Protein AF-A0A1I7VS08-F1 (afdb_monomer)

Solvent-accessible surface area (backbone atoms only — not comparable to full-atom values): 24185 Å² total; per-residue (Å²): 131,57,60,62,58,51,30,50,51,39,47,77,67,72,42,75,69,88,72,75,56,69,72,55,53,51,51,52,52,51,50,54,52,51,52,55,50,51,57,50,48,46,53,49,51,48,55,75,61,42,72,67,62,62,64,68,49,59,77,75,60,89,89,77,88,88,78,93,80,70,49,77,39,34,48,51,16,51,50,39,43,57,53,33,75,73,54,91,52,68,69,61,30,52,52,28,49,54,48,20,54,54,22,41,53,51,28,52,52,50,52,53,50,35,52,50,46,47,61,72,52,40,44,58,55,50,50,44,45,68,48,56,50,46,50,54,54,49,52,52,52,50,53,51,51,53,47,27,50,49,33,44,49,54,42,56,73,67,70,56,73,58,76,64,53,55,46,42,54,51,15,51,48,63,72,67,54,73,50,73,62,66,27,48,50,29,36,32,46,55,34,34,49,51,55,43,59,74,39,53,93,48,32,71,59,45,43,70,76,38,46,68,58,46,50,49,45,32,49,50,47,58,43,12,16,58,31,44,28,22,54,76,70,73,40,69,54,64,57,74,73,71,43,58,71,60,51,50,52,43,49,53,43,46,46,38,55,76,67,32,76,94,46,46,56,46,55,52,50,64,37,65,74,49,35,50,54,33,49,45,36,26,32,50,45,34,46,54,34,22,53,54,21,29,56,50,35,41,70,77,39,72,86,44,65,68,55,18,27,52,28,3,18,25,25,44,30,13,44,48,60,45,43,62,56,40,33,51,74,72,74,43,87,72,82,91,70,43,36,88,83,57,63,46,60,64,40,52,51,26,38,53,51,22,48,53,52,50,42,55,72,75,37,92,84,51,89,67,59,68,38,48,55,51,42,50,52,33,51,50,48,34,50,56,52,49,44,32,71,76,70,66,53,81,57,90,56,53,68,58,51,53,48,47,37,30,71,74,70,44,40,52,57,52,52,49,51,50,52,50,51,53,51,51,51,53,51,54,52,51,53,57,61,68,73,61,75,76,87,80,81,81,83,87,75,137

pLDDT: mean 79.93, std 15.28, range [31.64, 97.62]

Organism: Loa loa (NCBI:txid7209)

Mean predicted aligned error: 17.81 Å

Secondary structure (DSSP, 8-state):
--HHHHHHHHHHTT----PPPHHHHHHHHHHHHHHHHHHHHHHHHHHHHS-THHHHHTTT-------SS--HHHHHHHHHHHHHTT---HHHHHHHHHHHHHHHHHHHHHHHHHHHHIIIIIHHHHHHIIIIIHHHHHHHHHHHHHHHHHHHHHHHHTTPPPHHHHHHHHHHHHHT---TTHHHHHHHHHHHHHHHHHTGGGHHHHHHH-HHHHHHHHHHHHHHHHHHHHHHHTS-TTGGGG-HHHHHHHHHHHHHHHH-GGGHHHHHHHSHHHHHHHHHHHHHHHHHHHHHHHHHHHHH-TT-HHHHHHHHHHHHHHHHHHHHHHHHHTT---TT--TTTS--HHHHHHHHHHHHHHHHHH-TT--S-HHHHHHHHHHHHHHHHHHHHHH----TTHHHHHHHHHHHSSHHHHHHHHHHHHHHHHHHHHHHHHT---PPPPPP--

Nearest PDB structures (foldseek):
  5eik-assembly1_A  TM=9.500E-01  e=1.966E-20  Caenorhabditis elegans
  5egi-assembly1_C  TM=9.449E-01  e=2.653E-20  Caenorhabditis elegans
  6iz0-assembly1_A  TM=9.533E-01  e=2.689E-14  Gallus gallus
  6iyx-assembly1_A  TM=9.543E-01  e=5.567E-14  Gallus gallus
  6iz3-assembly1_B  TM=9.469E-01  e=7.512E-14  Xenopus laevis

Radius of gyration: 36.39 Å; Cα contacts (8 Å, |Δi|>4): 378; chains: 1; bounding box: 86×116×77 Å

InterPro domains:
  IPR004148 BAR domain [PF03114] (14-162)
  IPR007866 TRIC channel [PF05197] (201-391)
  IPR007866 TRIC channel [PTHR12454] (171-428)
  IPR027267 AH/BAR domain superfamily [G3DSA:1.20.1270.60] (9-178)
  IPR027267 AH/BAR domain superfamily [SSF103657] (17-165)

Foldseek 3Di:
DDLLVQLVLCVVVVADADDDPPVVVVVVVVLVVVLVVLVVVLVVLCPVLPPPVCVVVVVPDDDDDDDDDFDPLLVVLVVLQVVLVVDPDPVSNVVSPVSSVVSVVVRVVSVVVSVCSCPVPNVVSVVCCVPVVVVVVVVVVVVVSVSSVVSSVVRVVVPPDDPQVSLLVVLVVLLPDDCPPVLLLLLLLVLLLVLQVVCPPCSLVCCVVPVVLSLVLSVCLSCQLVLQLCVLVVHPSCVVVVPVVSSVSSSVSNCCCRPNPVNCSSVVCPPLVNVLVSQLSNLSVLLSQLLVQLVVQCVVPVVCLVSSLSSSLSSNPSSQQSVQVSCVSSVHHDPPRRCVVPPFPSSVLSSVLSNLSSCVVPPPPDPDDPSSSSVVSSCVSSVVSCCCSPVVPGDPCVVVVLVCCVPPVCVVVVVVVVVVVVVVVVVVVVVVVVVPDDDDDDDDDD

Structure (mmCIF, N/CA/C/O backbone):
data_AF-A0A1I7VS08-F1
#
_entry.id   AF-A0A1I7VS08-F1
#
loop_
_atom_site.group_PDB
_atom_site.id
_atom_site.type_symbol
_atom_site.label_atom_id
_atom_site.label_alt_id
_atom_site.label_comp_id
_atom_site.label_asym_id
_atom_site.label_entity_id
_atom_site.label_seq_id
_atom_site.pdbx_PDB_ins_code
_atom_site.Cartn_x
_atom_site.Cartn_y
_atom_site.Cartn_z
_atom_site.occupancy
_atom_site.B_iso_or_equiv
_atom_site.auth_seq_id
_atom_site.auth_comp_id
_atom_site.auth_asym_id
_atom_site.auth_atom_id
_atom_site.pdbx_PDB_model_num
ATOM 1 N N . MET A 1 1 ? 14.646 -8.682 22.657 1.00 48.34 1 MET A N 1
ATOM 2 C CA . MET A 1 1 ? 13.249 -9.158 22.517 1.00 48.34 1 MET A CA 1
ATOM 3 C C . MET A 1 1 ? 12.735 -9.465 23.917 1.00 48.34 1 MET A C 1
ATOM 5 O O . MET A 1 1 ? 13.397 -10.224 24.611 1.00 48.34 1 MET A O 1
ATOM 9 N N . THR A 1 2 ? 11.660 -8.823 24.382 1.00 62.97 2 THR A N 1
ATOM 10 C CA . THR A 1 2 ? 11.129 -9.062 25.739 1.00 62.97 2 THR A CA 1
ATOM 11 C C . THR A 1 2 ? 10.584 -10.491 25.856 1.00 62.97 2 THR A C 1
ATOM 13 O O . THR A 1 2 ? 10.102 -11.043 24.865 1.00 62.97 2 THR A O 1
ATOM 16 N N . THR A 1 3 ? 10.643 -11.101 27.046 1.00 64.38 3 THR A N 1
ATOM 17 C CA . THR A 1 3 ? 10.188 -12.486 27.312 1.00 64.38 3 THR A CA 1
ATOM 18 C C . THR A 1 3 ? 8.769 -12.743 26.799 1.00 64.38 3 THR A C 1
ATOM 20 O O . THR A 1 3 ? 8.490 -13.776 26.200 1.00 64.38 3 THR A O 1
ATOM 23 N N . LYS A 1 4 ? 7.904 -11.731 26.901 1.00 63.19 4 LYS A N 1
ATOM 24 C CA . LYS A 1 4 ? 6.537 -11.730 26.371 1.00 63.19 4 LYS A CA 1
ATOM 25 C C . LYS A 1 4 ? 6.458 -11.906 24.849 1.00 63.19 4 LYS A C 1
ATOM 27 O O . LYS A 1 4 ? 5.604 -12.636 24.344 1.00 63.19 4 LYS A O 1
ATOM 32 N N . ILE A 1 5 ? 7.347 -11.251 24.100 1.00 63.47 5 ILE A N 1
ATOM 33 C CA . ILE A 1 5 ? 7.400 -11.368 22.636 1.00 63.47 5 ILE A CA 1
ATOM 34 C C . ILE A 1 5 ? 7.895 -12.769 22.248 1.00 63.47 5 ILE A C 1
ATOM 36 O O . ILE A 1 5 ? 7.324 -13.377 21.345 1.00 63.47 5 ILE A O 1
ATOM 40 N N . LYS A 1 6 ? 8.881 -13.315 22.972 1.00 64.12 6 LYS A N 1
ATOM 41 C CA . LYS A 1 6 ? 9.367 -14.688 22.759 1.00 64.12 6 LYS A CA 1
ATOM 42 C C . LYS A 1 6 ? 8.285 -15.730 23.043 1.00 64.12 6 LYS A C 1
ATOM 44 O O . LYS A 1 6 ? 8.007 -16.566 22.191 1.00 64.12 6 LYS A O 1
ATOM 49 N N . ALA A 1 7 ? 7.601 -15.632 24.183 1.00 61.94 7 ALA A N 1
ATOM 50 C CA . ALA A 1 7 ? 6.491 -16.521 24.530 1.00 61.94 7 ALA A CA 1
ATOM 51 C C . ALA A 1 7 ? 5.364 -16.471 23.481 1.00 61.94 7 ALA A C 1
ATOM 53 O O . ALA A 1 7 ? 4.823 -17.503 23.086 1.00 61.94 7 ALA A O 1
ATOM 54 N N . THR A 1 8 ? 5.044 -15.280 22.964 1.00 63.44 8 THR A N 1
ATOM 55 C CA . THR A 1 8 ? 4.039 -15.116 21.899 1.00 63.44 8 THR A CA 1
ATOM 56 C C . THR A 1 8 ? 4.490 -15.753 20.581 1.00 63.44 8 THR A C 1
ATOM 58 O O . THR A 1 8 ? 3.698 -16.435 19.931 1.00 63.44 8 THR A O 1
ATOM 61 N N . ALA A 1 9 ? 5.761 -15.590 20.206 1.00 61.38 9 ALA A N 1
ATOM 62 C CA . ALA A 1 9 ? 6.339 -16.227 19.026 1.00 61.38 9 ALA A CA 1
ATOM 63 C C . ALA A 1 9 ? 6.314 -17.764 19.135 1.00 61.38 9 ALA A C 1
ATOM 65 O O . ALA A 1 9 ? 5.870 -18.431 18.199 1.00 61.38 9 ALA A O 1
ATOM 66 N N . TYR A 1 10 ? 6.671 -18.324 20.299 1.00 63.84 10 TYR A N 1
ATOM 67 C CA . TYR A 1 10 ? 6.568 -19.765 20.559 1.00 63.84 10 TYR A CA 1
ATOM 68 C C . TYR A 1 10 ? 5.129 -20.276 20.431 1.00 63.84 10 TYR A C 1
ATOM 70 O O . TYR A 1 10 ? 4.906 -21.313 19.808 1.00 63.84 10 TYR A O 1
ATOM 78 N N . ARG A 1 11 ? 4.133 -19.541 20.946 1.00 66.25 11 ARG A N 1
ATOM 79 C CA . ARG A 1 11 ? 2.709 -19.911 20.823 1.00 66.25 11 ARG A CA 1
ATOM 80 C C . ARG A 1 11 ? 2.233 -19.918 19.365 1.00 66.25 11 ARG A C 1
ATOM 82 O O . ARG A 1 11 ? 1.549 -20.851 18.956 1.00 66.25 11 ARG A O 1
ATOM 89 N N . LEU A 1 12 ? 2.627 -18.923 18.568 1.00 59.34 12 LEU A N 1
ATOM 90 C CA . LEU A 1 12 ? 2.278 -18.834 17.139 1.00 59.34 12 LEU A CA 1
ATOM 91 C C . LEU A 1 12 ? 2.942 -19.931 16.288 1.00 59.34 12 LEU A C 1
ATOM 93 O O . LEU A 1 12 ? 2.403 -20.323 15.251 1.00 59.34 12 LEU A O 1
ATOM 97 N N . ALA A 1 13 ? 4.087 -20.447 16.737 1.00 57.03 13 ALA A N 1
ATOM 98 C CA . ALA A 1 13 ? 4.812 -21.551 16.114 1.00 57.03 13 ALA A CA 1
ATOM 99 C C . ALA A 1 13 ? 4.348 -22.951 16.583 1.00 57.03 13 ALA A C 1
ATOM 101 O O . ALA A 1 13 ? 4.996 -23.950 16.266 1.00 57.03 13 ALA A O 1
ATOM 102 N N . GLY A 1 14 ? 3.251 -23.053 17.348 1.00 57.16 14 GLY A N 1
ATOM 103 C CA . GLY A 1 14 ? 2.759 -24.332 17.881 1.00 57.16 14 GLY A CA 1
ATOM 104 C C . GLY A 1 14 ? 3.634 -24.908 19.004 1.00 57.16 14 GLY A C 1
ATOM 105 O O . GLY A 1 14 ? 3.803 -26.124 19.118 1.00 57.16 14 GLY A O 1
ATOM 106 N N . GLY A 1 15 ? 4.282 -24.045 19.789 1.00 57.88 15 GLY A N 1
ATOM 107 C CA . GLY A 1 15 ? 4.987 -24.396 21.023 1.00 57.88 15 GLY A CA 1
ATOM 108 C C . GLY A 1 15 ? 4.027 -24.738 22.163 1.00 57.88 15 GLY A C 1
ATOM 109 O O . GLY A 1 15 ? 2.829 -24.457 22.093 1.00 57.88 15 GLY A O 1
ATOM 110 N N . SER A 1 16 ? 4.551 -25.350 23.229 1.00 59.72 16 SER A N 1
ATOM 111 C CA . SER A 1 16 ? 3.726 -25.647 24.402 1.00 59.72 16 SER A CA 1
ATOM 112 C C . SER A 1 16 ? 3.252 -24.342 25.034 1.00 59.72 16 SER A C 1
ATOM 114 O O . SER A 1 16 ? 4.058 -23.444 25.278 1.00 59.72 16 SER A O 1
ATOM 116 N N . LYS A 1 17 ? 1.944 -24.264 25.278 1.00 70.75 17 LYS A N 1
ATOM 117 C CA . LYS A 1 17 ? 1.284 -23.170 25.983 1.00 70.75 17 LYS A CA 1
ATOM 118 C C . LYS A 1 17 ? 0.858 -23.692 27.346 1.00 70.75 17 LYS A C 1
ATOM 120 O O . LYS A 1 17 ? 0.074 -24.636 27.417 1.00 70.75 17 LYS A O 1
ATOM 125 N N . THR A 1 18 ? 1.343 -23.076 28.411 1.00 73.00 18 THR A N 1
ATOM 126 C CA . THR A 1 18 ? 0.723 -23.237 29.725 1.00 73.00 18 THR A CA 1
ATOM 127 C C . THR A 1 18 ? -0.648 -22.557 29.689 1.00 73.00 18 THR A C 1
ATOM 129 O O . THR A 1 18 ? -0.779 -21.359 29.428 1.00 73.00 18 THR A O 1
ATOM 132 N N . VAL A 1 19 ? -1.699 -23.360 29.837 1.00 74.00 19 VAL A N 1
ATOM 133 C CA . VAL A 1 19 ? -3.089 -22.892 29.887 1.00 74.00 19 VAL A CA 1
ATOM 134 C C . VAL A 1 19 ? -3.505 -22.898 31.348 1.00 74.00 19 VAL A C 1
ATOM 136 O O . VAL A 1 19 ? -3.145 -23.816 32.088 1.00 74.00 19 VAL A O 1
ATOM 139 N N . TYR A 1 20 ? -4.220 -21.864 31.776 1.00 78.38 20 TYR A N 1
ATOM 140 C CA . TYR A 1 20 ? -4.838 -21.903 33.091 1.00 78.38 20 TYR A CA 1
ATOM 141 C C . TYR A 1 20 ? -6.012 -22.889 33.081 1.00 78.38 20 TYR A C 1
ATOM 143 O O . TYR A 1 20 ? -6.529 -23.248 32.024 1.00 78.38 20 TYR A O 1
ATOM 151 N N . SER A 1 21 ? -6.444 -23.357 34.250 1.00 82.56 21 SER A N 1
ATOM 152 C CA . SER A 1 21 ? -7.688 -24.124 34.315 1.00 82.56 21 SER A CA 1
ATOM 153 C C . SER A 1 21 ? -8.855 -23.262 33.820 1.00 82.56 21 SER A C 1
ATOM 155 O O . SER A 1 21 ? -8.857 -22.044 34.010 1.00 82.56 21 SER A O 1
ATOM 157 N N . ALA A 1 22 ? -9.862 -23.891 33.210 1.00 80.06 22 ALA A N 1
ATOM 158 C CA . ALA A 1 22 ? -11.051 -23.185 32.726 1.00 80.06 22 ALA A CA 1
ATOM 159 C C . ALA A 1 22 ? -11.725 -22.363 33.845 1.00 80.06 22 ALA A C 1
ATOM 161 O O . ALA A 1 22 ? -12.061 -21.202 33.636 1.00 80.06 22 ALA A O 1
ATOM 162 N N . ASP A 1 23 ? -11.797 -22.927 35.056 1.00 83.06 23 ASP A N 1
ATOM 163 C CA . ASP A 1 23 ? -12.297 -22.254 36.265 1.00 83.06 23 ASP A CA 1
ATOM 164 C C . ASP A 1 23 ? -11.504 -20.975 36.608 1.00 83.06 23 ASP A C 1
ATOM 166 O O . ASP A 1 23 ? -12.071 -19.952 36.992 1.00 83.06 23 ASP A O 1
ATOM 170 N N . TYR A 1 24 ? -10.181 -20.986 36.427 1.00 82.88 24 TYR A N 1
ATOM 171 C CA . TYR A 1 24 ? -9.353 -19.808 36.682 1.00 82.88 24 TYR A CA 1
ATOM 172 C C . TYR A 1 24 ? -9.532 -18.729 35.603 1.00 82.88 24 TYR A C 1
ATOM 174 O O . TYR A 1 24 ? -9.611 -17.542 35.930 1.00 82.88 24 TYR A O 1
ATOM 182 N N . GLU A 1 25 ? -9.641 -19.113 34.327 1.00 82.94 25 GLU A N 1
ATOM 183 C CA . GLU A 1 25 ? -9.911 -18.164 33.234 1.00 82.94 25 GLU A CA 1
ATOM 184 C C . GLU A 1 25 ? -11.294 -17.508 33.374 1.00 82.94 25 GLU A C 1
ATOM 186 O O . GLU A 1 25 ? -11.429 -16.294 33.181 1.00 82.94 25 GLU A O 1
ATOM 191 N N . GLU A 1 26 ? -12.305 -18.274 33.787 1.00 85.75 26 GLU A N 1
ATOM 192 C CA . GLU A 1 26 ? -13.650 -17.772 34.074 1.00 85.75 26 GLU A CA 1
ATOM 193 C C . GLU A 1 26 ? -13.642 -16.756 35.226 1.00 85.75 26 GLU A C 1
ATOM 195 O O . GLU A 1 26 ? -14.217 -15.666 35.110 1.00 85.75 26 GLU A O 1
ATOM 200 N N . LYS A 1 27 ? -12.911 -17.049 36.310 1.00 87.50 27 LYS A N 1
ATOM 201 C CA . LYS A 1 27 ? -12.736 -16.127 37.444 1.00 87.50 27 LYS A CA 1
ATOM 202 C C . LYS A 1 27 ? -12.037 -14.829 37.036 1.00 87.50 27 LYS A C 1
ATOM 204 O O . LYS A 1 27 ? -12.479 -13.751 37.438 1.00 87.50 27 LYS A O 1
ATOM 209 N N . ILE A 1 28 ? -10.997 -14.896 36.199 1.00 86.19 28 ILE A N 1
ATOM 210 C CA . ILE A 1 28 ? -10.316 -13.700 35.667 1.00 86.19 28 ILE A CA 1
ATOM 211 C C . ILE A 1 28 ? -11.265 -12.864 34.804 1.00 86.19 28 ILE A C 1
ATOM 213 O O . ILE A 1 28 ? -11.304 -11.636 34.929 1.00 86.19 28 ILE A O 1
ATOM 217 N N . SER A 1 29 ? -12.017 -13.513 33.916 1.00 84.69 29 SER A N 1
ATOM 218 C CA . SER A 1 29 ? -12.987 -12.844 33.045 1.00 84.69 29 SER A CA 1
ATOM 219 C C . SER A 1 29 ? -14.052 -12.111 33.863 1.00 84.69 29 SER A C 1
ATOM 221 O O . SER A 1 29 ? -14.292 -10.915 33.663 1.00 84.69 29 SER A O 1
ATOM 223 N N . THR A 1 30 ? -14.610 -12.799 34.860 1.00 88.19 30 THR A N 1
ATOM 224 C CA . THR A 1 30 ? -15.602 -12.255 35.790 1.00 88.19 30 THR A CA 1
ATOM 225 C C . THR A 1 30 ? -15.041 -11.060 36.557 1.00 88.19 30 THR A C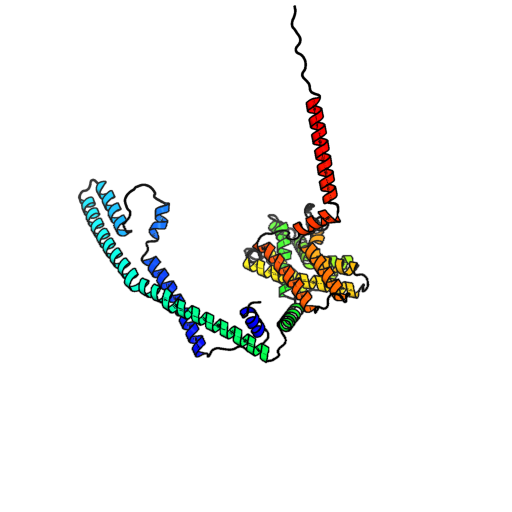 1
ATOM 227 O O . THR A 1 30 ? -15.665 -9.999 36.584 1.00 88.19 30 THR A O 1
ATOM 230 N N . PHE A 1 31 ? -13.825 -11.175 37.098 1.00 90.38 31 PHE A N 1
ATOM 231 C CA . PHE A 1 31 ? -13.154 -10.081 37.803 1.00 90.38 31 PHE A CA 1
ATOM 232 C C . PHE A 1 31 ? -12.944 -8.845 36.913 1.00 90.38 31 PHE A C 1
ATOM 234 O O . PHE A 1 31 ? -13.253 -7.723 37.319 1.00 90.38 31 PHE A O 1
ATOM 241 N N . ASN A 1 32 ? -12.455 -9.028 35.682 1.00 88.62 32 ASN A N 1
ATOM 242 C CA . ASN A 1 32 ? -12.224 -7.920 34.752 1.00 88.62 32 ASN A CA 1
ATOM 243 C C . ASN A 1 32 ? -13.532 -7.244 34.319 1.00 88.62 32 ASN A C 1
ATOM 245 O O . ASN A 1 32 ? -13.587 -6.016 34.210 1.00 88.62 32 ASN A O 1
ATOM 249 N N . SER A 1 33 ? -14.586 -8.034 34.095 1.00 89.75 33 SER A N 1
ATOM 250 C CA . SER A 1 33 ? -15.924 -7.523 33.794 1.00 89.75 33 SER A CA 1
ATOM 251 C C . SER A 1 33 ? -16.467 -6.691 34.957 1.00 89.75 33 SER A C 1
ATOM 253 O O . SER A 1 33 ? -16.864 -5.539 34.765 1.00 89.75 33 SER A O 1
ATOM 255 N N . PHE A 1 34 ? -16.383 -7.226 36.176 1.00 90.19 34 PHE A N 1
ATOM 256 C CA . PHE A 1 34 ? -16.835 -6.561 37.394 1.00 90.19 34 PHE A CA 1
ATOM 257 C C . PHE A 1 34 ? -16.089 -5.245 37.646 1.00 90.19 34 PHE A C 1
ATOM 259 O O . PHE A 1 34 ? -16.714 -4.200 37.829 1.00 90.19 34 PHE A O 1
ATOM 266 N N . LYS A 1 35 ? -14.754 -5.249 37.540 1.00 89.88 35 LYS A N 1
ATOM 267 C CA . LYS A 1 35 ? -13.933 -4.034 37.658 1.00 89.88 35 LYS A CA 1
ATOM 268 C C . LYS A 1 35 ? -14.378 -2.947 36.675 1.00 89.88 35 LYS A C 1
ATOM 270 O O . LYS A 1 35 ? -14.572 -1.799 37.068 1.00 89.88 35 LYS A O 1
ATOM 275 N N . LYS A 1 36 ? -14.588 -3.311 35.406 1.00 89.44 36 LYS A N 1
ATOM 276 C CA . LYS A 1 36 ? -15.037 -2.381 34.359 1.00 89.44 36 LYS A CA 1
ATOM 277 C C . LYS A 1 36 ? -16.437 -1.828 34.637 1.00 89.44 36 LYS A C 1
ATOM 279 O O . LYS A 1 36 ? -16.710 -0.669 34.324 1.00 89.44 36 LYS A O 1
ATOM 284 N N . GLN A 1 37 ? -17.334 -2.642 35.191 1.00 89.00 37 GLN A N 1
ATOM 285 C CA . GLN A 1 37 ? -18.669 -2.195 35.590 1.00 89.00 37 GLN A CA 1
ATOM 286 C C . GLN A 1 37 ? -18.606 -1.193 36.747 1.00 89.00 37 GLN A C 1
ATOM 288 O O . GLN A 1 37 ? -19.267 -0.161 36.665 1.00 89.00 37 GLN A O 1
ATOM 293 N N . ILE A 1 38 ? -17.765 -1.430 37.759 1.00 87.31 38 ILE A N 1
ATOM 294 C CA . ILE A 1 38 ? -17.569 -0.485 38.870 1.00 87.31 38 ILE A CA 1
ATOM 295 C C . ILE A 1 38 ? -16.972 0.837 38.370 1.00 87.31 38 ILE A C 1
ATOM 297 O O . ILE A 1 38 ? -17.475 1.900 38.725 1.00 87.31 38 ILE A O 1
ATOM 301 N N . GLU A 1 39 ? -15.958 0.805 37.501 1.00 86.25 39 GLU A N 1
ATOM 302 C CA . GLU A 1 39 ? -15.372 2.021 36.910 1.00 86.25 39 GLU A CA 1
ATOM 303 C C . GLU A 1 39 ? -16.421 2.856 36.155 1.00 86.25 39 GLU A C 1
ATOM 305 O O . GLU A 1 39 ? -16.500 4.075 36.327 1.00 86.25 39 GLU A O 1
ATOM 310 N N . LYS A 1 40 ? -17.280 2.198 35.363 1.00 86.19 40 LYS A N 1
ATOM 311 C CA . LYS A 1 40 ? -18.406 2.859 34.686 1.00 86.19 40 LYS A CA 1
ATOM 312 C C . LYS A 1 40 ? -19.419 3.429 35.674 1.00 86.19 40 LYS A C 1
ATOM 314 O O . LYS A 1 40 ? -19.871 4.555 35.484 1.00 86.19 40 LYS A O 1
ATOM 319 N N . LEU A 1 41 ? -19.771 2.671 36.710 1.00 84.31 41 LEU A N 1
ATOM 320 C CA . LEU A 1 41 ? -20.743 3.088 37.716 1.00 84.31 41 LEU A CA 1
ATOM 321 C C . LEU A 1 41 ? -20.250 4.315 38.490 1.00 84.31 41 LEU A C 1
ATOM 323 O O . LEU A 1 41 ? -21.006 5.267 38.652 1.00 84.31 41 LEU A O 1
ATOM 327 N N . ILE A 1 42 ? -18.969 4.358 38.866 1.00 80.88 42 ILE A N 1
ATOM 328 C CA . ILE A 1 42 ? -18.344 5.549 39.460 1.00 80.88 42 ILE A CA 1
ATOM 329 C C . ILE A 1 42 ? -18.470 6.751 38.517 1.00 80.88 42 ILE A C 1
ATOM 331 O O . ILE A 1 42 ? -18.833 7.836 38.968 1.00 80.88 42 ILE A O 1
ATOM 335 N N . GLY A 1 43 ? -18.201 6.577 37.219 1.00 75.25 43 GLY A N 1
ATOM 336 C CA . GLY A 1 43 ? -18.340 7.648 36.225 1.00 75.25 43 GLY A CA 1
ATOM 337 C C . GLY A 1 43 ? -19.779 8.159 36.086 1.00 75.25 43 GLY A C 1
ATOM 338 O O . GLY A 1 43 ? -20.005 9.369 36.022 1.00 75.25 43 GLY A O 1
ATOM 339 N N . LEU A 1 44 ? -20.760 7.252 36.104 1.00 78.31 44 LEU A N 1
ATOM 340 C CA . LEU A 1 44 ? -22.182 7.597 36.071 1.00 78.31 44 LEU A CA 1
ATOM 341 C C . LEU A 1 44 ? -22.621 8.326 37.342 1.00 78.31 44 LEU A C 1
ATOM 343 O O . LEU A 1 44 ? -23.283 9.352 37.237 1.00 78.31 44 LEU A O 1
ATOM 347 N N . VAL A 1 45 ? -22.208 7.861 38.524 1.00 77.38 45 VAL A N 1
ATOM 348 C CA . VAL A 1 45 ? -22.499 8.529 39.804 1.00 77.38 45 VAL A CA 1
ATOM 349 C C . VAL A 1 45 ? -21.892 9.932 39.826 1.00 77.38 45 VAL A C 1
ATOM 351 O O . VAL A 1 45 ? -22.571 10.880 40.209 1.00 77.38 45 VAL A O 1
ATOM 354 N N . VAL A 1 46 ? -20.656 10.105 39.344 1.00 72.44 46 VAL A N 1
ATOM 355 C CA . VAL A 1 46 ? -20.037 11.436 39.212 1.00 72.44 46 VAL A CA 1
ATOM 356 C C . VAL A 1 46 ? -20.843 12.325 38.280 1.00 72.44 46 VAL A C 1
ATOM 358 O O . VAL A 1 46 ? -21.079 13.474 38.627 1.00 72.44 46 VAL A O 1
ATOM 361 N N . THR A 1 47 ? -21.280 11.812 37.134 1.00 71.25 47 THR A N 1
ATOM 362 C CA . THR A 1 47 ? -22.044 12.590 36.145 1.00 71.25 47 THR A CA 1
ATOM 363 C C . THR A 1 47 ? -23.444 12.946 36.651 1.00 71.25 47 THR A C 1
ATOM 365 O O . THR A 1 47 ? -23.931 14.040 36.396 1.00 71.25 47 THR A O 1
ATOM 368 N N . LEU A 1 48 ? -24.086 12.044 37.396 1.00 70.31 48 LEU A N 1
ATOM 369 C CA . LEU A 1 48 ? -25.408 12.252 37.987 1.00 70.31 48 LEU A CA 1
ATOM 370 C C . LEU A 1 48 ? -25.372 13.300 39.106 1.00 70.31 48 LEU A C 1
ATOM 372 O O . LEU A 1 48 ? -26.294 14.098 39.258 1.00 70.31 48 LEU A O 1
ATOM 376 N N . VAL A 1 49 ? -24.309 13.266 39.910 1.00 70.62 49 VAL A N 1
ATOM 377 C CA . VAL A 1 49 ? -24.163 14.091 41.112 1.00 70.62 49 VAL A CA 1
ATOM 378 C C . VAL A 1 49 ? -23.439 15.411 40.821 1.00 70.62 49 VAL A C 1
ATOM 380 O O . VAL A 1 49 ? -23.603 16.379 41.563 1.00 70.62 49 VAL A O 1
ATOM 383 N N . THR A 1 50 ? -22.639 15.479 39.754 1.00 64.62 50 THR A N 1
ATOM 384 C CA . THR A 1 50 ? -21.917 16.682 39.317 1.00 64.62 50 THR A CA 1
ATOM 385 C C . THR A 1 50 ? -22.688 17.371 38.209 1.00 64.62 50 THR A C 1
ATOM 387 O O . THR A 1 50 ? -22.847 16.830 37.122 1.00 64.62 50 THR A O 1
ATOM 390 N N . ASP A 1 51 ? -23.149 18.588 38.487 1.00 61.78 51 ASP A N 1
ATOM 391 C CA . ASP A 1 51 ? -23.888 19.403 37.529 1.00 61.78 51 ASP A CA 1
ATOM 392 C C . ASP A 1 51 ? -23.002 19.780 36.322 1.00 61.78 51 ASP A C 1
ATOM 394 O O . ASP A 1 51 ? -22.340 20.818 36.312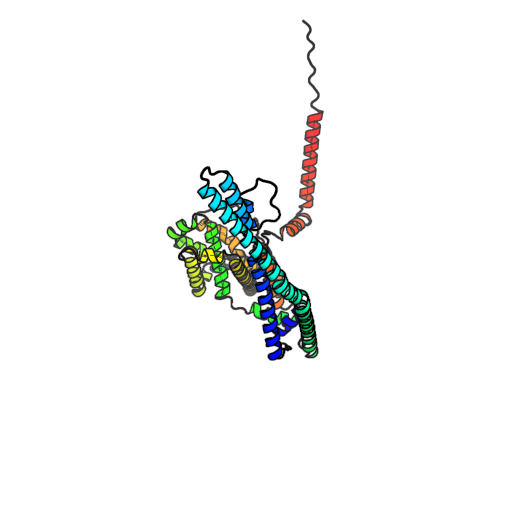 1.00 61.78 51 ASP A O 1
ATOM 398 N N . ASN A 1 52 ? -23.035 18.970 35.259 1.00 50.16 52 ASN A N 1
ATOM 399 C CA . ASN A 1 52 ? -22.445 19.296 33.951 1.00 50.16 52 ASN A CA 1
ATOM 400 C C . ASN A 1 52 ? -23.090 20.527 33.282 1.00 50.16 52 ASN A C 1
ATOM 402 O O . ASN A 1 52 ? -22.539 21.067 32.325 1.00 50.16 52 ASN A O 1
ATOM 406 N N . LEU A 1 53 ? -24.209 21.030 33.813 1.00 41.44 53 LEU A N 1
ATOM 407 C CA . LEU A 1 53 ? -24.815 22.284 33.362 1.00 41.44 53 LEU A CA 1
ATOM 408 C C . LEU A 1 53 ? -23.912 23.502 33.651 1.00 41.44 53 LEU A C 1
ATOM 410 O O . LEU A 1 53 ? -23.998 24.517 32.961 1.00 41.44 53 LEU A O 1
ATOM 414 N N . ALA A 1 54 ? -23.013 23.409 34.642 1.00 41.72 54 ALA A N 1
ATOM 415 C CA . ALA A 1 54 ? -22.083 24.486 34.980 1.00 41.72 54 ALA A CA 1
ATOM 416 C C . ALA A 1 54 ? -21.032 24.745 33.886 1.00 41.72 54 ALA A C 1
ATOM 418 O O . ALA A 1 54 ? -20.478 25.841 33.833 1.00 41.72 54 ALA A O 1
ATOM 419 N N . THR A 1 55 ? -20.768 23.774 33.009 1.00 41.22 55 THR A N 1
ATOM 420 C CA . THR A 1 55 ? -19.797 23.903 31.914 1.00 41.22 55 THR A CA 1
ATOM 421 C C . THR A 1 55 ? -20.433 24.488 30.651 1.00 41.22 55 THR A C 1
ATOM 423 O O . THR A 1 55 ? -19.812 25.327 30.005 1.00 41.22 55 THR A O 1
ATOM 426 N N . GLU A 1 56 ? -21.687 24.140 30.339 1.00 35.78 56 GLU A N 1
ATOM 427 C CA . GLU A 1 56 ? -22.405 24.693 29.176 1.00 35.78 56 GLU A CA 1
ATOM 428 C C . GLU A 1 56 ? -22.931 26.120 29.413 1.00 35.78 56 GLU A C 1
ATOM 430 O O . GLU A 1 56 ? -22.915 26.940 28.495 1.00 35.78 56 GLU A O 1
ATOM 435 N N . LEU A 1 57 ? -23.324 26.478 30.644 1.00 37.06 57 LEU A N 1
ATOM 436 C CA . LEU A 1 57 ? -23.779 27.845 30.955 1.00 37.06 57 LEU A CA 1
ATOM 437 C C . LEU A 1 57 ? -22.637 28.832 31.240 1.00 37.06 57 LEU A C 1
ATOM 439 O O . LEU A 1 57 ? -22.791 30.022 30.958 1.00 37.06 57 LEU A O 1
ATOM 443 N N . LYS A 1 58 ? -21.465 28.370 31.709 1.00 42.09 58 LYS A N 1
ATOM 444 C CA . LYS A 1 58 ? -20.281 29.240 31.874 1.00 42.09 58 LYS A CA 1
ATOM 445 C C . LYS A 1 58 ? -19.758 29.811 30.555 1.00 42.09 58 LYS A C 1
ATOM 447 O O . LYS A 1 58 ? -19.086 30.836 30.580 1.00 42.09 58 LYS A O 1
ATOM 452 N N . GLN A 1 59 ? -20.068 29.191 29.414 1.00 37.19 59 GLN A N 1
ATOM 453 C CA . GLN A 1 59 ? -19.707 29.735 28.102 1.00 37.19 59 GLN A CA 1
ATOM 454 C C . GLN A 1 59 ? -20.665 30.822 27.591 1.00 37.19 59 GLN A C 1
ATOM 456 O O . GLN A 1 59 ? -20.326 31.490 26.619 1.00 37.19 59 GLN A O 1
ATOM 461 N N . LYS A 1 60 ? -21.827 31.040 28.226 1.00 35.19 60 LYS A N 1
ATOM 462 C CA . LYS A 1 60 ? -22.822 32.017 27.747 1.00 35.19 60 LYS A CA 1
ATOM 463 C C . LYS A 1 60 ? -23.028 33.244 28.626 1.00 35.19 60 LYS A C 1
ATOM 465 O O . LYS A 1 60 ? -23.578 34.219 28.127 1.00 35.19 60 LYS A O 1
ATOM 470 N N . VAL A 1 61 ? -22.582 33.249 29.881 1.00 36.38 61 VAL A N 1
ATOM 471 C CA . VAL A 1 61 ? -22.742 34.423 30.751 1.00 36.38 61 VAL A CA 1
ATOM 472 C C . VAL A 1 61 ? -21.507 34.588 31.628 1.00 36.38 61 VAL A C 1
ATOM 474 O O . VAL A 1 61 ? -21.283 33.812 32.552 1.00 36.38 61 VAL A O 1
ATOM 477 N N . SER A 1 62 ? -20.711 35.618 31.351 1.00 39.34 62 SER A N 1
ATOM 478 C CA . SER A 1 62 ? -19.745 36.141 32.313 1.00 39.34 62 SER A CA 1
ATOM 479 C C . SER A 1 62 ? -20.042 37.615 32.540 1.00 39.34 62 SER A C 1
ATOM 481 O O . SER A 1 62 ? -19.820 38.430 31.647 1.00 39.34 62 SER A O 1
ATOM 483 N N . ARG A 1 63 ? -20.603 37.909 33.716 1.00 37.12 63 ARG A N 1
ATOM 484 C CA . ARG A 1 63 ? -20.487 39.143 34.512 1.00 37.12 63 ARG A CA 1
ATOM 485 C C . ARG A 1 63 ? -21.470 39.026 35.672 1.00 37.12 63 ARG A C 1
ATOM 487 O O . ARG A 1 63 ? -22.666 39.208 35.500 1.00 37.12 63 ARG A O 1
ATOM 494 N N . ASP A 1 64 ? -20.975 38.544 36.800 1.00 31.64 64 ASP A N 1
ATOM 495 C CA . ASP A 1 64 ? -20.926 39.324 38.036 1.00 31.64 64 ASP A CA 1
ATOM 496 C C . ASP A 1 64 ? -20.478 38.433 39.193 1.00 31.64 64 ASP A C 1
ATOM 498 O O . ASP A 1 64 ? -20.766 37.240 39.287 1.00 31.64 64 ASP A O 1
ATOM 502 N N . THR A 1 65 ? -19.648 39.046 40.017 1.00 40.09 65 THR A N 1
ATOM 503 C CA . THR A 1 65 ? -18.965 38.502 41.180 1.00 40.09 65 THR A CA 1
ATOM 504 C C . THR A 1 65 ? -19.956 38.122 42.284 1.00 40.09 65 THR A C 1
ATOM 506 O O . THR A 1 65 ? -20.943 38.816 42.499 1.00 40.09 65 THR A O 1
ATOM 509 N N . VAL A 1 66 ? -19.598 37.074 43.038 1.00 39.66 66 VAL A N 1
ATOM 510 C CA . VAL A 1 66 ? -20.293 36.495 44.209 1.00 39.66 66 VAL A CA 1
ATOM 511 C C . VAL A 1 66 ? -21.429 35.523 43.879 1.00 39.66 66 VAL A C 1
ATOM 513 O O . VAL A 1 66 ? -22.593 35.810 44.118 1.00 39.66 66 VAL A O 1
ATOM 516 N N . ASP A 1 67 ? -21.072 34.315 43.428 1.00 35.91 67 ASP A N 1
ATOM 517 C CA . ASP A 1 67 ? -21.859 33.128 43.782 1.00 35.91 67 ASP A CA 1
ATOM 518 C C . ASP A 1 67 ? -21.024 31.831 43.690 1.00 35.91 67 ASP A C 1
ATOM 520 O O . ASP A 1 67 ? -21.010 31.117 42.682 1.00 35.91 67 ASP A O 1
ATOM 524 N N . SER A 1 68 ? -20.210 31.571 44.719 1.00 49.72 68 SER A N 1
ATOM 525 C CA . SER A 1 68 ? -19.221 30.479 44.731 1.00 49.72 68 SER A CA 1
ATOM 526 C C . SER A 1 68 ? -19.692 29.184 45.410 1.00 49.72 68 SER A C 1
ATOM 528 O O . SER A 1 68 ? -18.870 28.300 45.645 1.00 49.72 68 SER A O 1
ATOM 530 N N . GLY A 1 69 ? -20.990 29.005 45.681 1.00 55.59 69 GLY A N 1
ATOM 531 C CA . GLY A 1 69 ? -21.476 27.810 46.394 1.00 55.59 69 GLY A CA 1
ATOM 532 C C . GLY A 1 69 ? -22.833 27.249 45.969 1.00 55.59 69 GLY A C 1
ATOM 533 O O . GLY A 1 69 ? -23.200 26.169 46.444 1.00 55.59 69 GLY A O 1
ATOM 534 N N . MET A 1 70 ? -23.584 27.934 45.101 1.00 61.94 70 MET A N 1
ATOM 535 C CA . MET A 1 70 ? -24.985 27.588 44.843 1.00 61.94 70 MET A CA 1
ATOM 536 C C . MET A 1 70 ? -25.163 26.526 43.748 1.00 61.94 70 MET A C 1
ATOM 538 O O . MET A 1 70 ? -24.532 26.570 42.683 1.00 61.94 70 MET A O 1
ATOM 542 N N . ASN A 1 71 ? -26.018 25.535 44.023 1.00 72.31 71 ASN A N 1
ATOM 543 C CA . ASN A 1 71 ? -26.384 24.490 43.055 1.00 72.31 71 ASN A CA 1
ATOM 544 C C . ASN A 1 71 ? -27.435 25.000 42.046 1.00 72.31 71 ASN A C 1
ATOM 546 O O . ASN A 1 71 ? -27.922 26.123 42.153 1.00 72.31 71 ASN A O 1
ATOM 550 N N . LYS A 1 72 ? -27.788 24.196 41.032 1.00 73.00 72 LYS A N 1
ATOM 551 C CA . LYS A 1 72 ? -28.730 24.631 39.978 1.00 73.00 72 LYS A CA 1
ATOM 552 C C . LYS A 1 72 ? -30.111 25.054 40.494 1.00 73.00 72 LYS A C 1
ATOM 554 O O . LYS A 1 72 ? -30.703 25.952 39.908 1.00 73.00 72 LYS A O 1
ATOM 559 N N . PHE A 1 73 ? -30.613 24.432 41.560 1.00 81.12 73 PHE A N 1
ATOM 560 C CA . PHE A 1 73 ? -31.927 24.750 42.120 1.00 81.12 73 PHE A CA 1
ATOM 561 C C . PHE A 1 73 ? -31.878 26.090 42.854 1.00 81.12 73 PHE A C 1
ATOM 563 O O . PHE A 1 73 ? -32.679 26.970 42.569 1.00 81.12 73 PHE A O 1
ATOM 570 N N . GLU A 1 74 ? -30.846 26.294 43.669 1.00 78.88 74 GLU A N 1
ATOM 571 C CA . GLU A 1 74 ? -30.583 27.549 44.383 1.00 78.88 74 GLU A CA 1
ATOM 572 C C . GLU A 1 74 ? -30.359 28.726 43.417 1.00 78.88 74 GLU A C 1
ATOM 574 O O . GLU A 1 74 ? -30.869 29.823 43.631 1.00 78.88 74 GLU A O 1
ATOM 579 N N . LYS A 1 75 ? -29.676 28.494 42.287 1.00 79.81 75 LYS A N 1
ATOM 580 C CA . LYS A 1 75 ? -29.505 29.505 41.227 1.00 79.81 75 LYS A CA 1
ATOM 581 C C . LYS A 1 75 ? -30.824 29.910 40.575 1.00 79.81 75 LYS A C 1
ATOM 583 O O . LYS A 1 75 ? -31.032 31.090 40.301 1.00 79.81 75 LYS A O 1
ATOM 588 N N . VAL A 1 76 ? -31.712 28.946 40.318 1.00 80.69 76 VAL A N 1
ATOM 589 C CA . VAL A 1 76 ? -33.053 29.224 39.781 1.00 80.69 76 VAL A CA 1
ATOM 590 C C . VAL A 1 76 ? -33.889 29.974 40.816 1.00 80.69 76 VAL A C 1
ATOM 592 O O . VAL A 1 76 ? -34.495 30.986 40.471 1.00 80.69 76 VAL A O 1
ATOM 595 N N . GLY A 1 77 ? -33.848 29.561 42.085 1.00 82.69 77 GLY A N 1
ATOM 596 C CA . GLY A 1 77 ? -34.501 30.275 43.184 1.00 82.69 77 GLY A CA 1
ATOM 597 C C . GLY A 1 77 ? -34.036 31.731 43.288 1.00 82.69 77 GLY A C 1
ATOM 598 O O . GLY A 1 77 ? -34.854 32.650 43.350 1.00 82.69 77 GLY A O 1
ATOM 599 N N . GLN A 1 78 ? -32.728 31.980 43.214 1.00 81.25 78 GLN A N 1
ATOM 600 C CA . GLN A 1 78 ? -32.177 33.335 43.280 1.00 81.25 78 GLN A CA 1
ATOM 601 C C . GLN A 1 78 ? -32.499 34.181 42.043 1.00 81.25 78 GLN A C 1
ATOM 603 O O . GLN A 1 78 ? -32.743 35.383 42.172 1.00 81.25 78 GLN A O 1
ATOM 608 N N . ALA A 1 79 ? -32.558 33.572 40.856 1.00 81.25 79 ALA A N 1
ATOM 609 C CA . ALA A 1 79 ? -33.012 34.252 39.649 1.00 81.25 79 ALA A CA 1
ATOM 610 C C . ALA A 1 79 ? -34.485 34.675 39.772 1.00 81.25 79 ALA A C 1
ATOM 612 O O . ALA A 1 79 ? -34.803 35.837 39.527 1.00 81.25 79 ALA A O 1
ATOM 613 N N . LEU A 1 80 ? -35.365 33.775 40.226 1.00 80.69 80 LEU A N 1
ATOM 614 C CA . LEU A 1 80 ? -36.783 34.070 40.470 1.00 80.69 80 LEU A CA 1
ATOM 615 C C . LEU A 1 80 ? -36.963 35.172 41.520 1.00 80.69 80 LEU A C 1
ATOM 617 O O . LEU A 1 80 ? -37.782 36.069 41.337 1.00 80.69 80 LEU A O 1
ATOM 621 N N . TYR A 1 81 ? -36.139 35.169 42.570 1.00 80.38 81 TYR A N 1
ATOM 622 C CA . TYR A 1 81 ? -36.116 36.241 43.564 1.00 80.38 81 TYR A CA 1
ATOM 623 C C . TYR A 1 81 ? -35.718 37.590 42.953 1.00 80.38 81 TYR A C 1
ATOM 625 O O . TYR A 1 81 ? -36.359 38.606 43.217 1.00 80.38 81 TYR A O 1
ATOM 633 N N . LYS A 1 82 ? -34.696 37.609 42.091 1.00 83.06 82 LYS A N 1
ATOM 634 C CA . LYS A 1 82 ? -34.271 38.825 41.387 1.00 83.06 82 LYS A CA 1
ATOM 635 C C . LYS A 1 82 ? -35.375 39.358 40.468 1.00 83.06 82 LYS A C 1
ATOM 637 O O . LYS A 1 82 ? -35.630 40.558 40.479 1.00 83.06 82 LYS A O 1
ATOM 642 N N . TYR A 1 83 ? -36.082 38.489 39.747 1.00 78.88 83 TYR A N 1
ATOM 643 C CA . TYR A 1 83 ? -37.247 38.886 38.946 1.00 78.88 83 TYR A CA 1
ATOM 644 C C . TYR A 1 83 ? -38.415 39.378 39.806 1.00 78.88 83 TYR A C 1
ATOM 646 O O . TYR A 1 83 ? -39.070 40.344 39.432 1.00 78.88 83 TYR A O 1
ATOM 654 N N . SER A 1 84 ? -38.628 38.796 40.990 1.00 77.50 84 SER A N 1
ATOM 655 C CA . SER A 1 84 ? -39.668 39.266 41.915 1.00 77.50 84 SER A CA 1
ATOM 656 C C . SER A 1 84 ? -39.442 40.708 42.381 1.00 77.50 84 SER A C 1
ATOM 658 O O . SER A 1 84 ? -40.399 41.424 42.626 1.00 77.50 84 SER A O 1
ATOM 660 N N . SER A 1 85 ? -38.190 41.177 42.442 1.00 75.25 85 SER A N 1
ATOM 661 C CA . SER A 1 85 ? -37.881 42.573 42.794 1.00 75.25 85 SER A CA 1
ATOM 662 C C . SER A 1 85 ? -38.124 43.590 41.667 1.00 75.25 85 SER A C 1
ATOM 664 O O . SER A 1 85 ? -37.930 44.781 41.881 1.00 75.25 85 SER A O 1
ATOM 666 N N . GLN A 1 86 ? -38.518 43.132 40.474 1.00 80.38 86 GLN A N 1
ATOM 667 C CA . GLN A 1 86 ? -38.728 43.960 39.277 1.00 80.38 86 GLN A CA 1
ATOM 668 C C . GLN A 1 86 ? -40.204 44.039 38.846 1.00 80.38 86 GLN A C 1
ATOM 670 O O . GLN A 1 86 ? -40.496 44.621 37.806 1.00 80.38 86 GLN A O 1
ATOM 675 N N . ILE A 1 87 ? -41.123 43.432 39.603 1.00 78.56 87 ILE A N 1
ATOM 676 C CA . ILE A 1 87 ? -42.554 43.341 39.279 1.00 78.56 87 ILE A CA 1
ATOM 677 C C . ILE A 1 87 ? -43.350 44.198 40.273 1.00 78.56 87 ILE A C 1
ATOM 679 O O . ILE A 1 87 ? -43.094 44.132 41.471 1.00 78.56 87 ILE A O 1
ATOM 683 N N . GLU A 1 88 ? -44.307 44.987 39.775 1.00 70.50 88 GLU A N 1
ATOM 684 C CA . GLU A 1 88 ? -45.149 45.899 40.578 1.00 70.50 88 GLU A CA 1
ATOM 685 C C . GLU A 1 88 ? -46.382 45.211 41.210 1.00 70.50 88 GLU A C 1
ATOM 687 O O . GLU A 1 88 ? -46.996 45.764 42.115 1.00 70.50 88 GLU A O 1
ATOM 692 N N . ASP A 1 89 ? -46.746 44.006 40.754 1.00 79.00 89 ASP A N 1
ATOM 693 C CA . ASP A 1 89 ? -47.881 43.221 41.266 1.00 79.00 89 ASP A CA 1
ATOM 694 C C . ASP A 1 89 ? -47.500 42.382 42.502 1.00 79.00 89 ASP A C 1
ATOM 696 O O . ASP A 1 89 ? -46.811 41.360 42.397 1.00 79.00 89 ASP A O 1
ATOM 700 N N . ASP A 1 90 ? -48.011 42.780 43.670 1.00 76.31 90 ASP A N 1
ATOM 701 C CA . ASP A 1 90 ? -47.775 42.129 44.966 1.00 76.31 90 ASP A CA 1
ATOM 702 C C . ASP A 1 90 ? -48.152 40.636 44.993 1.00 76.31 90 ASP A C 1
ATOM 704 O O . ASP A 1 90 ? -47.491 39.836 45.667 1.00 76.31 90 ASP A O 1
ATOM 708 N N . SER A 1 91 ? -49.174 40.222 44.232 1.00 78.56 91 SER A N 1
ATOM 709 C CA . SER A 1 91 ? -49.593 38.816 44.156 1.00 78.56 91 SER A CA 1
ATOM 710 C C . SER A 1 91 ? -48.545 37.964 43.434 1.00 78.56 91 SER A C 1
ATOM 712 O O . SER A 1 91 ? -48.171 36.881 43.897 1.00 78.56 91 SER A O 1
ATOM 714 N N . ALA A 1 92 ? -48.009 38.466 42.320 1.00 75.38 92 ALA A N 1
ATOM 715 C CA . ALA A 1 92 ? -46.951 37.797 41.567 1.00 75.38 92 ALA A CA 1
ATOM 716 C C . ALA A 1 92 ? -45.635 37.729 42.364 1.00 75.38 92 ALA A C 1
ATOM 718 O O . ALA A 1 92 ? -44.943 36.705 42.341 1.00 75.38 92 ALA A O 1
ATOM 719 N N . VAL A 1 93 ? -45.311 38.779 43.128 1.00 79.81 93 VAL A N 1
ATOM 720 C CA . VAL A 1 93 ? -44.137 38.808 44.015 1.00 79.81 93 VAL A CA 1
ATOM 721 C C . VAL A 1 93 ? -44.236 37.742 45.111 1.00 79.81 93 VAL A C 1
ATOM 723 O O . VAL A 1 93 ? -43.245 37.058 45.387 1.00 79.81 93 VAL A O 1
ATOM 726 N N . ALA A 1 94 ? -45.415 37.552 45.711 1.00 81.19 94 ALA A N 1
ATOM 727 C CA . ALA A 1 94 ? -45.636 36.524 46.729 1.00 81.19 94 ALA A CA 1
ATOM 728 C C . ALA A 1 94 ? -45.429 35.100 46.177 1.00 81.19 94 ALA A C 1
ATOM 730 O O . ALA A 1 94 ? -44.732 34.292 46.794 1.00 81.19 94 ALA A O 1
ATOM 731 N N . VAL A 1 95 ? -45.953 34.812 44.979 1.00 83.81 95 VAL A N 1
ATOM 732 C CA . VAL A 1 95 ? -45.777 33.510 44.307 1.00 83.81 95 VAL A CA 1
ATOM 733 C C . VAL A 1 95 ? -44.306 33.241 43.981 1.00 83.81 95 VAL A C 1
ATOM 735 O O . VAL A 1 95 ? -43.815 32.134 44.207 1.00 83.81 95 VAL A O 1
ATOM 738 N N . LEU A 1 96 ? -43.569 34.242 43.493 1.00 83.19 96 LEU A N 1
ATOM 739 C CA . LEU A 1 96 ? -42.147 34.090 43.167 1.00 83.19 96 LEU A CA 1
ATOM 740 C C . LEU A 1 96 ? -41.269 33.893 44.412 1.00 83.19 96 LEU A C 1
ATOM 742 O O . LEU A 1 96 ? -40.294 33.140 44.358 1.00 83.19 96 LEU A O 1
ATOM 746 N N . LYS A 1 97 ? -41.622 34.515 45.544 1.00 82.69 97 LYS A N 1
ATOM 747 C CA . LYS A 1 97 ? -40.959 34.265 46.834 1.00 82.69 97 LYS A CA 1
ATOM 748 C C . LYS A 1 97 ? -41.227 32.847 47.345 1.00 82.69 97 LYS A C 1
ATOM 750 O O . LYS A 1 97 ? -40.275 32.170 47.721 1.00 82.69 97 LYS A O 1
ATOM 755 N N . ALA A 1 98 ? -42.467 32.361 47.269 1.00 84.56 98 ALA A N 1
ATOM 756 C CA . ALA A 1 98 ? -42.788 30.974 47.615 1.00 84.56 98 ALA A CA 1
ATOM 757 C C . ALA A 1 98 ? -42.067 29.970 46.693 1.00 84.56 98 ALA A C 1
ATOM 759 O O . ALA A 1 98 ? -41.535 28.960 47.148 1.00 84.56 98 ALA A O 1
ATOM 760 N N . ALA A 1 99 ? -41.971 30.272 45.393 1.00 83.31 99 ALA A N 1
ATOM 761 C CA . ALA A 1 99 ? -41.212 29.458 44.449 1.00 83.31 99 ALA A CA 1
ATOM 762 C C . ALA A 1 99 ? -39.720 29.394 44.818 1.00 83.31 99 ALA A C 1
ATOM 764 O O . ALA A 1 99 ? -39.131 28.316 44.767 1.00 83.31 99 ALA A O 1
ATOM 765 N N . LYS A 1 100 ? -39.112 30.514 45.240 1.00 84.69 100 LYS A N 1
ATOM 766 C CA . LYS A 1 100 ? -37.728 30.534 45.737 1.00 84.69 100 LYS A CA 1
ATOM 767 C C . LYS A 1 100 ? -37.537 29.565 46.906 1.00 84.69 100 LYS A C 1
ATOM 769 O O . LYS A 1 100 ? -36.602 28.776 46.863 1.00 84.69 100 LYS A O 1
ATOM 774 N N . GLU A 1 101 ? -38.421 29.586 47.901 1.00 86.06 101 GLU A N 1
ATOM 775 C CA . GLU A 1 101 ? -38.329 28.689 49.063 1.00 86.06 101 GLU A CA 1
ATOM 776 C C . GLU A 1 101 ? -38.389 27.208 48.658 1.00 86.06 101 GLU A C 1
ATOM 778 O O . GLU A 1 101 ? -37.603 26.397 49.148 1.00 86.06 101 GLU A O 1
ATOM 783 N N . VAL A 1 102 ? -39.251 26.858 47.696 1.00 87.88 102 VAL A N 1
ATOM 784 C CA . VAL A 1 102 ? -39.321 25.497 47.133 1.00 87.88 102 VAL A CA 1
ATOM 785 C C . VAL A 1 102 ? -38.015 25.111 46.425 1.00 87.88 102 VAL A C 1
ATOM 787 O O . VAL A 1 102 ? -37.539 23.983 46.569 1.00 87.88 102 VAL A O 1
ATOM 790 N N . PHE A 1 103 ? -37.413 26.032 45.668 1.00 84.38 103 PHE A N 1
ATOM 791 C CA . PHE A 1 103 ? -36.133 25.798 44.992 1.00 84.38 103 PHE A CA 1
ATOM 792 C C . PHE A 1 103 ? -34.948 25.707 45.965 1.00 84.38 103 PHE A C 1
ATOM 794 O O . PHE A 1 103 ? -34.038 24.908 45.731 1.00 84.38 103 PHE A O 1
ATOM 801 N N . ASP A 1 104 ? -34.976 26.454 47.067 1.00 83.62 104 ASP A N 1
ATOM 802 C CA . ASP A 1 104 ? -33.968 26.383 48.126 1.00 83.62 104 ASP A CA 1
ATOM 803 C C . ASP A 1 104 ? -34.065 25.047 48.897 1.00 83.62 104 ASP A C 1
ATOM 805 O O . ASP A 1 104 ? -33.042 24.386 49.101 1.00 83.62 104 ASP A O 1
ATOM 809 N N . ASP A 1 105 ? -35.274 24.567 49.230 1.00 88.06 105 ASP A N 1
ATOM 810 C CA . ASP A 1 105 ? -35.495 23.227 49.817 1.00 88.06 105 ASP A CA 1
ATOM 811 C C . ASP A 1 105 ? -35.043 22.102 48.865 1.00 88.06 105 ASP A C 1
ATOM 813 O O . ASP A 1 105 ? -34.322 21.176 49.257 1.00 88.06 105 ASP A O 1
ATOM 817 N N . ALA A 1 106 ? -35.382 22.208 47.575 1.00 85.00 106 ALA A N 1
ATOM 818 C CA . ALA A 1 106 ? -34.897 21.285 46.549 1.00 85.00 106 ALA A CA 1
ATOM 819 C C . ALA A 1 106 ? -33.359 21.300 46.444 1.00 85.00 106 ALA A C 1
ATOM 821 O O . ALA A 1 106 ? -32.732 20.245 46.296 1.00 85.00 106 ALA A O 1
ATOM 822 N N . GLY A 1 107 ? -32.739 22.475 46.576 1.00 82.94 107 GLY A N 1
ATOM 823 C CA . GLY A 1 107 ? -31.291 22.649 46.631 1.00 82.94 107 GLY A CA 1
ATOM 824 C C . GLY A 1 107 ? -30.647 21.948 47.828 1.00 82.94 107 GLY A C 1
ATOM 825 O O . GLY A 1 107 ? -29.675 21.202 47.662 1.00 82.94 107 GLY A O 1
ATOM 826 N N . GLN A 1 108 ? -31.210 22.106 49.026 1.00 83.94 108 GLN A N 1
ATOM 827 C CA . GLN A 1 108 ? -30.728 21.427 50.233 1.00 83.94 108 GLN A CA 1
ATOM 828 C C . GLN A 1 108 ? -30.855 19.902 50.126 1.00 83.94 108 GLN A C 1
ATOM 830 O O . GLN A 1 108 ? -29.894 19.175 50.411 1.00 83.94 108 GLN A O 1
ATOM 835 N N . LYS A 1 109 ? -31.994 19.399 49.632 1.00 86.38 109 LYS A N 1
ATOM 836 C CA . LYS A 1 109 ? -32.193 17.966 49.356 1.00 86.38 109 LYS A CA 1
ATOM 837 C C . LYS A 1 109 ? -31.192 17.444 48.331 1.00 86.38 109 LYS A C 1
ATOM 839 O O . LYS A 1 109 ? -30.621 16.371 48.528 1.00 86.38 109 LYS A O 1
ATOM 844 N N . HIS A 1 110 ? -30.913 18.212 47.278 1.00 81.94 110 HIS A N 1
ATOM 845 C CA . HIS A 1 110 ? -29.912 17.851 46.279 1.00 81.94 110 HIS A CA 1
ATOM 846 C C . HIS A 1 110 ? -28.492 17.798 46.865 1.00 81.94 110 HIS A C 1
ATOM 848 O O . HIS A 1 110 ? -27.752 16.860 46.565 1.00 81.94 110 HIS A O 1
ATOM 854 N N . ARG A 1 111 ? -28.115 18.734 47.750 1.00 79.44 111 ARG A N 1
ATOM 855 C CA . ARG A 1 111 ? -26.832 18.689 48.479 1.00 79.44 111 ARG A CA 1
ATOM 856 C C . ARG A 1 111 ? -26.727 17.453 49.369 1.00 79.44 111 ARG A C 1
ATOM 858 O O . ARG A 1 111 ? -25.725 16.748 49.296 1.00 79.44 111 ARG A O 1
ATOM 865 N N . SER A 1 112 ? -27.764 17.153 50.150 1.00 82.56 112 SER A N 1
ATOM 866 C CA . SER A 1 112 ? -27.805 15.954 50.996 1.00 82.56 112 SER A CA 1
ATOM 867 C C . SER A 1 112 ? -27.710 14.666 50.168 1.00 82.56 112 SER A C 1
ATOM 869 O O . SER A 1 112 ? -26.928 13.768 50.488 1.00 82.56 112 SER A O 1
ATOM 871 N N . PHE A 1 113 ? -28.441 14.587 49.052 1.00 83.44 113 PHE A N 1
ATOM 872 C CA . PHE A 1 113 ? -28.363 13.467 48.114 1.00 83.44 113 PHE A CA 1
ATOM 873 C C . PHE A 1 113 ? -26.960 13.320 47.516 1.00 83.44 113 PHE A C 1
ATOM 875 O O . PHE A 1 113 ? -26.407 12.220 47.502 1.00 83.44 113 PHE A O 1
ATOM 882 N N . ARG A 1 114 ? -26.353 14.430 47.079 1.00 79.00 114 ARG A N 1
ATOM 883 C CA . ARG A 1 114 ? -24.980 14.474 46.570 1.00 79.00 114 ARG A CA 1
ATOM 884 C C . ARG A 1 114 ? -23.989 13.934 47.594 1.00 79.00 114 ARG A C 1
ATOM 886 O O . ARG A 1 114 ? -23.242 13.020 47.265 1.00 79.00 114 ARG A O 1
ATOM 893 N N . THR A 1 115 ? -23.995 14.453 48.818 1.00 79.81 115 THR A N 1
ATOM 894 C CA . THR A 1 115 ? -23.079 14.003 49.876 1.00 79.81 115 THR A CA 1
ATOM 895 C C . THR A 1 115 ? -23.263 12.515 50.165 1.00 79.81 115 THR A C 1
ATOM 897 O O . THR A 1 115 ? -22.289 11.767 50.138 1.00 79.81 115 THR A O 1
ATOM 900 N N . ASN A 1 116 ? -24.509 12.049 50.307 1.00 80.81 116 ASN A N 1
ATOM 901 C CA . ASN A 1 116 ? -24.800 10.631 50.527 1.00 80.81 116 ASN A CA 1
ATOM 902 C C . ASN A 1 116 ? -24.309 9.736 49.377 1.00 80.81 116 ASN A C 1
ATOM 904 O O . ASN A 1 116 ? -23.740 8.678 49.631 1.00 80.81 116 ASN A O 1
ATOM 908 N N . MET A 1 117 ? -24.495 10.142 48.118 1.00 79.31 117 MET A N 1
ATOM 909 C CA . MET A 1 117 ? -24.019 9.378 46.959 1.00 79.31 117 MET A CA 1
ATOM 910 C C . MET A 1 117 ? -22.487 9.335 46.881 1.00 79.31 117 MET A C 1
ATOM 912 O O . MET A 1 117 ? -21.912 8.282 46.595 1.00 79.31 117 MET A O 1
ATOM 916 N N . LEU A 1 118 ? -21.807 10.451 47.160 1.00 76.62 118 LEU A N 1
ATOM 917 C CA . LEU A 1 118 ? -20.342 10.503 47.158 1.00 76.62 118 LEU A CA 1
ATOM 918 C C . LEU A 1 118 ? -19.752 9.650 48.293 1.00 76.62 118 LEU A C 1
ATOM 920 O O . LEU A 1 118 ? -18.826 8.872 48.061 1.00 76.62 118 LEU A O 1
ATOM 924 N N . GLU A 1 119 ? -20.305 9.746 49.502 1.00 79.00 119 GLU A N 1
ATOM 925 C CA . GLU A 1 119 ? -19.769 9.058 50.680 1.00 79.00 119 GLU A CA 1
ATOM 926 C C . GLU A 1 119 ? -20.145 7.580 50.754 1.00 79.00 119 GLU A C 1
ATOM 928 O O . GLU A 1 119 ? -19.285 6.753 51.045 1.00 79.00 119 GLU A O 1
ATOM 933 N N . LYS A 1 120 ? -21.409 7.224 50.495 1.00 84.50 120 LYS A N 1
ATOM 934 C CA . LYS A 1 120 ? -21.896 5.849 50.700 1.00 84.50 120 LYS A CA 1
ATOM 935 C C . LYS A 1 120 ? -21.738 4.957 49.476 1.00 84.50 120 LYS A C 1
ATOM 937 O O . LYS A 1 120 ? -21.673 3.742 49.628 1.00 84.50 120 LYS A O 1
ATOM 942 N N . VAL A 1 121 ? -21.688 5.533 48.273 1.00 80.75 121 VAL A N 1
ATOM 943 C CA . VAL A 1 121 ? -21.629 4.760 47.021 1.00 80.75 121 VAL A CA 1
ATOM 944 C C . VAL A 1 121 ? -20.279 4.938 46.339 1.00 80.75 121 VAL A C 1
ATOM 946 O O . VAL A 1 121 ? -19.578 3.959 46.089 1.00 80.75 121 VAL A O 1
ATOM 949 N N . GLN A 1 122 ? -19.872 6.179 46.060 1.00 80.69 122 GLN A N 1
ATOM 950 C CA . GLN A 1 122 ? -18.669 6.419 45.266 1.00 80.69 122 GLN A CA 1
ATOM 951 C C . GLN A 1 122 ? -17.376 6.088 46.022 1.00 80.69 122 GLN A C 1
ATOM 953 O O . GLN A 1 122 ? -16.477 5.474 45.444 1.00 80.69 122 GLN A O 1
ATOM 958 N N . LYS A 1 123 ? -17.258 6.506 47.287 1.00 82.75 123 LYS A N 1
ATOM 959 C CA . LYS A 1 123 ? -16.040 6.319 48.086 1.00 82.75 123 LYS A CA 1
ATOM 960 C C . LYS A 1 123 ? -15.678 4.833 48.277 1.00 82.75 123 LYS A C 1
ATOM 962 O O . LYS A 1 123 ? -14.559 4.490 47.901 1.00 82.75 123 LYS A O 1
ATOM 967 N N . PRO A 1 124 ? -16.588 3.929 48.699 1.00 87.62 124 PRO A N 1
ATOM 968 C CA . PRO A 1 124 ? -16.265 2.503 48.824 1.00 87.62 124 PRO A CA 1
ATOM 969 C C . PRO A 1 124 ? -15.864 1.855 47.495 1.00 87.62 124 PRO A C 1
ATOM 971 O O . PRO A 1 124 ? -14.943 1.044 47.441 1.00 87.62 124 PRO A O 1
ATOM 974 N N . MET A 1 125 ? -16.523 2.237 46.394 1.00 85.88 125 MET A N 1
ATOM 975 C CA . MET A 1 125 ? -16.183 1.733 45.061 1.00 85.88 125 MET A CA 1
ATOM 976 C C . MET A 1 125 ? -14.792 2.193 44.612 1.00 85.88 125 MET A C 1
ATOM 978 O O . MET A 1 125 ? -14.036 1.404 44.046 1.00 85.88 125 MET A O 1
ATOM 982 N N . LYS A 1 126 ? -14.435 3.458 44.874 1.00 85.81 126 LYS A N 1
ATOM 983 C CA . LYS A 1 126 ? -13.092 3.986 44.600 1.00 85.81 126 LYS A CA 1
ATOM 984 C C . LYS A 1 126 ? -12.033 3.287 45.440 1.00 85.81 126 LYS A C 1
ATOM 986 O O . LYS A 1 126 ? -11.034 2.849 44.878 1.00 85.81 126 LYS A O 1
ATOM 991 N N . GLU A 1 127 ? -12.273 3.142 46.740 1.00 89.69 127 GLU A N 1
ATOM 992 C CA . GLU A 1 127 ? -11.366 2.436 47.646 1.00 89.69 127 GLU A CA 1
ATOM 993 C C . GLU A 1 127 ? -11.126 1.007 47.154 1.00 89.69 127 GLU A C 1
ATOM 995 O O . GLU A 1 127 ? -9.978 0.641 46.924 1.00 89.69 127 GLU A O 1
ATOM 1000 N N . TRP A 1 128 ? -12.184 0.245 46.848 1.00 90.75 128 TRP A N 1
ATOM 1001 C CA . TRP A 1 128 ? -12.058 -1.113 46.307 1.00 90.75 128 TRP A CA 1
ATOM 1002 C C . TRP A 1 128 ? -11.241 -1.177 45.004 1.00 90.75 128 TRP A C 1
ATOM 1004 O O . TRP A 1 128 ? -10.446 -2.103 44.814 1.00 90.75 128 TRP A O 1
ATOM 1014 N N . ILE A 1 129 ? -11.400 -0.202 44.098 1.00 87.69 129 ILE A N 1
ATOM 1015 C CA . ILE A 1 129 ? -10.583 -0.136 42.877 1.00 87.69 129 ILE A CA 1
ATOM 1016 C C . ILE A 1 129 ? -9.114 0.101 43.226 1.00 87.69 129 ILE A C 1
ATOM 1018 O O . ILE A 1 129 ? -8.228 -0.559 42.674 1.00 87.69 129 ILE A O 1
ATOM 1022 N N . GLU A 1 130 ? -8.846 1.076 44.091 1.00 86.81 130 GLU A N 1
ATOM 1023 C CA . GLU A 1 130 ? -7.494 1.539 44.383 1.00 86.81 130 GLU A CA 1
ATOM 1024 C C . GLU A 1 130 ? -6.682 0.553 45.216 1.00 86.81 130 GLU A C 1
ATOM 1026 O O . GLU A 1 130 ? -5.471 0.464 45.013 1.00 86.81 130 GLU A O 1
ATOM 1031 N N . THR A 1 131 ? -7.326 -0.228 46.078 1.00 89.81 131 THR A N 1
ATOM 1032 C CA . THR A 1 131 ? -6.667 -1.252 46.889 1.00 89.81 131 THR A CA 1
ATOM 1033 C C . THR A 1 131 ? -6.795 -2.623 46.231 1.00 89.81 131 THR A C 1
ATOM 1035 O O . THR A 1 131 ? -5.852 -3.107 45.597 1.00 89.81 131 THR A O 1
ATOM 1038 N N . ASN A 1 132 ? -7.968 -3.246 46.328 1.00 87.12 132 ASN A N 1
ATOM 1039 C CA . ASN A 1 132 ? -8.187 -4.640 45.962 1.00 87.12 132 ASN A CA 1
ATOM 1040 C C . ASN A 1 132 ? -8.005 -4.866 44.458 1.00 87.12 132 ASN A C 1
ATOM 1042 O O . ASN A 1 132 ? -7.239 -5.744 44.053 1.00 87.12 132 ASN A O 1
ATOM 1046 N N . ALA A 1 133 ? -8.658 -4.067 43.609 1.00 86.94 133 ALA A N 1
ATOM 1047 C CA . ALA A 1 133 ? -8.628 -4.317 42.172 1.00 86.94 133 ALA A CA 1
ATOM 1048 C C . ALA A 1 133 ? -7.243 -4.056 41.563 1.00 86.94 133 ALA A C 1
ATOM 1050 O O . ALA A 1 133 ? -6.797 -4.813 40.693 1.00 86.94 133 ALA A O 1
ATOM 1051 N N . LYS A 1 134 ? -6.538 -3.007 42.013 1.00 86.75 134 LYS A N 1
ATOM 1052 C CA . LYS A 1 134 ? -5.149 -2.737 41.606 1.00 86.75 134 LYS A CA 1
ATOM 1053 C C . LYS A 1 134 ? -4.197 -3.831 42.087 1.00 86.75 134 LYS A C 1
ATOM 1055 O O . LYS A 1 134 ? -3.375 -4.274 41.285 1.00 86.75 134 LYS A O 1
ATOM 1060 N N . HIS A 1 135 ? -4.330 -4.296 43.331 1.00 89.75 135 HIS A N 1
ATOM 1061 C CA . HIS A 1 135 ? -3.517 -5.389 43.868 1.00 89.75 135 HIS A CA 1
ATOM 1062 C C . HIS A 1 135 ? -3.696 -6.676 43.053 1.00 89.75 135 HIS A C 1
ATOM 1064 O O . HIS A 1 135 ? -2.726 -7.199 42.509 1.00 89.75 135 HIS A O 1
ATOM 1070 N N . VAL A 1 136 ? -4.941 -7.122 42.850 1.00 88.25 136 VAL A N 1
ATOM 1071 C CA . VAL A 1 136 ? -5.248 -8.316 42.041 1.00 88.25 136 VAL A CA 1
ATOM 1072 C C . VAL A 1 136 ? -4.767 -8.149 40.596 1.00 88.25 136 VAL A C 1
ATOM 1074 O O . VAL A 1 136 ? -4.185 -9.069 40.031 1.00 88.25 136 VAL A O 1
ATOM 1077 N N . SER A 1 137 ? -4.919 -6.960 40.001 1.00 86.31 137 SER A N 1
ATOM 1078 C CA . SER A 1 137 ? -4.401 -6.684 38.650 1.00 86.31 137 SER A CA 1
ATOM 1079 C C . SER A 1 137 ? -2.869 -6.770 38.576 1.00 86.31 137 SER A C 1
ATOM 1081 O O . SER A 1 137 ? -2.325 -7.120 37.528 1.00 86.31 137 SER A O 1
ATOM 1083 N N . LYS A 1 138 ? -2.158 -6.406 39.649 1.00 89.12 138 LYS A N 1
ATOM 1084 C CA . LYS A 1 138 ? -0.693 -6.483 39.729 1.00 89.12 138 LYS A CA 1
ATOM 1085 C C . LYS A 1 138 ? -0.232 -7.932 39.878 1.00 89.12 138 LYS A C 1
ATOM 1087 O O . LYS A 1 138 ? 0.654 -8.350 39.136 1.00 89.12 138 LYS A O 1
ATOM 1092 N N . GLU A 1 139 ? -0.876 -8.692 40.758 1.00 88.00 139 GLU A N 1
ATOM 1093 C CA . GLU A 1 139 ? -0.617 -10.124 40.930 1.00 88.00 139 GLU A CA 1
ATOM 1094 C C . GLU A 1 139 ? -0.900 -10.899 39.641 1.00 88.00 139 GLU A C 1
ATOM 1096 O O . GLU A 1 139 ? -0.060 -11.678 39.199 1.00 88.00 139 GLU A O 1
ATOM 1101 N N . LEU A 1 140 ? -2.006 -10.601 38.953 1.00 86.69 140 LEU A N 1
ATOM 1102 C CA . LEU A 1 140 ? -2.328 -11.219 37.667 1.00 86.69 140 LEU A CA 1
ATOM 1103 C C . LEU A 1 140 ? -1.232 -10.966 36.619 1.00 86.69 140 LEU A C 1
ATOM 1105 O O . LEU A 1 140 ? -0.802 -11.891 35.936 1.00 86.69 140 LEU A O 1
ATOM 1109 N N . LYS A 1 141 ? -0.713 -9.733 36.535 1.00 86.44 141 LYS A N 1
ATOM 1110 C CA . LYS A 1 141 ? 0.412 -9.400 35.642 1.00 86.44 141 LYS A CA 1
ATOM 1111 C C . LYS A 1 141 ? 1.700 -10.134 36.018 1.00 86.44 141 LYS A C 1
ATOM 1113 O O . LYS A 1 141 ? 2.443 -10.538 35.127 1.00 86.44 141 LYS A O 1
ATOM 1118 N N . SER A 1 142 ? 1.975 -10.284 37.313 1.00 87.44 142 SER A N 1
ATOM 1119 C CA . SER A 1 142 ? 3.129 -11.037 37.822 1.00 87.44 142 SER A CA 1
ATOM 1120 C C . SER A 1 142 ? 3.028 -12.517 37.442 1.00 87.44 142 SER A C 1
ATOM 1122 O O . SER A 1 142 ? 3.971 -13.092 36.899 1.00 87.44 142 SER A O 1
ATOM 1124 N N . VAL A 1 143 ? 1.851 -13.113 37.639 1.00 86.12 143 VAL A N 1
ATOM 1125 C CA . VAL A 1 143 ? 1.546 -14.506 37.292 1.00 86.12 143 VAL A CA 1
ATOM 1126 C C . VAL A 1 143 ? 1.620 -14.739 35.778 1.00 86.12 143 VAL A C 1
ATOM 1128 O O . VAL A 1 143 ? 2.227 -15.720 35.352 1.00 86.12 143 VAL A O 1
ATOM 1131 N N . ASP A 1 144 ? 1.110 -13.817 34.957 1.00 84.00 144 ASP A N 1
ATOM 1132 C CA . ASP A 1 144 ? 1.264 -13.860 33.496 1.00 84.00 144 ASP A CA 1
ATOM 1133 C C . ASP A 1 144 ? 2.740 -13.767 33.062 1.00 84.00 144 ASP A C 1
ATOM 1135 O O . ASP A 1 144 ? 3.154 -14.469 32.140 1.00 84.00 144 ASP A O 1
ATOM 1139 N N . SER A 1 145 ? 3.549 -12.933 33.728 1.00 84.31 145 SER A N 1
ATOM 1140 C CA . SER A 1 145 ? 4.988 -12.811 33.438 1.00 84.31 145 SER A CA 1
ATOM 1141 C C . SER A 1 145 ? 5.732 -14.105 33.751 1.00 84.31 145 SER A C 1
ATOM 1143 O O . SER A 1 145 ? 6.483 -14.605 32.916 1.00 84.31 145 SER A O 1
ATOM 1145 N N . LYS A 1 146 ? 5.473 -14.693 34.926 1.00 85.44 146 LYS A N 1
ATOM 1146 C CA . LYS A 1 146 ? 6.048 -15.987 35.319 1.00 85.44 146 LYS A CA 1
ATOM 1147 C C . LYS A 1 146 ? 5.609 -17.110 34.383 1.00 85.44 146 LYS A C 1
ATOM 1149 O O . LYS A 1 146 ? 6.402 -17.992 34.069 1.00 85.44 146 LYS A O 1
ATOM 1154 N N . ARG A 1 147 ? 4.365 -17.069 33.895 1.00 83.38 147 ARG A N 1
ATOM 1155 C CA . ARG A 1 147 ? 3.871 -17.997 32.872 1.00 83.38 147 ARG A CA 1
ATOM 1156 C C . ARG A 1 147 ? 4.656 -17.858 31.568 1.00 83.38 147 ARG A C 1
ATOM 1158 O O . ARG A 1 147 ? 5.075 -18.860 30.999 1.00 83.38 147 ARG A O 1
ATOM 1165 N N . ASP A 1 148 ? 4.872 -16.632 31.097 1.00 80.56 148 ASP A N 1
ATOM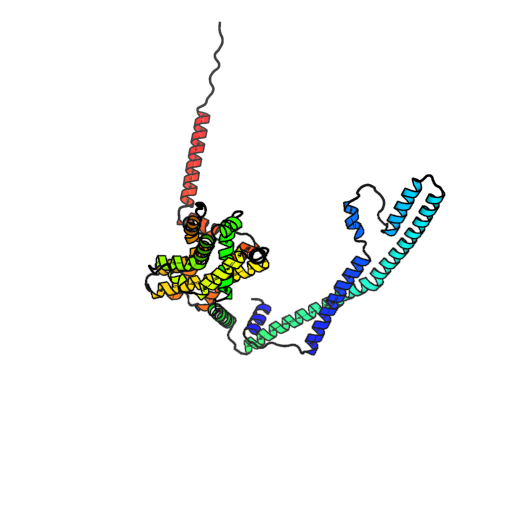 1166 C CA . ASP A 1 148 ? 5.640 -16.378 29.874 1.00 80.56 148 ASP A CA 1
ATOM 1167 C C . ASP A 1 148 ? 7.109 -16.840 30.016 1.00 80.56 148 ASP A C 1
ATOM 1169 O O . ASP A 1 148 ? 7.679 -17.389 29.070 1.00 80.56 148 ASP A O 1
ATOM 1173 N N . GLU A 1 149 ? 7.713 -16.672 31.198 1.00 83.62 149 GLU A N 1
ATOM 1174 C CA . GLU A 1 149 ? 9.041 -17.208 31.536 1.00 83.62 149 GLU A CA 1
ATOM 1175 C C . GLU A 1 149 ? 9.067 -18.742 31.537 1.00 83.62 149 GLU A C 1
ATOM 1177 O O . GLU A 1 149 ? 9.970 -19.341 30.948 1.00 83.62 149 GLU A O 1
ATOM 1182 N N . LEU A 1 150 ? 8.056 -19.379 32.136 1.00 82.31 150 LEU A N 1
ATOM 1183 C CA . LEU A 1 150 ? 7.916 -20.834 32.172 1.00 82.31 150 LEU A CA 1
ATOM 1184 C C . LEU A 1 150 ? 7.713 -21.421 30.768 1.00 82.31 150 LEU A C 1
ATOM 1186 O O . LEU A 1 150 ? 8.372 -22.397 30.416 1.00 82.31 150 LEU A O 1
ATOM 1190 N N . ASP A 1 151 ? 6.872 -20.800 29.934 1.00 78.44 151 ASP A N 1
ATOM 1191 C CA . ASP A 1 151 ? 6.695 -21.177 28.526 1.00 78.44 151 ASP A CA 1
ATOM 1192 C C . ASP A 1 151 ? 8.025 -21.073 27.762 1.00 78.44 151 ASP A C 1
ATOM 1194 O O . ASP A 1 151 ? 8.373 -21.969 26.989 1.00 78.44 151 ASP A O 1
ATOM 1198 N N . CYS A 1 152 ? 8.805 -20.009 27.984 1.00 72.81 152 CYS A N 1
ATOM 1199 C CA . CYS A 1 152 ? 10.128 -19.870 27.374 1.00 72.81 152 CYS A CA 1
ATOM 1200 C C . CYS A 1 152 ? 11.092 -20.972 27.845 1.00 72.81 152 CYS A C 1
ATOM 1202 O O . CYS A 1 152 ? 11.798 -21.555 27.022 1.00 72.81 152 CYS A O 1
ATOM 1204 N N . ALA A 1 153 ? 11.108 -21.289 29.142 1.00 79.44 153 ALA A N 1
ATOM 1205 C CA . ALA A 1 153 ? 11.972 -22.321 29.713 1.00 79.44 153 ALA A CA 1
ATOM 1206 C C . ALA A 1 153 ? 11.606 -23.733 29.219 1.00 79.44 153 ALA A C 1
ATOM 1208 O O . ALA A 1 153 ? 12.491 -24.477 28.797 1.00 79.44 153 ALA A O 1
ATOM 1209 N N . ILE A 1 154 ? 10.315 -24.088 29.1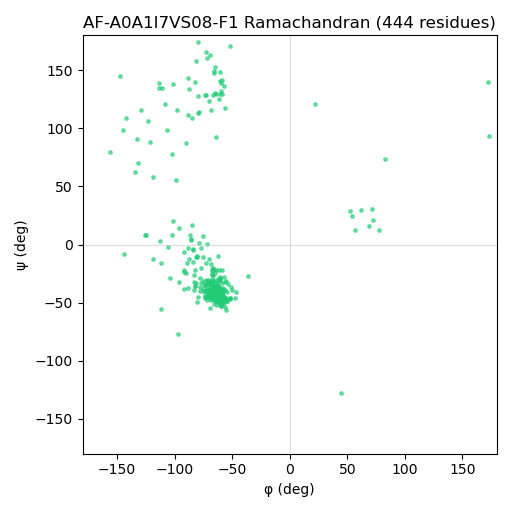89 1.00 76.81 154 ILE A N 1
ATOM 1210 C CA . ILE A 1 154 ? 9.825 -25.382 28.681 1.00 76.81 154 ILE A CA 1
ATOM 1211 C C . ILE A 1 154 ? 10.193 -25.558 27.207 1.00 76.81 154 ILE A C 1
ATOM 1213 O O . ILE A 1 154 ? 10.680 -26.618 26.810 1.00 76.81 154 ILE A O 1
ATOM 1217 N N . ASN A 1 155 ? 9.979 -24.527 26.386 1.00 68.56 155 ASN A N 1
ATOM 1218 C CA . ASN A 1 155 ? 10.286 -24.610 24.959 1.00 68.56 155 ASN A CA 1
ATOM 1219 C C . ASN A 1 155 ? 11.806 -24.673 24.703 1.00 68.56 155 ASN A C 1
ATOM 1221 O O . ASN A 1 155 ? 12.226 -25.412 23.813 1.00 68.56 155 ASN A O 1
ATOM 1225 N N . LYS A 1 156 ? 12.628 -24.025 25.545 1.00 68.12 156 LYS A N 1
ATOM 1226 C CA . LYS A 1 156 ? 14.097 -24.154 25.533 1.00 68.12 156 LYS A CA 1
ATOM 1227 C C . LYS A 1 156 ? 14.565 -25.566 25.917 1.00 68.12 156 LYS A C 1
ATOM 1229 O O . LYS A 1 156 ? 15.446 -26.120 25.267 1.00 68.12 156 LYS A O 1
ATOM 1234 N N . LEU A 1 157 ? 13.955 -26.177 26.937 1.00 70.50 157 LEU A N 1
ATOM 1235 C CA . LEU A 1 157 ? 14.275 -27.543 27.382 1.00 70.50 157 LEU A CA 1
ATOM 1236 C C . LEU A 1 157 ? 13.882 -28.615 26.355 1.00 70.50 157 LEU A C 1
ATOM 1238 O O . LEU A 1 157 ? 14.561 -29.632 26.236 1.00 70.50 157 LEU A O 1
ATOM 1242 N N . ARG A 1 158 ? 12.824 -28.383 25.571 1.00 67.19 158 ARG A N 1
ATOM 1243 C CA . ARG A 1 158 ? 12.369 -29.300 24.511 1.00 67.19 158 ARG A CA 1
ATOM 1244 C C . ARG A 1 158 ? 13.223 -29.289 23.237 1.00 67.19 158 ARG A C 1
ATOM 1246 O O . ARG A 1 158 ? 12.833 -29.933 22.268 1.00 67.19 158 ARG A O 1
ATOM 1253 N N . LYS A 1 159 ? 14.366 -28.589 23.219 1.00 57.97 159 LYS A N 1
ATOM 1254 C CA . LYS A 1 159 ? 15.286 -28.506 22.068 1.00 57.97 159 LYS A CA 1
ATOM 1255 C C . LYS A 1 159 ? 14.598 -28.098 20.750 1.00 57.97 159 LYS A C 1
ATOM 1257 O O . LYS A 1 159 ? 15.061 -28.485 19.680 1.00 57.97 159 LYS A O 1
ATOM 1262 N N . LYS A 1 160 ? 13.499 -27.328 20.800 1.00 54.56 160 LYS A N 1
ATOM 1263 C CA . LYS A 1 160 ? 12.979 -26.665 19.593 1.00 54.56 160 LYS A CA 1
ATOM 1264 C C . LYS A 1 160 ? 13.937 -25.513 19.253 1.00 54.56 160 LYS A C 1
ATOM 1266 O O . LYS A 1 160 ? 14.250 -24.754 20.172 1.00 54.56 160 LYS A O 1
ATOM 1271 N N . PRO A 1 161 ? 14.431 -25.398 18.010 1.00 45.41 161 PRO A N 1
ATOM 1272 C CA . PRO A 1 161 ? 15.490 -24.443 17.694 1.00 45.41 161 PRO A CA 1
ATOM 1273 C C . PRO A 1 161 ? 15.031 -22.994 17.871 1.00 45.41 161 PRO A C 1
ATOM 1275 O O . PRO A 1 161 ? 13.839 -22.685 17.806 1.00 45.41 161 PRO A O 1
ATOM 1278 N N . ASP A 1 162 ? 16.014 -22.141 18.155 1.00 53.22 162 ASP A N 1
ATOM 1279 C CA . ASP A 1 162 ? 15.903 -20.757 18.614 1.00 53.22 162 ASP A CA 1
ATOM 1280 C C . ASP A 1 162 ? 15.004 -19.850 17.751 1.00 53.22 162 ASP A C 1
ATOM 1282 O O . ASP A 1 162 ? 14.617 -20.194 16.637 1.00 53.22 162 ASP A O 1
ATOM 1286 N N . ASP A 1 163 ? 14.733 -18.633 18.250 1.00 57.00 163 ASP A N 1
ATOM 1287 C CA . ASP A 1 163 ? 13.985 -17.526 17.612 1.00 57.00 163 ASP A CA 1
ATOM 1288 C C . ASP A 1 163 ? 14.194 -17.388 16.077 1.00 57.00 163 ASP A C 1
ATOM 1290 O O . ASP A 1 163 ? 13.307 -16.904 15.371 1.00 57.00 163 ASP A O 1
ATOM 1294 N N . LEU A 1 164 ? 15.347 -17.826 15.557 1.00 54.88 164 LEU A N 1
ATOM 1295 C CA . LEU A 1 164 ? 15.700 -17.892 14.141 1.00 54.88 164 LEU A CA 1
ATOM 1296 C C . LEU A 1 164 ? 14.831 -18.869 13.323 1.00 54.88 164 LEU A C 1
ATOM 1298 O O . LEU A 1 164 ? 14.411 -18.503 12.232 1.00 54.88 164 LEU A O 1
ATOM 1302 N N . GLU A 1 165 ? 14.482 -20.060 13.820 1.00 56.66 165 GLU A N 1
ATOM 1303 C CA . GLU A 1 165 ? 13.607 -20.997 13.088 1.00 56.66 165 GLU A CA 1
ATOM 1304 C C . GLU A 1 165 ? 12.155 -20.525 13.035 1.00 56.66 165 GLU A C 1
ATOM 1306 O O . GLU A 1 165 ? 11.475 -20.716 12.028 1.00 56.66 165 GLU A O 1
ATOM 1311 N N . VAL A 1 166 ? 11.675 -19.848 14.082 1.00 59.59 166 VAL A N 1
ATOM 1312 C CA . VAL A 1 166 ? 10.349 -19.214 14.066 1.00 59.59 166 VAL A CA 1
ATOM 1313 C C . VAL A 1 166 ? 10.328 -18.048 13.081 1.00 59.59 166 VAL A C 1
ATOM 1315 O O . VAL A 1 166 ? 9.360 -17.896 12.332 1.00 59.59 166 VAL A O 1
ATOM 1318 N N . GLN A 1 167 ? 11.399 -17.249 13.034 1.00 58.88 167 GLN A N 1
ATOM 1319 C CA . GLN A 1 167 ? 11.559 -16.200 12.027 1.00 58.88 167 GLN A CA 1
ATOM 1320 C C . GLN A 1 167 ? 11.636 -16.780 10.614 1.00 58.88 167 GLN A C 1
ATOM 1322 O O . GLN A 1 167 ? 10.937 -16.275 9.744 1.00 58.88 167 GLN A O 1
ATOM 1327 N N . ILE A 1 168 ? 12.381 -17.866 10.392 1.00 62.53 168 ILE A N 1
ATOM 1328 C CA . ILE A 1 168 ? 12.441 -18.578 9.105 1.00 62.53 168 ILE A CA 1
ATOM 1329 C C . ILE A 1 168 ? 11.064 -19.149 8.740 1.00 62.53 168 ILE A C 1
ATOM 1331 O O . ILE A 1 168 ? 10.603 -18.989 7.614 1.00 62.53 168 ILE A O 1
ATOM 1335 N N . GLY A 1 169 ? 10.343 -19.742 9.693 1.00 62.19 169 GLY A N 1
ATOM 1336 C CA . GLY A 1 169 ? 8.997 -20.271 9.482 1.00 62.19 169 GLY A CA 1
ATOM 1337 C C . GLY A 1 169 ? 7.971 -19.184 9.144 1.00 62.19 169 GLY A C 1
ATOM 1338 O O . GLY A 1 169 ? 7.134 -19.372 8.259 1.00 62.19 169 GLY A O 1
ATOM 1339 N N . ALA A 1 170 ? 8.040 -18.027 9.808 1.00 65.38 170 ALA A N 1
ATOM 1340 C CA . ALA A 1 170 ? 7.217 -16.861 9.494 1.00 65.38 170 ALA A CA 1
ATOM 1341 C C . ALA A 1 170 ? 7.596 -16.253 8.134 1.00 65.38 170 ALA A C 1
ATOM 1343 O O . ALA A 1 170 ? 6.719 -15.948 7.325 1.00 65.38 170 ALA A O 1
ATOM 1344 N N . ALA A 1 171 ? 8.891 -16.144 7.854 1.00 70.31 171 ALA A N 1
ATOM 1345 C CA . ALA A 1 171 ? 9.435 -15.634 6.608 1.00 70.31 171 ALA A CA 1
ATOM 1346 C C . ALA A 1 171 ? 9.009 -16.488 5.401 1.00 70.31 171 ALA A C 1
ATOM 1348 O O . ALA A 1 171 ? 8.430 -15.968 4.443 1.00 70.31 171 ALA A O 1
ATOM 1349 N N . GLY A 1 172 ? 9.147 -17.811 5.503 1.00 70.44 172 GLY A N 1
ATOM 1350 C CA . GLY A 1 172 ? 8.718 -18.745 4.466 1.00 70.44 172 GLY A CA 1
ATOM 1351 C C . GLY A 1 172 ? 7.198 -18.798 4.284 1.00 70.44 172 GLY A C 1
ATOM 1352 O O . GLY A 1 172 ? 6.706 -19.164 3.214 1.00 70.44 172 GLY A O 1
ATOM 1353 N N . ARG A 1 173 ? 6.402 -18.422 5.297 1.00 75.50 173 ARG A N 1
ATOM 1354 C CA . ARG A 1 173 ? 4.947 -18.222 5.135 1.00 75.50 173 ARG A CA 1
ATOM 1355 C C . ARG A 1 173 ? 4.644 -16.939 4.367 1.00 75.50 173 ARG A C 1
ATOM 1357 O O . ARG A 1 173 ? 3.810 -16.974 3.470 1.00 75.50 173 ARG A O 1
ATOM 1364 N N . VAL A 1 174 ? 5.332 -15.840 4.682 1.00 77.19 174 VAL A N 1
ATOM 1365 C CA . VAL A 1 174 ? 5.141 -14.530 4.038 1.00 77.19 174 VAL A CA 1
ATOM 1366 C C . VAL A 1 174 ? 5.521 -14.567 2.555 1.00 77.19 174 VAL A C 1
ATOM 1368 O O . VAL A 1 174 ? 4.802 -14.007 1.729 1.00 77.19 174 VAL A O 1
ATOM 1371 N N . GLN A 1 175 ? 6.581 -15.289 2.189 1.00 77.50 175 GLN A N 1
ATOM 1372 C CA . GLN A 1 175 ? 6.956 -15.468 0.784 1.00 77.50 175 GLN A CA 1
ATOM 1373 C C . GLN A 1 175 ? 5.942 -16.316 -0.005 1.00 77.50 175 GLN A C 1
ATOM 1375 O O . GLN A 1 175 ? 5.704 -16.056 -1.183 1.00 77.50 175 GLN A O 1
ATOM 1380 N N . ARG A 1 176 ? 5.311 -17.307 0.640 1.00 80.00 176 ARG A N 1
ATOM 1381 C CA . ARG A 1 176 ? 4.316 -18.202 0.018 1.00 80.00 176 ARG A CA 1
ATOM 1382 C C . ARG A 1 176 ? 2.889 -17.648 0.015 1.00 80.00 176 ARG A C 1
ATOM 1384 O O . ARG A 1 176 ? 1.966 -18.351 -0.403 1.00 80.00 176 ARG A O 1
ATOM 1391 N N . LEU A 1 177 ? 2.679 -16.410 0.465 1.00 83.00 177 LEU A N 1
ATOM 1392 C CA . LEU A 1 177 ? 1.363 -15.780 0.416 1.00 83.00 177 LEU A CA 1
ATOM 1393 C C . LEU A 1 177 ? 0.878 -15.668 -1.032 1.00 83.00 177 LEU A C 1
ATOM 1395 O O . LEU A 1 177 ? 1.565 -15.144 -1.909 1.00 83.00 177 LEU A O 1
ATOM 1399 N N . ARG A 1 178 ? -0.349 -16.131 -1.279 1.00 85.62 178 ARG A N 1
ATOM 1400 C CA . ARG A 1 178 ? -1.016 -15.910 -2.563 1.00 85.62 178 ARG A CA 1
ATOM 1401 C C . ARG A 1 178 ? -1.381 -14.433 -2.675 1.00 85.62 178 ARG A C 1
ATOM 1403 O O . ARG A 1 178 ? -2.067 -13.892 -1.813 1.00 85.62 178 ARG A O 1
ATOM 1410 N N . MET A 1 179 ? -0.900 -13.784 -3.732 1.00 88.25 179 MET A N 1
ATOM 1411 C CA . MET A 1 179 ? -1.133 -12.354 -3.964 1.00 88.25 179 MET A CA 1
ATOM 1412 C C . MET A 1 179 ? -2.565 -12.078 -4.451 1.00 88.25 179 MET A C 1
ATOM 1414 O O . MET A 1 179 ? -3.197 -11.108 -4.030 1.00 88.25 179 MET A O 1
ATOM 1418 N N . TYR A 1 180 ? -3.101 -12.970 -5.283 1.00 88.62 180 TYR A N 1
ATOM 1419 C CA . TYR A 1 180 ? -4.477 -12.900 -5.755 1.00 88.62 180 TYR A CA 1
ATOM 1420 C C . TYR A 1 180 ? -5.447 -13.507 -4.722 1.00 88.62 180 TYR A C 1
ATOM 1422 O O . TYR A 1 180 ? -5.136 -14.567 -4.166 1.00 88.62 180 TYR A O 1
ATOM 1430 N N . PRO A 1 181 ? -6.630 -12.908 -4.483 1.00 91.00 181 PRO A N 1
ATOM 1431 C CA . PRO A 1 181 ? -7.100 -11.626 -5.025 1.00 91.00 181 PRO A CA 1
ATOM 1432 C C . PRO A 1 181 ? -6.777 -10.423 -4.124 1.00 91.00 181 PRO A C 1
ATOM 1434 O O . PRO A 1 181 ? -6.762 -9.295 -4.597 1.00 91.00 181 PRO A O 1
ATOM 1437 N N . TYR A 1 182 ? -6.535 -10.624 -2.826 1.00 93.25 182 TYR A N 1
ATOM 1438 C CA . TYR A 1 182 ? -6.588 -9.539 -1.834 1.00 93.25 182 TYR A CA 1
ATOM 1439 C C . TYR A 1 182 ? -5.457 -8.507 -1.948 1.00 93.25 182 TYR A C 1
ATOM 1441 O O . TYR A 1 182 ? -5.701 -7.306 -1.817 1.00 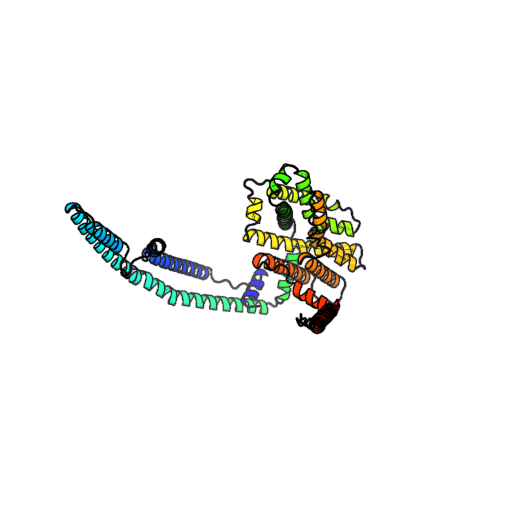93.25 182 TYR A O 1
ATOM 1449 N N . PHE A 1 183 ? -4.219 -8.945 -2.200 1.00 94.62 183 PHE A N 1
ATOM 1450 C CA . PHE A 1 183 ? -3.087 -8.024 -2.346 1.00 94.62 183 PHE A CA 1
ATOM 1451 C C . PHE A 1 183 ? -3.159 -7.267 -3.676 1.00 94.62 183 PHE A C 1
ATOM 1453 O O . PHE A 1 183 ? -2.816 -6.085 -3.738 1.00 94.62 183 PHE A O 1
ATOM 1460 N N . ASP A 1 184 ? -3.640 -7.936 -4.727 1.00 94.25 184 ASP A N 1
ATOM 1461 C CA . ASP A 1 184 ? -3.898 -7.320 -6.029 1.00 94.25 184 ASP A CA 1
ATOM 1462 C C . ASP A 1 184 ? -5.043 -6.312 -5.971 1.00 94.25 184 ASP A C 1
ATOM 1464 O O . ASP A 1 184 ? -4.880 -5.183 -6.429 1.00 94.25 184 ASP A O 1
ATOM 1468 N N . LEU A 1 185 ? -6.140 -6.654 -5.294 1.00 96.12 185 LEU A N 1
ATOM 1469 C CA . LEU A 1 185 ? -7.254 -5.750 -5.023 1.00 96.12 185 LEU A CA 1
ATOM 1470 C C . LEU A 1 185 ? -6.770 -4.469 -4.327 1.00 96.12 185 LEU A C 1
ATOM 1472 O O . LEU A 1 185 ? -7.080 -3.368 -4.779 1.00 96.12 185 LEU A O 1
ATOM 1476 N N . ALA A 1 186 ? -5.960 -4.590 -3.269 1.00 96.25 186 ALA A N 1
ATOM 1477 C CA . ALA A 1 186 ? -5.422 -3.431 -2.557 1.00 96.25 186 ALA A CA 1
ATOM 1478 C C . ALA A 1 186 ? -4.510 -2.562 -3.439 1.00 96.25 186 ALA A C 1
ATOM 1480 O O . ALA A 1 186 ? -4.582 -1.329 -3.396 1.00 96.25 186 ALA A O 1
ATOM 1481 N N . HIS A 1 187 ? -3.672 -3.193 -4.270 1.00 96.38 187 HIS A N 1
ATOM 1482 C CA . HIS A 1 187 ? -2.843 -2.491 -5.252 1.00 96.38 187 HIS A CA 1
ATOM 1483 C C . HIS A 1 187 ? -3.707 -1.733 -6.268 1.00 96.38 187 HIS A C 1
ATOM 1485 O O . HIS A 1 187 ? -3.489 -0.536 -6.460 1.00 96.38 187 HIS A O 1
ATOM 1491 N N . TYR A 1 188 ? -4.713 -2.378 -6.863 1.00 97.44 188 TYR A N 1
ATOM 1492 C CA . TYR A 1 188 ? -5.599 -1.755 -7.850 1.00 97.44 188 TYR A CA 1
ATOM 1493 C C . TYR A 1 188 ? -6.430 -0.617 -7.261 1.00 97.44 188 TYR A C 1
ATOM 1495 O O . TYR A 1 188 ? -6.553 0.427 -7.903 1.00 97.44 188 TYR A O 1
ATOM 1503 N N . ILE A 1 189 ? -6.934 -0.758 -6.028 1.00 97.25 189 ILE A N 1
ATOM 1504 C CA . ILE A 1 189 ? -7.682 0.308 -5.346 1.00 97.25 189 ILE A CA 1
ATOM 1505 C C . ILE A 1 189 ? -6.791 1.544 -5.206 1.00 97.25 189 ILE A C 1
ATOM 1507 O O . ILE A 1 189 ? -7.170 2.633 -5.631 1.00 97.25 189 ILE A O 1
ATOM 1511 N N . LEU A 1 190 ? -5.575 1.387 -4.674 1.00 96.06 190 LEU A N 1
ATOM 1512 C CA . LEU A 1 190 ? -4.671 2.519 -4.462 1.00 96.06 190 LEU A CA 1
ATOM 1513 C C . LEU A 1 190 ? -4.146 3.134 -5.768 1.00 96.06 190 LEU A C 1
ATOM 1515 O O . LEU A 1 190 ? -3.925 4.342 -5.808 1.00 96.06 190 LEU A O 1
ATOM 1519 N N . MET A 1 191 ? -3.933 2.342 -6.825 1.00 95.75 191 MET A N 1
ATOM 1520 C CA . MET A 1 191 ? -3.559 2.871 -8.147 1.00 95.75 191 MET A CA 1
ATOM 1521 C C . MET A 1 191 ? -4.696 3.656 -8.786 1.00 95.75 191 MET A C 1
ATOM 1523 O O . MET A 1 191 ? -4.479 4.771 -9.250 1.00 95.75 191 MET A O 1
ATOM 1527 N N . THR A 1 192 ? -5.913 3.126 -8.740 1.00 95.88 192 THR A N 1
ATOM 1528 C CA . THR A 1 192 ? -7.081 3.799 -9.312 1.00 95.88 192 THR A CA 1
ATOM 1529 C C . THR A 1 192 ? -7.418 5.079 -8.547 1.00 95.88 192 THR A C 1
ATOM 1531 O O . THR A 1 192 ? -7.692 6.109 -9.157 1.00 95.88 192 THR A O 1
ATOM 1534 N N . ILE A 1 193 ? -7.330 5.060 -7.211 1.00 95.00 193 ILE A N 1
ATOM 1535 C CA . ILE A 1 193 ? -7.481 6.270 -6.391 1.00 95.00 193 ILE A CA 1
ATOM 1536 C C . ILE A 1 193 ? -6.410 7.301 -6.746 1.00 95.00 193 ILE A C 1
ATOM 1538 O O . ILE A 1 193 ? -6.732 8.477 -6.822 1.00 95.00 193 ILE A O 1
ATOM 1542 N N . SER A 1 194 ? -5.168 6.883 -7.020 1.00 92.25 194 SER A N 1
ATOM 1543 C CA . SER A 1 194 ? -4.118 7.808 -7.464 1.00 92.25 194 SER A CA 1
ATOM 1544 C C . SER A 1 194 ? -4.461 8.478 -8.796 1.00 92.25 194 SER A C 1
ATOM 1546 O O . SER A 1 194 ? -4.255 9.678 -8.926 1.00 92.25 194 SER A O 1
ATOM 1548 N N . VAL A 1 195 ? -5.004 7.735 -9.769 1.00 92.12 195 VAL A N 1
ATOM 1549 C CA . VAL A 1 195 ? -5.462 8.306 -11.053 1.00 92.12 195 VAL A CA 1
ATOM 1550 C C . VAL A 1 195 ? -6.611 9.287 -10.830 1.00 92.12 195 VAL A C 1
ATOM 1552 O O . VAL A 1 195 ? -6.647 10.362 -11.427 1.00 92.12 195 VAL A O 1
ATOM 1555 N N . ARG A 1 196 ? -7.547 8.938 -9.944 1.00 92.56 196 ARG A N 1
ATOM 1556 C CA . ARG A 1 196 ? -8.675 9.801 -9.596 1.00 92.56 196 ARG A CA 1
ATOM 1557 C C . ARG A 1 196 ? -8.236 11.079 -8.881 1.00 92.56 196 ARG A C 1
ATOM 1559 O O . ARG A 1 196 ? -8.726 12.149 -9.227 1.00 92.56 196 ARG A O 1
ATOM 1566 N N . ASP A 1 197 ? -7.331 10.972 -7.913 1.00 91.00 197 ASP A N 1
ATOM 1567 C CA . ASP A 1 197 ? -6.791 12.113 -7.169 1.00 91.00 197 ASP A CA 1
ATOM 1568 C C . ASP A 1 197 ? -6.038 13.070 -8.118 1.00 91.00 197 ASP A C 1
ATOM 1570 O O . ASP A 1 197 ? -6.177 14.284 -7.986 1.00 91.00 197 ASP A O 1
ATOM 1574 N N . ASP A 1 198 ? -5.351 12.548 -9.142 1.00 87.62 198 ASP A N 1
ATOM 1575 C CA . ASP A 1 198 ? -4.670 13.355 -10.170 1.00 87.62 198 ASP A CA 1
ATOM 1576 C C . ASP A 1 198 ? -5.618 14.134 -11.084 1.00 87.62 198 ASP A C 1
ATOM 1578 O O . ASP A 1 198 ? -5.223 15.136 -11.673 1.00 87.62 198 ASP A O 1
ATOM 1582 N N . LEU A 1 199 ? -6.856 13.666 -11.251 1.00 85.94 199 LEU A N 1
ATOM 1583 C CA . LEU A 1 199 ? -7.892 14.384 -11.997 1.00 85.94 199 LEU A CA 1
ATOM 1584 C C . LEU A 1 199 ? -8.555 15.494 -11.159 1.00 85.94 199 LEU A C 1
ATOM 1586 O O . LEU A 1 199 ? -9.322 16.288 -11.706 1.00 85.94 199 LEU A O 1
ATOM 1590 N N . ALA A 1 200 ? -8.279 15.547 -9.850 1.00 84.50 200 ALA A N 1
ATOM 1591 C CA . ALA A 1 200 ? -8.799 16.530 -8.902 1.00 84.50 200 ALA A CA 1
ATOM 1592 C C . ALA A 1 200 ? -10.317 16.781 -9.068 1.00 84.50 200 ALA A C 1
ATOM 1594 O O . ALA A 1 200 ? -11.119 15.843 -9.080 1.00 84.50 200 ALA A O 1
ATOM 1595 N N . THR A 1 201 ? -10.734 18.043 -9.200 1.00 81.12 201 THR A N 1
ATOM 1596 C CA . THR A 1 201 ? -12.144 18.443 -9.365 1.00 81.12 201 THR A CA 1
ATOM 1597 C C . THR A 1 201 ? -12.755 17.982 -10.694 1.00 81.12 201 THR A C 1
ATOM 1599 O O . THR A 1 201 ? -13.974 17.860 -10.790 1.00 81.12 201 THR A O 1
ATOM 1602 N N . GLY A 1 202 ? -11.934 17.662 -11.700 1.00 83.00 202 GLY A N 1
ATOM 1603 C CA . GLY A 1 202 ? -12.368 17.191 -13.017 1.00 83.00 202 GLY A CA 1
ATOM 1604 C C . GLY A 1 202 ? -12.648 15.688 -13.103 1.00 83.00 202 GLY A C 1
ATOM 1605 O O . GLY A 1 202 ? -13.111 15.218 -14.142 1.00 83.00 202 GLY A O 1
ATOM 1606 N N . ALA A 1 203 ? -12.402 14.916 -12.039 1.00 84.38 203 ALA A N 1
ATOM 1607 C CA . ALA A 1 203 ? -12.482 13.454 -12.073 1.00 84.38 203 ALA A CA 1
ATOM 1608 C C . ALA A 1 203 ? -13.863 12.908 -12.474 1.00 84.38 203 ALA A C 1
ATOM 1610 O O . ALA A 1 203 ? -13.961 11.970 -13.271 1.00 84.38 203 ALA A O 1
ATOM 1611 N N . SER A 1 204 ? -14.940 13.492 -11.944 1.00 84.31 204 SER A N 1
ATOM 1612 C CA . SER A 1 204 ? -16.316 13.066 -12.232 1.00 84.31 204 SER A CA 1
ATOM 1613 C C . SER A 1 204 ? -16.740 13.413 -13.659 1.00 84.31 204 SER A C 1
ATOM 1615 O O . SER A 1 204 ? -17.387 12.606 -14.323 1.00 84.31 204 SER A O 1
ATOM 1617 N N . LEU A 1 205 ? -16.344 14.587 -14.154 1.00 88.56 205 LEU A N 1
ATOM 1618 C CA . LEU A 1 205 ? -16.636 15.027 -15.515 1.00 88.56 205 LEU A CA 1
ATOM 1619 C C . LEU A 1 205 ? -15.865 14.186 -16.539 1.00 88.56 205 LEU A C 1
ATOM 1621 O O . LEU A 1 205 ? -16.451 13.680 -17.494 1.00 88.56 205 LEU A O 1
ATOM 1625 N N . PHE A 1 206 ? -14.564 13.993 -16.313 1.00 89.19 206 PHE A N 1
ATOM 1626 C CA . PHE A 1 206 ? -13.691 13.242 -17.210 1.00 89.19 206 PHE A CA 1
ATOM 1627 C C . PHE A 1 206 ? -14.105 11.773 -17.318 1.00 89.19 206 PHE A C 1
ATOM 1629 O O . PHE A 1 206 ? -14.284 11.268 -18.422 1.00 89.19 206 PHE A O 1
ATOM 1636 N N . SER A 1 207 ? -14.329 11.097 -16.187 1.00 91.62 207 SER A N 1
ATOM 1637 C CA . SER A 1 207 ? -14.726 9.680 -16.181 1.00 91.62 207 SER A CA 1
ATOM 1638 C C . SER A 1 207 ? -16.079 9.433 -16.855 1.00 91.62 207 SER A C 1
ATOM 1640 O O . SER A 1 207 ? -16.281 8.375 -17.445 1.00 91.62 207 SER A O 1
ATOM 1642 N N . ARG A 1 208 ? -17.009 10.395 -16.815 1.00 92.44 208 ARG A N 1
ATOM 1643 C CA . ARG A 1 208 ? -18.320 10.276 -17.477 1.00 92.44 208 ARG A CA 1
ATOM 1644 C C . ARG A 1 208 ? -18.275 10.626 -18.962 1.00 92.44 208 ARG A C 1
ATOM 1646 O O . ARG A 1 208 ? -18.979 9.998 -19.743 1.00 92.44 208 ARG A O 1
ATOM 1653 N N . LYS A 1 209 ? -17.453 11.602 -19.355 1.00 93.31 209 LYS A N 1
ATOM 1654 C CA . LYS A 1 209 ? -17.316 12.032 -20.756 1.00 93.31 209 LYS A CA 1
ATOM 1655 C C . LYS A 1 209 ? -16.387 11.118 -21.564 1.00 93.31 209 LYS A C 1
ATOM 1657 O O . LYS A 1 209 ? -16.613 10.908 -22.751 1.00 93.31 209 LYS A O 1
ATOM 1662 N N . HIS A 1 210 ? -15.362 10.560 -20.920 1.00 92.81 210 HIS A N 1
ATOM 1663 C CA . HIS A 1 210 ? -14.322 9.737 -21.542 1.00 92.81 210 HIS A CA 1
ATOM 1664 C C . HIS A 1 210 ? -14.038 8.455 -20.725 1.00 92.81 210 HIS A C 1
ATOM 1666 O O . HIS A 1 210 ? -12.913 8.254 -20.255 1.00 92.81 210 HIS A O 1
ATOM 1672 N N . PRO A 1 211 ? -15.027 7.552 -20.555 1.00 93.56 211 PRO A N 1
ATOM 1673 C CA . PRO A 1 211 ? -14.890 6.368 -19.701 1.00 93.56 211 PRO A CA 1
ATOM 1674 C C . PRO A 1 211 ? -13.779 5.415 -20.162 1.00 93.56 211 PRO A C 1
ATOM 1676 O O . PRO A 1 211 ? -13.033 4.907 -19.330 1.00 93.56 211 PRO A O 1
ATOM 1679 N N . LEU A 1 212 ? -13.603 5.224 -21.475 1.00 94.31 212 LEU A N 1
ATOM 1680 C CA . LEU A 1 212 ? -12.549 4.354 -22.017 1.00 94.31 212 LEU A CA 1
ATOM 1681 C C . LEU A 1 212 ? -11.141 4.903 -21.765 1.00 94.31 212 LEU A C 1
ATOM 1683 O O . LEU A 1 212 ? -10.241 4.142 -21.420 1.00 94.31 212 LEU A O 1
ATOM 1687 N N . SER A 1 213 ? -10.954 6.220 -21.883 1.00 92.25 213 SER A N 1
ATOM 1688 C CA . SER A 1 213 ? -9.675 6.866 -21.560 1.00 92.25 213 SER A CA 1
ATOM 1689 C C . SER A 1 213 ? -9.373 6.742 -20.063 1.00 92.25 213 SER A C 1
ATOM 1691 O O . SER A 1 213 ? -8.2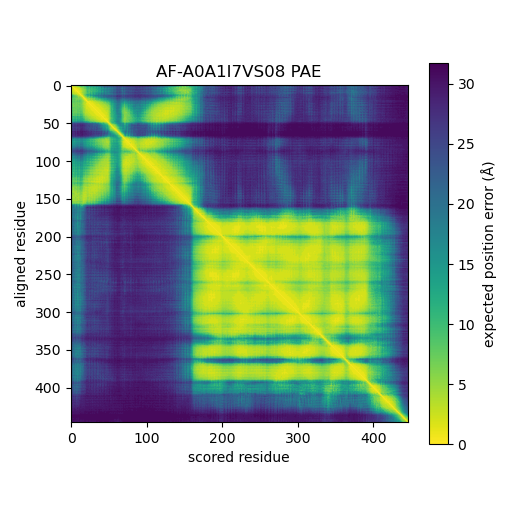77 6.341 -19.682 1.00 92.25 213 SER A O 1
ATOM 1693 N N . CYS A 1 214 ? -10.375 6.965 -19.206 1.00 93.19 214 CYS A N 1
ATOM 1694 C CA . CYS A 1 214 ? -10.254 6.793 -17.758 1.00 93.19 214 CYS A CA 1
ATOM 1695 C C . CYS A 1 214 ? -9.923 5.345 -17.348 1.00 93.19 214 CYS A C 1
ATOM 1697 O O . CYS A 1 214 ? -9.065 5.117 -16.486 1.00 93.19 214 CYS A O 1
ATOM 1699 N N . TRP A 1 215 ? -10.575 4.367 -17.981 1.00 96.00 215 TRP A N 1
ATOM 1700 C CA . TRP A 1 215 ? -10.274 2.951 -17.795 1.00 96.00 215 TRP A CA 1
ATOM 1701 C C . TRP A 1 215 ? -8.840 2.634 -18.225 1.00 96.00 215 TRP A C 1
ATOM 1703 O O . TRP A 1 215 ? -8.084 2.060 -17.439 1.00 96.00 215 TRP A O 1
ATOM 1713 N N . LEU A 1 216 ? -8.428 3.076 -19.418 1.00 94.50 216 LEU A N 1
ATOM 1714 C CA . LEU A 1 216 ? -7.085 2.835 -19.947 1.00 94.50 216 LEU A CA 1
ATOM 1715 C C . LEU A 1 216 ? -6.006 3.442 -19.042 1.00 94.50 216 LEU A C 1
ATOM 1717 O O . LEU A 1 216 ? -5.066 2.741 -18.675 1.00 94.50 216 LEU A O 1
ATOM 1721 N N . SER A 1 217 ? -6.175 4.691 -18.601 1.00 93.69 217 SER A N 1
ATOM 1722 C CA . SER A 1 217 ? -5.323 5.339 -17.593 1.00 93.69 217 SER A CA 1
ATOM 1723 C C . SER A 1 217 ? -5.165 4.490 -16.330 1.00 93.69 217 SER A C 1
ATOM 1725 O O . SER A 1 217 ? -4.058 4.272 -15.832 1.00 93.69 217 SER A O 1
ATOM 1727 N N . SER A 1 218 ? -6.277 3.951 -15.827 1.00 95.25 218 SER A N 1
ATOM 1728 C CA . SER A 1 218 ? -6.281 3.111 -14.628 1.00 95.25 218 SER A CA 1
ATOM 1729 C C . SER A 1 218 ? -5.560 1.782 -14.863 1.00 95.25 218 SER A C 1
ATOM 1731 O O . SER A 1 218 ? -4.779 1.358 -14.009 1.00 95.25 218 SER A O 1
ATOM 1733 N N . MET A 1 219 ? -5.746 1.151 -16.027 1.00 96.31 219 MET A N 1
ATOM 1734 C CA . MET A 1 219 ? -5.039 -0.079 -16.401 1.00 96.31 219 MET A CA 1
ATOM 1735 C C . MET A 1 219 ? -3.533 0.157 -16.546 1.00 96.31 219 MET A C 1
ATOM 1737 O O . MET A 1 219 ? -2.743 -0.610 -15.993 1.00 96.31 219 MET A O 1
ATOM 1741 N N . LEU A 1 220 ? -3.126 1.243 -17.212 1.00 94.38 220 LEU A N 1
ATOM 1742 C CA . LEU A 1 220 ? -1.719 1.620 -17.356 1.00 94.38 220 LEU A CA 1
ATOM 1743 C C . LEU A 1 220 ? -1.049 1.754 -15.986 1.00 94.38 220 LEU A C 1
ATOM 1745 O O . LEU A 1 220 ? 0.003 1.160 -15.768 1.00 94.38 220 LEU A O 1
ATOM 1749 N N . MET A 1 221 ? -1.689 2.422 -15.023 1.00 94.50 221 MET A N 1
ATOM 1750 C CA . MET A 1 221 ? -1.145 2.554 -13.666 1.00 94.50 221 MET A CA 1
ATOM 1751 C C . MET A 1 221 ? -1.165 1.241 -12.872 1.00 94.50 221 MET A C 1
ATOM 1753 O O . MET A 1 221 ? -0.204 0.926 -12.164 1.00 94.50 221 MET A O 1
ATOM 1757 N N . CYS A 1 222 ? -2.222 0.434 -12.999 1.00 95.69 222 CYS A N 1
ATOM 1758 C CA . CYS A 1 222 ? -2.331 -0.860 -12.322 1.00 95.69 222 CYS A CA 1
ATOM 1759 C C . CYS A 1 222 ? -1.243 -1.848 -12.774 1.00 95.69 222 CYS A C 1
ATOM 1761 O O . CYS A 1 222 ? -0.652 -2.542 -11.934 1.00 95.69 222 CYS A O 1
ATOM 1763 N N . PHE A 1 223 ? -0.938 -1.869 -14.073 1.00 96.06 223 PHE A N 1
ATOM 1764 C CA . PHE A 1 223 ? 0.026 -2.780 -14.697 1.00 96.06 223 PHE A CA 1
ATOM 1765 C C . PHE A 1 223 ? 1.385 -2.140 -14.999 1.00 96.06 223 PHE A C 1
ATOM 1767 O O . PHE A 1 223 ? 2.243 -2.800 -15.587 1.00 96.06 223 PHE A O 1
ATOM 1774 N N . ALA A 1 224 ? 1.624 -0.910 -14.531 1.00 94.88 224 ALA A N 1
ATOM 1775 C CA . ALA A 1 224 ? 2.794 -0.118 -14.897 1.00 94.88 224 ALA A CA 1
ATOM 1776 C C . ALA A 1 224 ? 4.123 -0.852 -14.711 1.00 94.88 224 ALA A C 1
ATOM 1778 O O . ALA A 1 224 ? 4.949 -0.877 -15.612 1.00 94.88 224 ALA A O 1
ATOM 1779 N N . GLY A 1 225 ? 4.306 -1.526 -13.572 1.00 93.50 225 GLY A N 1
ATOM 1780 C CA . GLY A 1 225 ? 5.538 -2.270 -13.303 1.00 93.50 225 GLY A CA 1
ATOM 1781 C C . GLY A 1 225 ? 5.807 -3.401 -14.302 1.00 93.50 225 GLY A C 1
ATOM 1782 O O . GLY A 1 225 ? 6.954 -3.628 -14.676 1.00 93.50 225 GLY A O 1
ATOM 1783 N N . SER A 1 226 ? 4.766 -4.096 -14.766 1.00 94.44 226 SER A N 1
ATOM 1784 C CA . SER A 1 226 ? 4.922 -5.147 -15.777 1.00 94.44 226 SER A CA 1
ATOM 1785 C C . SER A 1 226 ? 5.150 -4.561 -17.168 1.00 94.44 226 SER A C 1
ATOM 1787 O O . SER A 1 226 ? 5.999 -5.062 -17.890 1.00 94.44 226 SER A O 1
ATOM 1789 N N . ILE A 1 227 ? 4.451 -3.478 -17.524 1.00 95.62 227 ILE A N 1
ATOM 1790 C CA . ILE A 1 227 ? 4.655 -2.768 -18.797 1.00 95.62 227 ILE A CA 1
ATOM 1791 C C . ILE A 1 227 ? 6.097 -2.250 -18.887 1.00 95.62 227 ILE A C 1
ATOM 1793 O O . ILE A 1 227 ? 6.780 -2.511 -19.873 1.00 95.62 227 ILE A O 1
ATOM 1797 N N . SER A 1 228 ? 6.587 -1.580 -17.838 1.00 93.56 228 SER A N 1
ATOM 1798 C CA . SER A 1 228 ? 7.957 -1.060 -17.778 1.00 93.56 228 SER A CA 1
ATOM 1799 C C . SER A 1 228 ? 9.005 -2.173 -17.818 1.00 93.56 228 SER A C 1
ATOM 1801 O O . SER A 1 228 ? 10.000 -2.041 -18.522 1.00 93.56 228 SER A O 1
ATOM 1803 N N . ALA A 1 229 ? 8.796 -3.279 -17.097 1.00 94.25 229 ALA A N 1
ATOM 1804 C CA . ALA A 1 229 ? 9.727 -4.406 -17.133 1.00 94.25 229 ALA A CA 1
ATOM 1805 C C . ALA A 1 229 ? 9.777 -5.075 -18.514 1.00 94.25 229 ALA A C 1
ATOM 1807 O O . ALA A 1 229 ? 10.864 -5.351 -19.010 1.00 94.25 229 ALA A O 1
ATOM 1808 N N . ASN A 1 230 ? 8.623 -5.285 -19.152 1.00 95.00 230 ASN A N 1
ATOM 1809 C CA . ASN A 1 230 ? 8.555 -5.871 -20.488 1.00 95.00 230 ASN A CA 1
ATOM 1810 C C . ASN A 1 230 ? 9.212 -4.967 -21.531 1.00 95.00 230 ASN A C 1
ATOM 1812 O O . ASN A 1 230 ? 9.970 -5.456 -22.360 1.00 95.00 230 ASN A O 1
ATOM 1816 N N . PHE A 1 231 ? 8.988 -3.653 -21.438 1.00 94.69 231 PHE A N 1
ATOM 1817 C CA . PHE A 1 231 ? 9.648 -2.671 -22.294 1.00 94.69 231 PHE A CA 1
ATOM 1818 C C . PHE A 1 231 ? 11.179 -2.761 -22.196 1.00 94.69 231 PHE A C 1
ATOM 1820 O O . PHE A 1 231 ? 11.852 -2.799 -23.220 1.00 94.69 231 PHE A O 1
ATOM 1827 N N . LEU A 1 232 ? 11.731 -2.865 -20.980 1.00 93.62 232 LEU A N 1
ATOM 1828 C CA . LEU A 1 232 ? 13.180 -3.003 -20.773 1.00 93.62 232 LEU A CA 1
ATOM 1829 C C . LEU A 1 232 ? 13.746 -4.344 -21.261 1.00 93.62 232 LEU A C 1
ATOM 1831 O O . LEU A 1 232 ? 14.907 -4.404 -21.651 1.00 93.62 232 LEU A O 1
ATOM 1835 N N . LEU A 1 233 ? 12.949 -5.412 -21.216 1.00 93.31 233 LEU A N 1
ATOM 1836 C CA . LEU A 1 233 ? 13.350 -6.753 -21.651 1.00 93.31 233 LEU A CA 1
ATOM 1837 C C . LEU A 1 233 ? 13.098 -7.013 -23.145 1.00 93.31 233 LEU A C 1
ATOM 1839 O O . LEU A 1 233 ? 13.426 -8.091 -23.631 1.00 93.31 233 LEU A O 1
ATOM 1843 N N . GLY A 1 234 ? 12.497 -6.064 -23.870 1.00 93.31 234 GLY A N 1
ATOM 1844 C CA . GLY A 1 234 ? 12.086 -6.262 -25.264 1.00 93.31 234 GLY A CA 1
ATOM 1845 C C . GLY A 1 234 ? 10.928 -7.255 -25.435 1.00 93.31 234 GLY A C 1
ATOM 1846 O O . GLY A 1 234 ? 10.672 -7.731 -26.538 1.00 93.31 234 GLY A O 1
ATOM 1847 N N . GLU A 1 235 ? 10.212 -7.576 -24.356 1.00 94.19 235 GLU A N 1
ATOM 1848 C CA . GLU A 1 235 ? 9.012 -8.406 -24.404 1.00 94.19 235 GLU A CA 1
ATOM 1849 C C . GLU A 1 235 ? 7.789 -7.566 -24.817 1.00 94.19 235 GLU A C 1
ATOM 1851 O O . GLU A 1 235 ? 7.756 -6.350 -24.598 1.00 94.19 235 GLU A O 1
ATOM 1856 N N . PRO A 1 236 ? 6.717 -8.183 -25.348 1.00 94.75 236 PRO A N 1
ATOM 1857 C CA . PRO A 1 236 ? 5.505 -7.450 -25.693 1.00 94.75 236 PRO A CA 1
ATOM 1858 C C . PRO A 1 236 ? 4.941 -6.685 -24.483 1.00 94.75 236 PRO A C 1
ATOM 1860 O O . PRO A 1 236 ? 4.509 -7.287 -23.494 1.00 94.75 236 PRO A O 1
ATOM 1863 N N . VAL A 1 237 ? 4.885 -5.351 -24.575 1.00 93.44 237 VAL A N 1
ATOM 1864 C CA . VAL A 1 237 ? 4.360 -4.467 -23.508 1.00 93.44 237 VAL A CA 1
ATOM 1865 C C . VAL A 1 237 ? 2.887 -4.726 -23.192 1.00 93.44 237 VAL A C 1
ATOM 1867 O O . VAL A 1 237 ? 2.425 -4.442 -22.091 1.00 93.44 237 VAL A O 1
ATOM 1870 N N . ILE A 1 238 ? 2.162 -5.321 -24.143 1.00 93.19 238 ILE A N 1
ATOM 1871 C CA . ILE A 1 238 ? 0.760 -5.721 -24.006 1.00 93.19 238 ILE A CA 1
ATOM 1872 C C . ILE A 1 238 ? 0.587 -7.055 -23.258 1.00 93.19 238 ILE A C 1
ATOM 1874 O O . ILE A 1 238 ? -0.524 -7.406 -22.878 1.00 93.19 238 ILE A O 1
ATOM 1878 N N . ALA A 1 239 ? 1.657 -7.816 -22.996 1.00 93.25 239 ALA A N 1
ATOM 1879 C CA . ALA A 1 239 ? 1.551 -9.128 -22.351 1.00 93.25 239 ALA A CA 1
ATOM 1880 C C . ALA A 1 239 ? 0.817 -9.139 -20.989 1.00 93.25 239 ALA A C 1
ATOM 1882 O O . ALA A 1 239 ? 0.136 -10.133 -20.721 1.00 93.25 239 ALA A O 1
ATOM 1883 N N . PRO A 1 240 ? 0.857 -8.086 -20.140 1.00 92.50 240 PRO A N 1
ATOM 1884 C CA . PRO A 1 240 ? 0.045 -8.038 -18.923 1.00 92.50 240 PRO A CA 1
ATOM 1885 C C . PRO A 1 240 ? -1.460 -8.182 -19.187 1.00 92.50 240 PRO A C 1
ATOM 1887 O O . PRO A 1 240 ? -2.158 -8.743 -18.344 1.00 92.50 240 PRO A O 1
ATOM 1890 N N . PHE A 1 241 ? -1.933 -7.773 -20.370 1.00 93.12 241 PHE A N 1
ATOM 1891 C CA . PHE A 1 241 ? -3.330 -7.881 -20.794 1.00 93.12 241 PHE A CA 1
ATOM 1892 C C . PHE A 1 241 ? -3.735 -9.289 -21.268 1.00 93.12 241 PHE A C 1
ATOM 1894 O O . PHE A 1 241 ? -4.883 -9.511 -21.630 1.00 93.12 241 PHE A O 1
ATOM 1901 N N . LYS A 1 242 ? -2.830 -10.277 -21.238 1.00 94.38 242 LYS A N 1
ATOM 1902 C CA . LYS A 1 242 ? -3.199 -11.687 -21.459 1.00 94.38 242 LYS A CA 1
ATOM 1903 C C . LYS A 1 242 ? -3.863 -12.323 -20.231 1.00 94.38 242 LYS A C 1
ATOM 1905 O O . LYS A 1 242 ? -4.513 -13.358 -20.347 1.00 94.38 242 LYS A O 1
ATOM 1910 N N . ARG A 1 243 ? -3.673 -11.740 -19.040 1.00 93.06 243 ARG A N 1
ATOM 1911 C CA . ARG A 1 243 ? -4.216 -12.264 -17.777 1.00 93.06 243 ARG A CA 1
ATOM 1912 C C . ARG A 1 243 ? -5.600 -11.677 -17.517 1.00 93.06 243 ARG A C 1
ATOM 1914 O O . ARG A 1 243 ? -5.730 -10.654 -16.850 1.00 93.06 243 ARG A O 1
ATOM 1921 N N . HIS A 1 244 ? -6.617 -12.347 -18.055 1.00 94.75 244 HIS A N 1
ATOM 1922 C CA . HIS A 1 244 ? -8.017 -11.924 -17.983 1.00 94.75 244 HIS A CA 1
ATOM 1923 C C . HIS A 1 244 ? -8.509 -11.727 -16.540 1.00 94.75 244 HIS A C 1
ATOM 1925 O O . HIS A 1 244 ? -9.173 -10.729 -16.274 1.00 94.75 244 HIS A O 1
ATOM 1931 N N . ASP A 1 245 ? -8.113 -12.593 -15.601 1.00 94.69 245 ASP A N 1
ATOM 1932 C CA . ASP A 1 245 ? -8.517 -12.496 -14.187 1.00 94.69 245 ASP A CA 1
ATOM 1933 C C . ASP A 1 245 ? -8.074 -11.179 -13.531 1.00 94.69 245 ASP A C 1
ATOM 1935 O O . ASP A 1 245 ? -8.837 -10.542 -12.802 1.00 94.69 245 ASP A O 1
ATOM 1939 N N . ASP A 1 246 ? -6.844 -10.744 -13.820 1.00 94.25 246 ASP A N 1
ATOM 1940 C CA . ASP A 1 246 ? -6.276 -9.508 -13.279 1.00 94.25 246 ASP A CA 1
ATOM 1941 C C . ASP A 1 246 ? -6.927 -8.273 -13.914 1.00 94.25 246 ASP A C 1
ATOM 1943 O O . ASP A 1 246 ? -7.192 -7.288 -13.226 1.00 94.25 246 ASP A O 1
ATOM 1947 N N . ILE A 1 247 ? -7.202 -8.318 -15.222 1.00 96.12 247 ILE A N 1
ATOM 1948 C CA . ILE A 1 247 ? -7.883 -7.230 -15.942 1.00 96.12 247 ILE A CA 1
ATOM 1949 C C . ILE A 1 247 ? -9.318 -7.092 -15.453 1.00 96.12 247 ILE A C 1
ATOM 1951 O O . ILE A 1 247 ? -9.773 -5.973 -15.217 1.00 96.12 247 ILE A O 1
ATOM 1955 N N . LEU A 1 248 ? -10.024 -8.209 -15.274 1.00 97.00 248 LEU A N 1
ATOM 1956 C CA . LEU A 1 248 ? -11.388 -8.222 -14.764 1.00 97.00 248 LEU A CA 1
ATOM 1957 C C . LEU A 1 248 ? -11.425 -7.628 -13.354 1.00 97.00 248 LEU A C 1
ATOM 1959 O O . LEU A 1 248 ? -12.198 -6.706 -13.100 1.00 97.00 248 LEU A O 1
ATOM 1963 N N . LEU A 1 249 ? -10.534 -8.078 -12.465 1.00 96.75 249 LEU A N 1
ATOM 1964 C CA . LEU A 1 249 ? -10.434 -7.550 -11.106 1.00 96.75 249 LEU A CA 1
ATOM 1965 C C . LEU A 1 249 ? -10.109 -6.048 -11.098 1.00 96.75 249 LEU A C 1
ATOM 1967 O O . LEU A 1 249 ? -10.779 -5.278 -10.410 1.00 96.75 249 LEU A O 1
ATOM 1971 N N . ALA A 1 250 ? -9.123 -5.609 -11.885 1.00 97.00 250 ALA A N 1
ATOM 1972 C CA . ALA A 1 250 ? -8.761 -4.197 -11.988 1.00 97.00 250 ALA A CA 1
ATOM 1973 C C . ALA A 1 250 ? -9.900 -3.348 -12.581 1.00 97.00 250 ALA A C 1
ATOM 1975 O O . ALA A 1 250 ? -10.119 -2.224 -12.135 1.00 97.00 250 ALA A O 1
ATOM 1976 N N . THR A 1 251 ? -10.658 -3.882 -13.543 1.00 97.62 251 THR A N 1
ATOM 1977 C CA . THR A 1 251 ? -11.809 -3.203 -14.161 1.00 97.62 251 THR A CA 1
ATOM 1978 C C . THR A 1 251 ? -12.971 -3.068 -13.181 1.00 97.62 251 THR A C 1
ATOM 1980 O O . THR A 1 251 ? -13.571 -1.999 -13.092 1.00 97.62 251 THR A O 1
ATOM 1983 N N . ILE A 1 252 ? -13.251 -4.106 -12.389 1.00 97.56 252 ILE A N 1
ATOM 1984 C CA . ILE A 1 252 ? -14.246 -4.054 -11.310 1.00 97.56 252 ILE A CA 1
ATOM 1985 C C . ILE A 1 252 ? -13.856 -2.982 -10.286 1.00 97.56 252 ILE A C 1
ATOM 1987 O O . ILE A 1 252 ? -14.677 -2.143 -9.916 1.00 97.56 252 ILE A O 1
ATOM 1991 N N . VAL A 1 253 ? -12.589 -2.965 -9.862 1.00 97.44 253 VAL A N 1
ATOM 1992 C CA . VAL A 1 253 ? -12.070 -1.942 -8.943 1.00 97.44 253 VAL A CA 1
ATOM 1993 C C . VAL A 1 253 ? -12.193 -0.546 -9.540 1.00 97.44 253 VAL A C 1
ATOM 1995 O O . VAL A 1 253 ? -12.670 0.357 -8.857 1.00 97.44 253 VAL A O 1
ATOM 1998 N N . TRP A 1 254 ? -11.805 -0.368 -10.804 1.00 97.25 254 TRP A N 1
ATOM 1999 C CA . TRP A 1 254 ? -11.964 0.893 -11.521 1.00 97.25 254 TRP A CA 1
ATOM 2000 C C . TRP A 1 254 ? -13.413 1.374 -11.500 1.00 97.25 254 TRP A C 1
ATOM 2002 O O . TRP A 1 254 ? -13.680 2.513 -11.108 1.00 97.25 254 TRP A O 1
ATOM 2012 N N . TYR A 1 255 ? -14.348 0.484 -11.831 1.00 96.69 255 TYR A N 1
ATOM 2013 C CA . TYR A 1 255 ? -15.763 0.810 -11.858 1.00 96.69 255 TYR A CA 1
ATOM 2014 C C . TYR A 1 255 ? -16.268 1.250 -10.479 1.00 96.69 255 TYR A C 1
ATOM 2016 O O . TYR A 1 255 ? -16.882 2.306 -10.346 1.00 96.69 255 TYR A O 1
ATOM 2024 N N . PHE A 1 256 ? -15.949 0.499 -9.424 1.00 96.50 256 PHE A N 1
ATOM 2025 C CA . PHE A 1 256 ? -16.356 0.848 -8.064 1.00 96.50 256 PHE A CA 1
ATOM 2026 C C . PHE A 1 256 ? -15.706 2.137 -7.556 1.00 96.50 256 PHE A C 1
ATOM 2028 O O . PHE A 1 256 ? -16.362 2.942 -6.890 1.00 96.50 256 PHE A O 1
ATOM 2035 N N . VAL A 1 257 ? -14.433 2.366 -7.872 1.00 95.88 257 VAL A N 1
ATOM 2036 C CA . VAL A 1 257 ? -13.737 3.584 -7.458 1.00 95.88 257 VAL A CA 1
ATOM 2037 C C . VAL A 1 257 ? -14.311 4.813 -8.155 1.00 95.88 257 VAL A C 1
ATOM 2039 O O . VAL A 1 257 ? -14.350 5.843 -7.504 1.00 95.88 257 VAL A O 1
ATOM 2042 N N . PHE A 1 258 ? -14.775 4.756 -9.408 1.00 94.56 258 PHE A N 1
ATOM 2043 C CA . PHE A 1 258 ? -15.304 5.939 -10.114 1.00 94.56 258 PHE A CA 1
ATOM 2044 C C . PHE A 1 258 ? -16.830 6.096 -10.069 1.00 94.56 258 PHE A C 1
ATOM 2046 O O . PHE A 1 258 ? -17.318 7.227 -10.059 1.00 94.56 258 PHE A O 1
ATOM 2053 N N . TYR A 1 259 ? -17.583 4.996 -10.035 1.00 94.56 259 TYR A N 1
ATOM 2054 C CA . TYR A 1 259 ? -19.035 4.995 -10.252 1.00 94.56 259 TYR A CA 1
ATOM 2055 C C . TYR A 1 259 ? -19.840 4.354 -9.111 1.00 94.56 259 TYR A C 1
ATOM 2057 O O . TYR A 1 259 ? -21.049 4.179 -9.256 1.00 94.56 259 TYR A O 1
ATOM 2065 N N . SER A 1 260 ? -19.222 4.015 -7.969 1.00 94.06 260 SER A N 1
ATOM 2066 C CA . SER A 1 260 ? -19.986 3.499 -6.820 1.00 94.06 260 SER A CA 1
ATOM 2067 C C . SER A 1 260 ? -21.051 4.498 -6.341 1.00 94.06 260 SER A C 1
ATOM 2069 O O . SER A 1 260 ? -20.800 5.711 -6.300 1.00 94.06 260 SER A O 1
ATOM 2071 N N . PRO A 1 261 ? -22.243 4.014 -5.935 1.00 92.69 261 PRO A N 1
ATOM 2072 C CA . PRO A 1 261 ? -23.287 4.882 -5.409 1.00 92.69 261 PRO A CA 1
ATOM 2073 C C . PRO A 1 261 ? -22.773 5.621 -4.170 1.00 92.69 261 PRO A C 1
ATOM 2075 O O . PRO A 1 261 ? -22.056 5.053 -3.345 1.00 92.69 261 PRO A O 1
ATOM 2078 N N . PHE A 1 262 ? -23.108 6.908 -4.062 1.00 90.56 262 PHE A N 1
ATOM 2079 C CA . PHE A 1 262 ? -22.668 7.812 -2.987 1.00 90.56 262 PHE A CA 1
ATOM 2080 C C . PHE A 1 262 ? -21.149 7.944 -2.801 1.00 90.56 262 PHE A C 1
ATOM 2082 O O . PHE A 1 262 ? -20.700 8.532 -1.807 1.00 90.56 262 PHE A O 1
ATOM 2089 N N . ASP A 1 263 ? -20.362 7.456 -3.763 1.00 92.31 263 ASP A N 1
ATOM 2090 C CA . ASP A 1 263 ? -18.905 7.490 -3.731 1.00 92.31 263 ASP A CA 1
ATOM 2091 C C . ASP A 1 263 ? -18.296 6.708 -2.548 1.00 92.31 263 ASP A C 1
ATOM 2093 O O . ASP A 1 263 ? -17.244 7.065 -2.007 1.00 92.31 263 ASP A O 1
ATOM 2097 N N . ILE A 1 264 ? -18.993 5.654 -2.098 1.00 94.50 264 ILE A N 1
ATOM 2098 C CA . ILE A 1 264 ? -18.671 4.910 -0.870 1.00 94.50 264 ILE A CA 1
ATOM 2099 C C . ILE A 1 264 ? -17.266 4.316 -0.939 1.00 94.50 264 ILE A C 1
ATOM 2101 O O . ILE A 1 264 ? -16.494 4.464 0.005 1.00 94.50 264 ILE A O 1
ATOM 2105 N N . VAL A 1 265 ? -16.903 3.670 -2.049 1.00 94.00 265 VAL A N 1
ATOM 2106 C CA . VAL A 1 265 ? -15.633 2.933 -2.150 1.00 94.00 265 VAL A CA 1
ATOM 2107 C C . VAL A 1 265 ? -14.434 3.876 -2.087 1.00 94.00 265 VAL A C 1
ATOM 2109 O O . VAL A 1 265 ? -13.467 3.597 -1.375 1.00 94.00 265 VAL A O 1
ATOM 2112 N N . TYR A 1 266 ? -14.508 5.021 -2.765 1.00 94.00 266 TYR A N 1
ATOM 2113 C CA . TYR A 1 266 ? -13.470 6.048 -2.703 1.00 94.00 266 TYR A CA 1
ATOM 2114 C C . TYR A 1 266 ? -13.376 6.671 -1.303 1.00 94.00 266 TYR A C 1
ATOM 2116 O O . TYR A 1 266 ? -12.283 6.738 -0.736 1.00 94.00 266 TYR A O 1
ATOM 2124 N N . LYS A 1 267 ? -14.511 7.053 -0.699 1.00 93.81 267 LYS A N 1
ATOM 2125 C CA . LYS A 1 267 ? -14.541 7.646 0.650 1.00 93.81 267 LYS A CA 1
ATOM 2126 C C . LYS A 1 267 ? -14.008 6.687 1.716 1.00 93.81 267 LYS A C 1
ATOM 2128 O O . LYS A 1 267 ? -13.136 7.072 2.492 1.00 93.81 267 LYS A O 1
ATOM 2133 N N . VAL A 1 268 ? -14.469 5.434 1.722 1.00 95.31 268 VAL A N 1
ATOM 2134 C CA . VAL A 1 268 ? -14.040 4.401 2.682 1.00 95.31 268 VAL A CA 1
ATOM 2135 C C . VAL A 1 268 ? -12.553 4.099 2.529 1.00 95.31 268 VAL A C 1
ATOM 2137 O O . VAL A 1 268 ? -11.840 4.034 3.526 1.00 95.31 268 VAL A O 1
ATOM 2140 N N . SER A 1 269 ? -12.050 3.998 1.298 1.00 93.31 269 SER A N 1
ATOM 2141 C CA . SER A 1 269 ? -10.626 3.737 1.045 1.00 93.31 269 SER A CA 1
ATOM 2142 C C . SER A 1 269 ? -9.705 4.881 1.490 1.00 93.31 269 SER A C 1
ATOM 2144 O O . SER A 1 269 ? -8.518 4.650 1.726 1.00 93.31 269 SER A O 1
ATOM 2146 N N . LYS A 1 270 ? -10.227 6.111 1.621 1.00 91.25 270 LYS A N 1
ATOM 2147 C CA . LYS A 1 270 ? -9.482 7.270 2.142 1.00 91.25 270 LYS A CA 1
ATOM 2148 C C . LYS A 1 270 ? -9.547 7.410 3.664 1.00 91.25 270 LYS A C 1
ATOM 2150 O O . LYS A 1 270 ? -8.730 8.153 4.209 1.00 91.25 270 LYS A O 1
ATOM 2155 N N . LEU A 1 271 ? -10.433 6.684 4.356 1.00 93.31 271 LEU A N 1
ATOM 2156 C CA . LEU A 1 271 ? -10.426 6.625 5.821 1.00 93.31 271 LEU A CA 1
ATOM 2157 C C . LEU A 1 271 ? -9.084 6.074 6.305 1.00 93.31 271 LEU A C 1
ATOM 2159 O O . LEU A 1 271 ? -8.623 5.040 5.821 1.00 93.31 271 LEU A O 1
ATOM 2163 N N . LEU A 1 272 ? -8.469 6.746 7.280 1.00 90.19 272 LEU A N 1
ATOM 2164 C CA . LEU A 1 272 ? -7.107 6.438 7.722 1.00 90.19 272 LEU A CA 1
ATOM 2165 C C . LEU A 1 272 ? -6.894 4.949 8.078 1.00 90.19 272 LEU A C 1
ATOM 2167 O O . LEU A 1 272 ? -5.937 4.376 7.556 1.00 90.19 272 LEU A O 1
ATOM 2171 N N . PRO A 1 273 ? -7.768 4.275 8.859 1.00 93.06 273 PRO A N 1
ATOM 2172 C CA . PRO A 1 273 ? -7.579 2.858 9.187 1.00 93.06 273 PRO A CA 1
ATOM 2173 C C . PRO A 1 273 ? -7.583 1.948 7.952 1.00 93.06 273 PRO A C 1
ATOM 2175 O O . PRO A 1 273 ? -6.737 1.066 7.820 1.00 93.06 273 PRO A O 1
ATOM 2178 N N . VAL A 1 274 ? -8.497 2.195 7.010 1.00 94.38 274 VAL A N 1
ATOM 2179 C CA . VAL A 1 274 ? -8.615 1.410 5.772 1.00 94.38 274 VAL A CA 1
ATOM 2180 C C . VAL A 1 274 ? -7.423 1.683 4.860 1.00 94.38 274 VAL A C 1
ATOM 2182 O O . VAL A 1 274 ? -6.790 0.754 4.362 1.00 94.38 274 VAL A O 1
ATOM 2185 N N . LYS A 1 275 ? -7.055 2.957 4.696 1.00 92.38 275 LYS A N 1
ATOM 2186 C CA . LYS A 1 275 ? -5.901 3.384 3.900 1.00 92.38 275 LYS A CA 1
ATOM 2187 C C . LYS A 1 275 ? -4.603 2.754 4.400 1.00 92.38 275 LYS A C 1
ATOM 2189 O O . LYS A 1 275 ? -3.784 2.340 3.581 1.00 92.38 275 LYS A O 1
ATOM 2194 N N . VAL A 1 276 ? -4.424 2.659 5.720 1.00 93.81 276 VAL A N 1
ATOM 2195 C CA . VAL A 1 276 ? -3.278 1.989 6.351 1.00 93.81 276 VAL A CA 1
ATOM 2196 C C . VAL A 1 276 ? -3.227 0.517 5.945 1.00 93.81 276 VAL A C 1
ATOM 2198 O O . VAL A 1 276 ? -2.201 0.078 5.428 1.00 93.81 276 VAL A O 1
ATOM 2201 N N . VAL A 1 277 ? -4.332 -0.224 6.077 1.00 95.44 277 VAL A N 1
ATOM 2202 C CA . VAL A 1 277 ? -4.398 -1.643 5.678 1.00 95.44 277 VAL A CA 1
ATOM 2203 C C . VAL A 1 277 ? -4.093 -1.820 4.188 1.00 95.44 277 VAL A C 1
ATOM 2205 O O . VAL A 1 277 ? -3.243 -2.633 3.824 1.00 95.44 277 VAL A O 1
ATOM 2208 N N . LEU A 1 278 ? -4.719 -1.018 3.321 1.00 95.12 278 LEU A N 1
ATOM 2209 C CA . LEU A 1 278 ? -4.478 -1.060 1.875 1.00 95.12 278 LEU A CA 1
ATOM 2210 C C . LEU A 1 278 ? -3.008 -0.782 1.533 1.00 95.12 278 LEU A C 1
ATOM 2212 O O . LEU A 1 278 ? -2.436 -1.440 0.663 1.00 95.12 278 LEU A O 1
ATOM 2216 N N . CYS A 1 279 ? -2.382 0.174 2.225 1.00 93.50 279 CYS A N 1
ATOM 2217 C CA . CYS A 1 279 ? -0.974 0.506 2.030 1.00 93.50 279 CYS A CA 1
ATOM 2218 C C . CYS A 1 279 ? -0.060 -0.657 2.428 1.00 93.50 279 CYS A C 1
ATOM 2220 O O . CYS A 1 279 ? 0.835 -0.991 1.657 1.00 93.50 279 CYS A O 1
ATOM 2222 N N . VAL A 1 280 ? -0.304 -1.312 3.568 1.00 94.44 280 VAL A N 1
ATOM 2223 C CA . VAL A 1 280 ? 0.472 -2.492 3.992 1.00 94.44 280 VAL A CA 1
ATOM 2224 C C . VAL A 1 280 ? 0.383 -3.601 2.943 1.00 94.44 280 VAL A C 1
ATOM 2226 O O . VAL A 1 280 ? 1.412 -4.089 2.478 1.00 94.44 280 VAL A O 1
ATOM 2229 N N . LEU A 1 281 ? -0.830 -3.953 2.506 1.00 95.12 281 LEU A N 1
ATOM 2230 C CA . LEU A 1 281 ? -1.042 -4.993 1.492 1.00 95.12 281 LEU A CA 1
ATOM 2231 C C . LEU A 1 281 ? -0.340 -4.650 0.169 1.00 95.12 281 LEU A C 1
ATOM 2233 O O . LEU A 1 281 ? 0.333 -5.495 -0.426 1.00 95.12 281 LEU A O 1
ATOM 2237 N N . LYS A 1 282 ? -0.431 -3.393 -0.275 1.00 94.81 282 LYS A N 1
ATOM 2238 C CA . LYS A 1 282 ? 0.250 -2.937 -1.489 1.00 94.81 282 LYS A CA 1
ATOM 2239 C C . LYS A 1 282 ? 1.771 -3.077 -1.393 1.00 94.81 282 LYS A C 1
ATOM 2241 O O . LYS A 1 282 ? 2.397 -3.470 -2.374 1.00 94.81 282 LYS A O 1
ATOM 2246 N N . GLU A 1 283 ? 2.380 -2.759 -0.256 1.00 94.44 283 GLU A N 1
ATOM 2247 C CA . GLU A 1 283 ? 3.838 -2.843 -0.107 1.00 94.44 283 GLU A CA 1
ATOM 2248 C C . GLU A 1 283 ? 4.345 -4.299 -0.049 1.00 94.44 283 GLU A C 1
ATOM 2250 O O . GLU A 1 283 ? 5.387 -4.617 -0.632 1.00 94.44 283 GLU A O 1
ATOM 2255 N N . VAL A 1 284 ? 3.559 -5.228 0.513 1.00 94.06 284 VAL A N 1
ATOM 2256 C CA . VAL A 1 284 ? 3.826 -6.675 0.381 1.00 94.06 284 VAL A CA 1
ATOM 2257 C C . VAL A 1 284 ? 3.786 -7.093 -1.096 1.00 94.06 284 VAL A C 1
ATOM 2259 O O . VAL A 1 284 ? 4.706 -7.752 -1.590 1.00 94.06 284 VAL A O 1
ATOM 2262 N N . ARG A 1 285 ? 2.769 -6.642 -1.848 1.00 94.44 285 ARG A N 1
ATOM 2263 C CA . ARG A 1 285 ? 2.665 -6.902 -3.295 1.00 94.44 285 ARG A CA 1
ATOM 2264 C C . ARG A 1 285 ? 3.829 -6.300 -4.081 1.00 94.44 285 ARG A C 1
ATOM 2266 O O . ARG A 1 285 ? 4.325 -6.942 -5.008 1.00 94.44 285 ARG A O 1
ATOM 2273 N N . ARG A 1 286 ? 4.279 -5.091 -3.728 1.00 94.62 286 ARG A N 1
ATOM 2274 C CA . ARG A 1 286 ? 5.430 -4.427 -4.359 1.00 94.62 286 ARG A CA 1
ATOM 2275 C C . ARG A 1 286 ? 6.692 -5.266 -4.200 1.00 94.62 286 ARG A C 1
ATOM 2277 O O . ARG A 1 286 ? 7.374 -5.507 -5.191 1.00 94.62 286 ARG A O 1
ATOM 2284 N N . THR A 1 287 ? 6.954 -5.766 -2.995 1.00 94.00 287 THR A N 1
ATOM 2285 C CA . THR A 1 287 ? 8.122 -6.617 -2.725 1.00 94.00 287 THR A CA 1
ATOM 2286 C C . THR A 1 287 ? 8.096 -7.878 -3.589 1.00 94.00 287 THR A C 1
ATOM 2288 O O . THR A 1 287 ? 9.073 -8.190 -4.268 1.00 94.00 287 THR A O 1
ATOM 2291 N N . SER A 1 288 ? 6.934 -8.534 -3.679 1.00 93.12 288 SER A N 1
ATOM 2292 C CA . SER A 1 288 ? 6.738 -9.684 -4.571 1.00 93.12 288 SER A CA 1
ATOM 2293 C C . SER A 1 288 ? 7.000 -9.340 -6.047 1.00 93.12 288 SER A C 1
ATOM 2295 O O . SER A 1 288 ? 7.603 -10.139 -6.765 1.00 93.12 288 SER A O 1
ATOM 2297 N N . LYS A 1 289 ? 6.600 -8.147 -6.521 1.00 94.25 289 LYS A N 1
ATOM 2298 C CA . LYS A 1 289 ? 6.891 -7.686 -7.892 1.00 94.25 289 LYS A CA 1
ATOM 2299 C C . LYS A 1 289 ? 8.391 -7.503 -8.127 1.00 94.25 289 LYS A C 1
ATOM 2301 O O . LYS A 1 289 ? 8.882 -7.985 -9.144 1.00 94.25 289 LYS A O 1
ATOM 2306 N N . VAL A 1 290 ? 9.108 -6.858 -7.205 1.00 95.50 290 VAL A N 1
ATOM 2307 C CA . VAL A 1 290 ? 10.564 -6.639 -7.313 1.00 95.50 290 VAL A CA 1
ATOM 2308 C C . VAL A 1 290 ? 11.300 -7.977 -7.399 1.00 95.50 290 VAL A C 1
ATOM 2310 O O . VAL A 1 290 ? 12.061 -8.202 -8.338 1.00 95.50 290 VAL A O 1
ATOM 2313 N N . VAL A 1 291 ? 10.991 -8.910 -6.495 1.00 93.38 291 VAL A N 1
ATOM 2314 C CA . VAL A 1 291 ? 11.617 -10.243 -6.443 1.00 93.38 291 VAL A CA 1
ATOM 2315 C C . VAL A 1 291 ? 11.350 -11.048 -7.712 1.00 93.38 291 VAL A C 1
ATOM 2317 O O . VAL A 1 291 ? 12.271 -11.645 -8.274 1.00 93.38 291 VAL A O 1
ATOM 2320 N N . HIS A 1 292 ? 10.115 -11.019 -8.221 1.00 92.88 292 HIS A N 1
ATOM 2321 C CA . HIS A 1 292 ? 9.790 -11.622 -9.514 1.00 92.88 292 HIS A CA 1
ATOM 2322 C C . HIS A 1 292 ? 10.460 -10.907 -10.694 1.00 92.88 292 HIS A C 1
ATOM 2324 O O . HIS A 1 292 ? 10.647 -11.525 -11.735 1.00 92.88 292 HIS A O 1
ATOM 2330 N N . GLY A 1 293 ? 10.764 -9.612 -10.596 1.00 94.06 293 GLY A N 1
ATOM 2331 C CA . GLY A 1 293 ? 11.491 -8.863 -11.625 1.00 94.06 293 GLY A CA 1
ATOM 2332 C C . GLY A 1 293 ? 12.942 -9.300 -11.709 1.00 94.06 293 GLY A C 1
ATOM 2333 O O . GLY A 1 293 ? 13.375 -9.765 -12.759 1.00 94.06 293 GLY A O 1
ATOM 2334 N N . VAL A 1 294 ? 13.640 -9.254 -10.573 1.00 94.56 294 VAL A N 1
ATOM 2335 C CA . VAL A 1 294 ? 15.027 -9.718 -10.438 1.00 94.56 294 VAL A CA 1
ATOM 2336 C C . VAL A 1 294 ? 15.145 -11.183 -10.858 1.00 94.56 294 VAL A C 1
ATOM 2338 O O . VAL A 1 294 ? 16.002 -11.533 -11.662 1.00 94.56 294 VAL A O 1
ATOM 2341 N N . SER A 1 295 ? 14.238 -12.045 -10.388 1.00 92.56 295 SER A N 1
ATOM 2342 C CA . SER A 1 295 ? 14.272 -13.473 -10.725 1.00 92.56 295 SER A CA 1
ATOM 2343 C C . SER A 1 295 ? 13.974 -13.769 -12.191 1.00 92.56 295 SER A C 1
ATOM 2345 O O . SER A 1 295 ? 14.505 -14.743 -12.716 1.00 92.56 295 SER A O 1
ATOM 2347 N N . HIS A 1 296 ? 13.128 -12.973 -12.849 1.00 93.88 296 HIS A N 1
ATOM 2348 C CA . HIS A 1 296 ? 12.858 -13.120 -14.281 1.00 93.88 296 HIS A CA 1
ATOM 2349 C C . HIS A 1 296 ? 14.060 -12.664 -15.111 1.00 93.88 296 HIS A C 1
ATOM 2351 O O . HIS A 1 296 ? 14.556 -13.421 -15.938 1.00 93.88 296 HIS A O 1
ATOM 2357 N N . ALA A 1 297 ? 14.612 -11.489 -14.803 1.00 93.94 297 ALA A N 1
ATOM 2358 C CA . ALA A 1 297 ? 15.811 -10.975 -15.462 1.00 93.94 297 ALA A CA 1
ATOM 2359 C C . ALA A 1 297 ? 17.033 -11.889 -15.267 1.00 93.94 297 ALA A C 1
ATOM 2361 O O . ALA A 1 297 ? 17.796 -12.088 -16.204 1.00 93.94 297 ALA A O 1
ATOM 2362 N N . SER A 1 298 ? 17.185 -12.498 -14.087 1.00 92.25 298 SER A N 1
ATOM 2363 C CA . SER A 1 298 ? 18.247 -13.470 -13.790 1.00 92.25 298 SER A CA 1
ATOM 2364 C C . SER A 1 298 ? 18.135 -14.755 -14.607 1.00 92.25 298 SER A C 1
ATOM 2366 O O . SER A 1 298 ? 19.152 -15.331 -14.979 1.00 92.25 298 SER A O 1
ATOM 2368 N N . LYS A 1 299 ? 16.918 -15.182 -14.962 1.00 92.56 299 LYS A N 1
ATOM 2369 C CA . LYS A 1 299 ? 16.724 -16.327 -15.862 1.00 92.56 299 LYS A CA 1
ATOM 2370 C C . LYS A 1 299 ? 17.085 -15.994 -17.311 1.00 92.56 299 LYS A C 1
ATOM 2372 O O . LYS A 1 299 ? 17.659 -16.842 -17.981 1.00 92.56 299 LYS A O 1
ATOM 2377 N N . LEU A 1 300 ? 16.745 -14.792 -17.784 1.00 92.56 300 LEU A N 1
ATOM 2378 C CA . LEU A 1 300 ? 17.013 -14.367 -19.165 1.00 92.56 300 LEU A CA 1
ATOM 2379 C C . LEU A 1 300 ? 18.480 -13.964 -19.380 1.00 92.56 300 LEU A C 1
ATOM 2381 O O . LEU A 1 300 ? 19.066 -14.305 -20.402 1.00 92.56 300 LEU A O 1
ATOM 2385 N N . TYR A 1 301 ? 19.079 -13.265 -18.414 1.00 91.69 301 TYR A N 1
ATOM 2386 C CA . TYR A 1 301 ? 20.435 -12.720 -18.504 1.00 91.69 301 TYR A CA 1
ATOM 2387 C C . TYR A 1 301 ? 21.266 -13.057 -17.256 1.00 91.69 301 TYR A C 1
ATOM 2389 O O . TYR A 1 301 ? 21.571 -12.153 -16.478 1.00 91.69 301 TYR A O 1
ATOM 2397 N N . PRO A 1 302 ? 21.663 -14.322 -17.024 1.00 88.31 302 PRO A N 1
ATOM 2398 C CA . PRO A 1 302 ? 22.271 -14.755 -15.758 1.00 88.31 302 PRO A CA 1
ATOM 2399 C C . PRO A 1 302 ? 23.491 -13.944 -15.299 1.00 88.31 302 PRO A C 1
ATOM 2401 O O . PRO A 1 302 ? 23.657 -13.721 -14.103 1.00 88.31 302 PRO A O 1
ATOM 2404 N N . SER A 1 303 ? 24.312 -13.464 -16.235 1.00 88.50 303 SER A N 1
ATOM 2405 C CA . SER A 1 303 ? 25.562 -12.745 -15.943 1.00 88.50 303 SER A CA 1
ATOM 2406 C C . SER A 1 303 ? 25.410 -11.219 -15.856 1.00 88.50 303 SER A C 1
ATOM 2408 O O . SER A 1 303 ? 26.368 -10.523 -15.528 1.00 88.50 303 SER A O 1
ATOM 2410 N N . SER A 1 304 ? 24.233 -10.665 -16.164 1.00 92.06 304 SER A N 1
ATOM 2411 C CA . SER A 1 304 ? 24.031 -9.216 -16.302 1.00 92.06 304 SER A CA 1
ATOM 2412 C C . SER A 1 304 ? 23.341 -8.609 -15.079 1.00 92.06 304 SER A C 1
ATOM 2414 O O . SER A 1 304 ? 22.157 -8.275 -15.110 1.00 92.06 304 SER A O 1
ATOM 2416 N N . TYR A 1 305 ? 24.102 -8.397 -14.004 1.00 92.06 305 TYR A N 1
ATOM 2417 C CA . TYR A 1 305 ? 23.584 -7.886 -12.725 1.00 92.06 305 TYR A CA 1
ATOM 2418 C C . TYR A 1 305 ? 22.887 -6.524 -12.832 1.00 92.06 305 TYR A C 1
ATOM 2420 O O . TYR A 1 305 ? 21.857 -6.301 -12.197 1.00 92.06 305 TYR A O 1
ATOM 2428 N N . LEU A 1 306 ? 23.401 -5.625 -13.679 1.00 93.00 306 LEU A N 1
ATOM 2429 C CA . LEU A 1 306 ? 22.782 -4.317 -13.918 1.00 93.00 306 LEU A CA 1
ATOM 2430 C C . LEU A 1 306 ? 21.350 -4.466 -14.462 1.00 93.00 306 LEU A C 1
ATOM 2432 O O . LEU A 1 306 ? 20.439 -3.776 -14.009 1.00 93.00 306 LEU A O 1
ATOM 2436 N N . VAL A 1 307 ? 21.133 -5.412 -15.381 1.00 93.38 307 VAL A N 1
ATOM 2437 C CA . VAL A 1 307 ? 19.812 -5.688 -15.967 1.00 93.38 307 VAL A CA 1
ATOM 2438 C C . VAL A 1 307 ? 18.850 -6.183 -14.891 1.00 93.38 307 VAL A C 1
ATOM 2440 O O . VAL A 1 307 ? 17.697 -5.758 -14.851 1.00 93.38 307 VAL A O 1
ATOM 2443 N N . HIS A 1 308 ? 19.318 -7.019 -13.961 1.00 94.19 308 HIS A N 1
ATOM 2444 C CA . HIS A 1 308 ? 18.483 -7.505 -12.859 1.00 94.19 308 HIS A CA 1
ATOM 2445 C C . HIS A 1 308 ? 18.025 -6.367 -11.951 1.00 94.19 308 HIS A C 1
ATOM 2447 O O . HIS A 1 308 ? 16.842 -6.301 -11.609 1.00 94.19 308 HIS A O 1
ATOM 2453 N N . ILE A 1 309 ? 18.943 -5.461 -11.597 1.00 94.75 309 ILE A N 1
ATOM 2454 C CA . ILE A 1 309 ? 18.649 -4.299 -10.750 1.00 94.75 309 ILE A CA 1
ATOM 2455 C C . ILE A 1 309 ? 17.630 -3.391 -11.442 1.00 94.75 309 ILE A C 1
ATOM 2457 O O . ILE A 1 309 ? 16.629 -3.010 -10.830 1.00 94.75 309 ILE A O 1
ATOM 2461 N N . LEU A 1 310 ? 17.846 -3.079 -12.723 1.00 94.50 310 LEU A N 1
ATOM 2462 C CA . LEU A 1 310 ? 16.959 -2.205 -13.492 1.00 94.50 310 LEU A CA 1
ATOM 2463 C C . LEU A 1 310 ? 15.559 -2.805 -13.648 1.00 94.50 310 LEU A C 1
ATOM 2465 O O . LEU A 1 310 ? 14.571 -2.124 -13.381 1.00 94.50 310 LEU A O 1
ATOM 2469 N N . VAL A 1 311 ? 15.450 -4.088 -14.002 1.00 96.00 311 VAL A N 1
ATOM 2470 C CA . VAL A 1 311 ? 14.155 -4.765 -14.183 1.00 96.00 311 VAL A CA 1
ATOM 2471 C C . VAL A 1 311 ? 13.418 -4.938 -12.852 1.00 96.00 311 VAL A C 1
ATOM 2473 O O . VAL A 1 311 ? 12.206 -4.719 -12.789 1.00 96.00 311 VAL A O 1
ATOM 2476 N N . GLY A 1 312 ? 14.126 -5.286 -11.773 1.00 95.38 312 GLY A N 1
ATOM 2477 C CA . GLY A 1 312 ? 13.564 -5.347 -10.420 1.00 95.38 312 GLY A CA 1
ATOM 2478 C C . GLY A 1 312 ? 12.990 -4.001 -9.978 1.00 95.38 312 GLY A C 1
ATOM 2479 O O . GLY A 1 312 ? 11.829 -3.917 -9.560 1.00 95.38 312 GLY A O 1
ATOM 2480 N N . THR A 1 313 ? 13.768 -2.934 -10.172 1.00 94.94 313 THR A N 1
ATOM 2481 C CA . THR A 1 313 ? 13.368 -1.558 -9.854 1.00 94.94 313 THR A CA 1
ATOM 2482 C C . THR A 1 313 ? 12.180 -1.118 -10.705 1.00 94.94 313 THR A C 1
ATOM 2484 O O . THR A 1 313 ? 11.199 -0.607 -10.165 1.00 94.94 313 THR A O 1
ATOM 2487 N N . ALA A 1 314 ? 12.200 -1.393 -12.012 1.00 94.19 314 ALA A N 1
ATOM 2488 C CA . ALA A 1 314 ? 11.101 -1.085 -12.922 1.00 94.19 314 ALA A CA 1
ATOM 2489 C C . ALA A 1 314 ? 9.807 -1.820 -12.540 1.00 94.19 314 ALA A C 1
ATOM 2491 O O . ALA A 1 314 ? 8.737 -1.216 -12.546 1.00 94.19 314 ALA A O 1
ATOM 2492 N N . LYS A 1 315 ? 9.870 -3.087 -12.107 1.00 94.56 315 LYS A N 1
ATOM 2493 C CA . LYS A 1 315 ? 8.669 -3.805 -11.641 1.00 94.56 315 LYS A CA 1
ATOM 2494 C C . LYS A 1 315 ? 8.087 -3.230 -10.348 1.00 94.56 315 LYS A C 1
ATOM 2496 O O . LYS A 1 315 ? 6.867 -3.249 -10.168 1.00 94.56 315 LYS A O 1
ATOM 2501 N N . GLY A 1 316 ? 8.939 -2.740 -9.446 1.00 92.44 316 GLY A N 1
ATOM 2502 C CA . GLY A 1 316 ? 8.534 -2.170 -8.156 1.00 92.44 316 GLY A CA 1
ATOM 2503 C C . GLY A 1 316 ? 8.092 -0.706 -8.211 1.00 92.44 316 GLY A C 1
ATOM 2504 O O . GLY A 1 316 ? 7.211 -0.305 -7.445 1.00 92.44 316 GLY A O 1
ATOM 2505 N N . ALA A 1 317 ? 8.677 0.086 -9.111 1.00 91.69 317 ALA A N 1
ATOM 2506 C CA . ALA A 1 317 ? 8.504 1.537 -9.193 1.00 91.69 317 ALA A CA 1
ATOM 2507 C C . ALA A 1 317 ? 8.058 2.048 -10.578 1.00 91.69 317 ALA A C 1
ATOM 2509 O O . ALA A 1 317 ? 7.949 3.255 -10.783 1.00 91.69 317 ALA A O 1
ATOM 2510 N N . GLY A 1 318 ? 7.715 1.156 -11.512 1.00 88.31 318 GLY A N 1
ATOM 2511 C CA . GLY A 1 318 ? 7.315 1.517 -12.879 1.00 88.31 318 GLY A CA 1
ATOM 2512 C C . GLY A 1 318 ? 6.104 2.444 -12.959 1.00 88.31 318 GLY A C 1
ATOM 2513 O O . GLY A 1 318 ? 5.976 3.192 -13.919 1.00 88.31 318 GLY A O 1
ATOM 2514 N N . SER A 1 319 ? 5.259 2.490 -11.922 1.00 89.06 319 SER A N 1
ATOM 2515 C CA . SER A 1 319 ? 4.159 3.459 -11.843 1.00 89.06 319 SER A CA 1
ATOM 2516 C C . SER A 1 319 ? 4.631 4.912 -11.854 1.00 89.06 319 SER A C 1
ATOM 2518 O O . SER A 1 319 ? 3.885 5.754 -12.321 1.00 89.06 319 SER A O 1
ATOM 2520 N N . GLY A 1 320 ? 5.828 5.229 -11.348 1.00 85.06 320 GLY A N 1
ATOM 2521 C CA . GLY A 1 320 ? 6.360 6.596 -11.399 1.00 85.06 320 GLY A CA 1
ATOM 2522 C C . GLY A 1 320 ? 6.767 7.004 -12.817 1.00 85.06 320 GLY A C 1
ATOM 2523 O O . GLY A 1 320 ? 6.422 8.090 -13.265 1.00 85.06 320 GLY A O 1
ATOM 2524 N N . ILE A 1 321 ? 7.415 6.095 -13.551 1.00 84.25 321 ILE A N 1
ATOM 2525 C CA . ILE A 1 321 ? 7.838 6.311 -14.944 1.00 84.25 321 ILE A CA 1
ATOM 2526 C C . ILE A 1 321 ? 6.617 6.386 -15.870 1.00 84.25 321 ILE A C 1
ATOM 2528 O O . ILE A 1 321 ? 6.499 7.295 -16.688 1.00 84.25 321 ILE A O 1
ATOM 2532 N N . LEU A 1 322 ? 5.683 5.441 -15.726 1.00 89.62 322 LEU A N 1
ATOM 2533 C CA . LEU A 1 322 ? 4.515 5.357 -16.600 1.00 89.62 322 LEU A CA 1
ATOM 2534 C C . LEU A 1 322 ? 3.480 6.457 -16.331 1.00 89.62 322 LEU A C 1
ATOM 2536 O O . LEU A 1 322 ? 2.645 6.710 -17.192 1.00 89.62 322 LEU A O 1
ATOM 2540 N N . ARG A 1 323 ? 3.552 7.147 -15.184 1.00 88.81 323 ARG A N 1
ATOM 2541 C CA . ARG A 1 323 ? 2.655 8.266 -14.861 1.00 88.81 323 ARG A CA 1
ATOM 2542 C C . ARG A 1 323 ? 2.792 9.421 -15.845 1.00 88.81 323 ARG A C 1
ATOM 2544 O O . ARG A 1 323 ? 1.787 9.995 -16.231 1.00 88.81 323 ARG A O 1
ATOM 2551 N N . THR A 1 324 ? 4.006 9.733 -16.290 1.00 86.56 324 THR A N 1
ATOM 2552 C CA . THR A 1 324 ? 4.243 10.786 -17.289 1.00 86.56 324 THR A CA 1
ATOM 2553 C C . THR A 1 324 ? 3.566 10.454 -18.626 1.00 86.56 324 THR A C 1
ATOM 2555 O O . THR A 1 324 ? 2.934 11.314 -19.235 1.00 86.56 324 THR A O 1
ATOM 2558 N N . LEU A 1 325 ? 3.629 9.187 -19.057 1.00 85.50 325 LEU A N 1
ATOM 2559 C CA . LEU A 1 325 ? 2.922 8.715 -20.255 1.00 85.50 325 LEU A CA 1
ATOM 2560 C C . LEU A 1 325 ? 1.402 8.703 -20.053 1.00 85.50 325 LEU A C 1
ATOM 2562 O O . LEU A 1 325 ? 0.648 9.079 -20.943 1.00 85.50 325 LEU A O 1
ATOM 2566 N N . GLU A 1 326 ? 0.944 8.290 -18.877 1.00 88.31 326 GLU A N 1
ATOM 2567 C CA . GLU A 1 326 ? -0.475 8.242 -18.532 1.00 88.31 326 GLU A CA 1
ATOM 2568 C C . GLU A 1 326 ? -1.113 9.641 -18.473 1.00 88.31 326 GLU A C 1
ATOM 2570 O O . GLU A 1 326 ? -2.236 9.825 -18.941 1.00 88.31 326 GLU A O 1
ATOM 2575 N N . GLN A 1 327 ? -0.390 10.647 -17.977 1.00 86.06 327 GLN A N 1
ATOM 2576 C CA . GLN A 1 327 ? -0.816 12.046 -18.023 1.00 86.06 327 GLN A CA 1
ATOM 2577 C C . GLN A 1 327 ? -1.012 12.515 -19.473 1.00 86.06 327 GLN A C 1
ATOM 2579 O O . GLN A 1 327 ? -2.047 13.104 -19.794 1.00 86.06 327 GLN A O 1
ATOM 2584 N N . LEU A 1 328 ? -0.082 12.158 -20.368 1.00 85.12 328 LEU A N 1
ATOM 2585 C CA . LEU A 1 328 ? -0.183 12.476 -21.792 1.00 85.12 328 LEU A CA 1
ATOM 2586 C C . LEU A 1 328 ? -1.412 11.822 -22.447 1.00 85.12 328 LEU A C 1
ATOM 2588 O O . LEU A 1 328 ? -2.097 12.476 -23.229 1.00 85.12 328 LEU A O 1
ATOM 2592 N N . VAL A 1 329 ? -1.751 10.579 -22.077 1.00 82.81 329 VAL A N 1
ATOM 2593 C CA . VAL A 1 329 ? -2.981 9.894 -22.535 1.00 82.81 329 VAL A CA 1
ATOM 2594 C C . VAL A 1 329 ? -4.250 10.652 -22.121 1.00 82.81 329 VAL A C 1
ATOM 2596 O O . VAL A 1 329 ? -5.241 10.637 -22.852 1.00 82.81 329 VAL A O 1
ATOM 2599 N N . ARG A 1 330 ? -4.226 11.357 -20.984 1.00 80.06 330 ARG A N 1
ATOM 2600 C CA . ARG A 1 330 ? -5.322 12.229 -20.528 1.00 80.06 330 ARG A CA 1
ATOM 2601 C C . ARG A 1 330 ? -5.292 13.635 -21.138 1.00 80.06 330 ARG A C 1
ATOM 2603 O O . ARG A 1 330 ? -6.197 14.420 -20.865 1.00 80.06 330 ARG A O 1
ATOM 2610 N N . GLY A 1 331 ? -4.273 13.966 -21.932 1.00 76.38 331 GLY A N 1
ATOM 2611 C CA . GLY A 1 331 ? -4.072 15.308 -22.484 1.00 76.38 331 GLY A CA 1
ATOM 2612 C C . GLY A 1 331 ? -3.614 16.340 -21.449 1.00 76.38 331 GLY A C 1
ATOM 2613 O O . GLY A 1 331 ? -3.792 17.536 -21.659 1.00 76.38 331 GLY A O 1
ATOM 2614 N N . VAL A 1 332 ? -3.048 15.894 -20.323 1.00 76.00 332 VAL A N 1
ATOM 2615 C CA . VAL A 1 332 ? -2.516 16.757 -19.261 1.00 76.00 332 VAL A CA 1
ATOM 2616 C C . VAL A 1 332 ? -1.003 16.567 -19.197 1.00 76.00 332 VAL A C 1
ATOM 2618 O O . VAL A 1 332 ? -0.512 15.450 -19.292 1.00 76.00 332 VAL A O 1
ATOM 2621 N N . TRP A 1 333 ? -0.238 17.642 -19.018 1.00 75.62 333 TRP A N 1
ATOM 2622 C CA . TRP A 1 333 ? 1.213 17.553 -18.848 1.00 75.62 333 TRP A CA 1
ATOM 2623 C C . TRP A 1 333 ? 1.651 18.325 -17.607 1.00 75.62 333 TRP A C 1
ATOM 2625 O O . TRP A 1 333 ? 1.496 1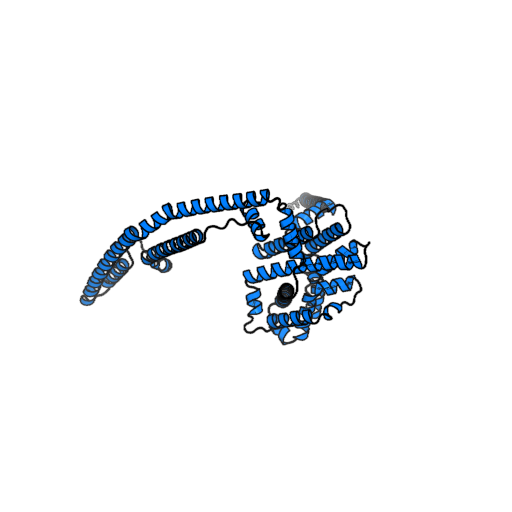9.543 -17.547 1.00 75.62 333 TRP A O 1
ATOM 2635 N N . ILE A 1 334 ? 2.194 17.617 -16.610 1.00 70.44 334 ILE A N 1
ATOM 2636 C CA . ILE A 1 334 ? 2.709 18.217 -15.371 1.00 70.44 334 ILE A CA 1
ATOM 2637 C C . ILE A 1 334 ? 4.198 17.850 -15.240 1.00 70.44 334 ILE A C 1
ATOM 2639 O O . ILE A 1 334 ? 4.543 16.854 -14.603 1.00 70.44 334 ILE A O 1
ATOM 2643 N N . PRO A 1 335 ? 5.109 18.656 -15.817 1.00 62.88 335 PRO A N 1
ATOM 2644 C CA . PRO A 1 335 ? 6.533 18.315 -15.925 1.00 62.88 335 PRO A CA 1
ATOM 2645 C C . PRO A 1 335 ? 7.286 18.323 -14.588 1.00 62.88 335 PRO A C 1
ATOM 2647 O O . PRO A 1 335 ? 8.413 17.838 -14.510 1.00 62.88 335 PRO A O 1
ATOM 2650 N N . ALA A 1 336 ? 6.687 18.870 -13.526 1.00 64.19 336 ALA A N 1
ATOM 2651 C CA . ALA A 1 336 ? 7.327 19.014 -12.219 1.00 64.19 336 ALA A CA 1
ATOM 2652 C C . ALA A 1 336 ? 7.586 17.674 -11.494 1.00 64.19 336 ALA A C 1
ATOM 2654 O O . ALA A 1 336 ? 8.389 17.633 -10.562 1.00 64.19 336 ALA A O 1
ATOM 2655 N N . HIS A 1 337 ? 6.940 16.579 -11.914 1.00 61.25 337 HIS A N 1
ATOM 2656 C CA . HIS A 1 337 ? 6.998 15.271 -11.252 1.00 61.25 337 HIS A CA 1
ATOM 2657 C C . HIS A 1 337 ? 7.572 14.171 -12.157 1.00 61.25 337 HIS A C 1
ATOM 2659 O O . HIS A 1 337 ? 6.932 13.149 -12.395 1.00 61.25 337 HIS A O 1
ATOM 2665 N N . ASN A 1 338 ? 8.798 14.363 -12.647 1.00 67.38 338 ASN A N 1
ATOM 2666 C CA . ASN A 1 338 ? 9.518 13.323 -13.382 1.00 67.38 338 ASN A CA 1
ATOM 2667 C C . ASN A 1 338 ? 10.314 12.425 -12.428 1.00 67.38 338 ASN A C 1
ATOM 2669 O O . ASN A 1 338 ? 11.331 12.841 -11.872 1.00 67.38 338 ASN A O 1
ATOM 2673 N N . GLU A 1 339 ? 9.885 11.169 -12.302 1.00 71.12 339 GLU A N 1
ATOM 2674 C CA . GLU A 1 339 ? 10.506 10.162 -11.429 1.00 71.12 339 GLU A CA 1
ATOM 2675 C C . GLU A 1 339 ? 11.974 9.872 -11.796 1.00 71.12 339 GLU A C 1
ATOM 2677 O O . GLU A 1 339 ? 12.775 9.520 -10.938 1.00 71.12 339 GLU A O 1
ATOM 2682 N N . VAL A 1 340 ? 12.338 10.046 -13.072 1.00 71.50 340 VAL A N 1
ATOM 2683 C CA . VAL A 1 340 ? 13.717 9.875 -13.564 1.00 71.50 340 VAL A CA 1
ATOM 2684 C C . VAL A 1 340 ? 14.620 11.031 -13.121 1.00 71.50 340 VAL A C 1
ATOM 2686 O O . VAL A 1 340 ? 15.793 10.817 -12.838 1.00 71.50 340 VAL A O 1
ATOM 2689 N N . LEU A 1 341 ? 14.077 12.250 -13.035 1.00 69.38 341 LEU A N 1
ATOM 2690 C CA . LEU A 1 341 ? 14.831 13.444 -12.641 1.00 69.38 341 LEU A CA 1
ATOM 2691 C C . LEU A 1 341 ? 14.940 13.574 -11.116 1.00 69.38 341 LEU A C 1
ATOM 2693 O O . LEU A 1 341 ? 15.977 13.981 -10.600 1.00 69.38 341 LEU A O 1
ATOM 2697 N N . ARG A 1 342 ? 13.863 13.253 -10.389 1.00 72.31 342 ARG A N 1
ATOM 2698 C CA . ARG A 1 342 ? 13.816 13.253 -8.921 1.00 72.31 342 ARG A CA 1
ATOM 2699 C C . ARG A 1 342 ? 13.169 11.952 -8.439 1.00 72.31 342 ARG A C 1
ATOM 2701 O O . ARG A 1 342 ? 11.943 11.908 -8.309 1.00 72.31 342 ARG A O 1
ATOM 2708 N N . PRO A 1 343 ? 13.959 10.892 -8.189 1.00 75.50 343 PRO A N 1
ATOM 2709 C CA . PRO A 1 343 ? 13.414 9.607 -7.778 1.00 75.50 343 PRO A CA 1
ATOM 2710 C C . PRO A 1 343 ? 12.743 9.722 -6.412 1.00 75.50 343 PRO A C 1
ATOM 2712 O O . PRO A 1 343 ? 13.328 10.232 -5.455 1.00 75.50 343 PRO A O 1
ATOM 2715 N N . SER A 1 344 ? 11.516 9.217 -6.297 1.00 81.25 344 SER A N 1
ATOM 2716 C CA . SER A 1 344 ? 10.827 9.155 -5.012 1.00 81.25 344 SER A CA 1
ATOM 2717 C C . SER A 1 344 ? 11.480 8.128 -4.087 1.00 81.25 344 SER A C 1
ATOM 2719 O O . SER A 1 344 ? 12.167 7.199 -4.529 1.00 81.25 344 SER A O 1
ATOM 2721 N N . PHE A 1 345 ? 11.173 8.227 -2.790 1.00 82.31 345 PHE A N 1
ATOM 2722 C CA . PHE A 1 345 ? 11.532 7.211 -1.798 1.00 82.31 345 PHE A CA 1
ATOM 2723 C C . PHE A 1 345 ? 11.212 5.784 -2.280 1.00 82.31 345 PHE A C 1
ATOM 2725 O O . PHE A 1 345 ? 12.015 4.872 -2.102 1.00 82.31 345 PHE A O 1
ATOM 2732 N N . SER A 1 346 ? 10.058 5.585 -2.934 1.00 84.88 346 SER A N 1
ATOM 2733 C CA . SER A 1 346 ? 9.650 4.262 -3.427 1.00 84.88 346 SER A CA 1
ATOM 2734 C C . SER A 1 346 ? 10.621 3.713 -4.474 1.00 84.88 346 SER A C 1
ATOM 2736 O O . SER A 1 346 ? 10.936 2.525 -4.440 1.00 84.88 346 SER A O 1
ATOM 2738 N N . THR A 1 347 ? 11.109 4.560 -5.379 1.00 88.69 347 THR A N 1
ATOM 2739 C CA . THR A 1 347 ? 12.053 4.176 -6.437 1.00 88.69 347 THR A CA 1
ATOM 2740 C C . THR A 1 347 ? 13.432 3.881 -5.861 1.00 88.69 347 THR A C 1
ATOM 2742 O O . THR A 1 347 ? 13.999 2.829 -6.158 1.00 88.69 347 THR A O 1
ATOM 2745 N N . LYS A 1 348 ? 13.921 4.733 -4.948 1.00 89.00 348 LYS A N 1
ATOM 2746 C CA . LYS A 1 348 ? 15.180 4.513 -4.215 1.00 89.00 348 LYS A CA 1
ATOM 2747 C C . LYS A 1 348 ? 15.148 3.189 -3.441 1.00 89.00 348 LYS A C 1
ATOM 2749 O O . LYS A 1 348 ? 16.038 2.357 -3.593 1.00 89.00 348 LYS A O 1
ATOM 2754 N N . ALA A 1 349 ? 14.075 2.947 -2.687 1.00 90.50 349 ALA A N 1
ATOM 2755 C CA . ALA A 1 349 ? 13.882 1.713 -1.930 1.00 90.50 349 ALA A CA 1
ATOM 2756 C C . ALA A 1 349 ? 13.800 0.467 -2.831 1.00 90.50 349 ALA A C 1
ATOM 2758 O O . ALA A 1 349 ? 14.382 -0.563 -2.499 1.00 90.50 349 ALA A O 1
ATOM 2759 N N . CYS A 1 350 ? 13.133 0.548 -3.992 1.00 93.00 350 CYS A N 1
ATOM 2760 C CA . CYS A 1 350 ? 13.101 -0.555 -4.963 1.00 93.00 350 CYS A CA 1
ATOM 2761 C C . CYS A 1 350 ? 14.474 -0.840 -5.579 1.00 93.00 350 CYS A C 1
ATOM 2763 O O . CYS A 1 350 ? 14.795 -2.007 -5.802 1.00 93.00 350 CYS A O 1
ATOM 2765 N N . CYS A 1 351 ? 15.284 0.194 -5.819 1.00 92.44 351 CYS A N 1
ATOM 2766 C CA . CYS A 1 351 ? 16.656 0.040 -6.292 1.00 92.44 351 CYS A CA 1
ATOM 2767 C C . CYS A 1 351 ? 17.513 -0.699 -5.258 1.00 92.44 351 CYS A C 1
ATOM 2769 O O . CYS A 1 351 ? 18.078 -1.746 -5.568 1.00 92.44 351 CYS A O 1
ATOM 2771 N N . VAL A 1 352 ? 17.507 -0.240 -4.001 1.00 92.38 352 VAL A N 1
ATOM 2772 C CA . VAL A 1 352 ? 18.235 -0.892 -2.898 1.00 92.38 352 VAL A CA 1
ATOM 2773 C C . VAL A 1 352 ? 17.767 -2.335 -2.694 1.00 92.38 352 VAL A C 1
ATOM 2775 O O . VAL A 1 352 ? 18.592 -3.242 -2.615 1.00 92.38 352 VAL A O 1
ATOM 2778 N N . ALA A 1 353 ? 16.453 -2.579 -2.678 1.00 93.50 353 ALA A N 1
ATOM 2779 C CA . ALA A 1 353 ? 15.905 -3.930 -2.570 1.00 93.50 353 ALA A CA 1
ATOM 2780 C C . ALA A 1 353 ? 16.366 -4.831 -3.728 1.00 93.50 353 ALA A C 1
ATOM 2782 O O . ALA A 1 353 ? 16.715 -5.987 -3.503 1.00 93.50 353 ALA A O 1
ATOM 2783 N N . SER A 1 354 ? 16.416 -4.305 -4.956 1.00 93.31 354 SER A N 1
ATOM 2784 C CA . SER A 1 354 ? 16.894 -5.058 -6.121 1.00 93.31 354 SER A CA 1
ATOM 2785 C C . SER A 1 354 ? 18.387 -5.375 -6.022 1.00 93.31 354 SER A C 1
ATOM 2787 O O . SER A 1 354 ? 18.777 -6.497 -6.329 1.00 93.31 354 SER A O 1
ATOM 2789 N N . VAL A 1 355 ? 19.214 -4.441 -5.537 1.00 92.56 355 VAL A N 1
ATOM 2790 C CA . VAL A 1 355 ? 20.645 -4.678 -5.276 1.00 92.56 355 VAL A CA 1
ATOM 2791 C C . VAL A 1 355 ? 20.832 -5.791 -4.245 1.00 92.56 355 VAL A C 1
ATOM 2793 O O . VAL A 1 355 ? 21.581 -6.730 -4.502 1.00 92.56 355 VAL A O 1
ATOM 2796 N N . ILE A 1 356 ? 20.113 -5.737 -3.117 1.00 92.06 356 ILE A N 1
ATOM 2797 C CA . ILE A 1 356 ? 20.174 -6.773 -2.071 1.00 92.06 356 ILE A CA 1
ATOM 2798 C C . ILE A 1 356 ? 19.801 -8.145 -2.644 1.00 92.06 356 ILE A C 1
ATOM 2800 O O . ILE A 1 356 ? 20.501 -9.120 -2.395 1.00 92.06 356 ILE A O 1
ATOM 2804 N N . LEU A 1 357 ? 18.739 -8.223 -3.450 1.00 90.94 357 LEU A N 1
ATOM 2805 C CA . LEU A 1 357 ? 18.285 -9.478 -4.059 1.00 90.94 357 LEU A CA 1
ATOM 2806 C C . LEU A 1 357 ? 19.264 -10.031 -5.102 1.00 90.94 357 LEU A C 1
ATOM 2808 O O . LEU A 1 357 ? 19.384 -11.244 -5.243 1.00 90.94 357 LEU A O 1
ATOM 2812 N N . VAL A 1 358 ? 19.962 -9.168 -5.841 1.00 90.81 358 VAL A N 1
ATOM 2813 C CA . VAL A 1 358 ? 21.004 -9.599 -6.784 1.00 90.81 358 VAL A CA 1
ATOM 2814 C C . VAL A 1 358 ? 22.232 -10.118 -6.037 1.00 90.81 358 VAL A C 1
ATOM 2816 O O . VAL A 1 358 ? 22.780 -11.152 -6.418 1.00 90.81 358 VAL A O 1
ATOM 2819 N N . LEU A 1 359 ? 22.627 -9.453 -4.946 1.00 87.12 359 LEU A N 1
ATOM 2820 C CA . LEU A 1 359 ? 23.716 -9.908 -4.079 1.00 87.12 359 LEU A CA 1
ATOM 2821 C C 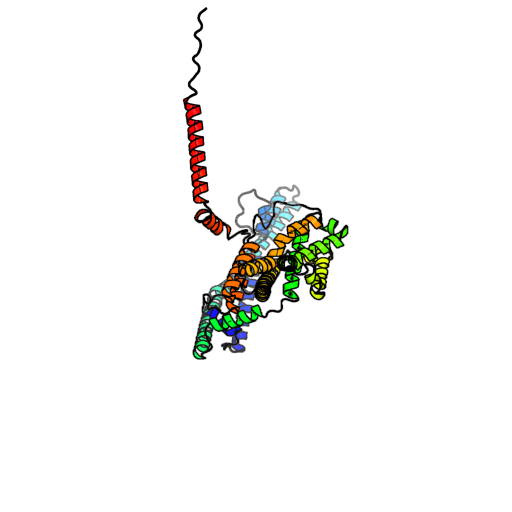. LEU A 1 359 ? 23.387 -11.242 -3.400 1.00 87.12 359 LEU A C 1
ATOM 2823 O O . LEU A 1 359 ? 24.233 -12.125 -3.382 1.00 87.12 359 LEU A O 1
ATOM 2827 N N . ASP A 1 360 ? 22.161 -11.414 -2.912 1.00 84.50 360 ASP A N 1
ATOM 2828 C CA . ASP A 1 360 ? 21.674 -12.680 -2.353 1.00 84.50 360 ASP A CA 1
ATOM 2829 C C . ASP A 1 360 ? 21.731 -13.826 -3.380 1.00 84.50 360 ASP A C 1
ATOM 2831 O O . ASP A 1 360 ? 22.166 -14.935 -3.087 1.00 84.50 360 ASP A O 1
ATOM 2835 N N . ARG A 1 361 ? 21.360 -13.549 -4.635 1.00 76.88 361 ARG A N 1
ATOM 2836 C CA . ARG A 1 361 ? 21.332 -14.561 -5.703 1.00 76.88 361 ARG A CA 1
ATOM 2837 C C . ARG A 1 361 ? 22.711 -14.982 -6.209 1.00 76.88 361 ARG A C 1
ATOM 2839 O O . ARG A 1 361 ? 22.853 -16.126 -6.633 1.00 76.88 361 ARG A O 1
ATOM 2846 N N . HIS A 1 362 ? 23.684 -14.071 -6.237 1.00 73.69 362 HIS A N 1
ATOM 2847 C CA . HIS A 1 362 ? 24.960 -14.290 -6.932 1.00 73.69 362 HIS A CA 1
ATOM 2848 C C . HIS A 1 362 ? 26.197 -14.252 -6.031 1.00 73.69 362 HIS A C 1
ATOM 2850 O O . HIS A 1 362 ? 27.276 -14.649 -6.471 1.00 73.69 362 HIS A O 1
ATOM 2856 N N . SER A 1 363 ? 26.083 -13.789 -4.786 1.00 63.19 363 SER A N 1
ATOM 2857 C CA . SER A 1 363 ? 27.235 -13.577 -3.915 1.00 63.19 363 SER A CA 1
ATOM 2858 C C . SER A 1 363 ? 27.255 -14.513 -2.711 1.00 63.19 363 SER A C 1
ATOM 2860 O O . SER A 1 363 ? 26.278 -14.645 -1.987 1.00 63.19 363 SER A O 1
ATOM 2862 N N . ARG A 1 364 ? 28.434 -15.087 -2.429 1.00 54.41 364 ARG A N 1
ATOM 2863 C CA . ARG A 1 364 ? 28.724 -15.847 -1.195 1.00 54.41 364 ARG A CA 1
ATOM 2864 C C . ARG A 1 364 ? 28.833 -14.964 0.064 1.00 54.41 364 ARG A C 1
ATOM 2866 O O . ARG A 1 364 ? 29.125 -15.483 1.133 1.00 54.41 364 ARG A O 1
ATOM 2873 N N . TYR A 1 365 ? 28.647 -13.644 -0.052 1.00 56.84 365 TYR A N 1
ATOM 2874 C CA . TYR A 1 365 ? 28.799 -12.696 1.061 1.00 56.84 365 TYR A CA 1
ATOM 2875 C C . TYR A 1 365 ? 27.560 -12.588 1.965 1.00 56.84 365 TYR A C 1
ATOM 2877 O O . TYR A 1 365 ? 27.695 -12.171 3.113 1.00 56.84 365 TYR A O 1
ATOM 2885 N N . ILE A 1 366 ? 26.366 -12.959 1.483 1.00 64.88 366 ILE A N 1
ATOM 2886 C CA . ILE A 1 366 ? 25.136 -12.966 2.287 1.00 64.88 366 ILE A CA 1
ATOM 2887 C C . ILE A 1 366 ? 24.776 -14.423 2.596 1.00 64.88 366 ILE A C 1
ATOM 2889 O O . ILE A 1 366 ? 24.176 -15.110 1.782 1.00 64.88 366 ILE A O 1
ATOM 2893 N N . SER A 1 367 ? 25.136 -14.901 3.788 1.00 60.88 367 SER A N 1
ATOM 2894 C CA . SER A 1 367 ? 24.826 -16.270 4.245 1.00 60.88 367 SER A CA 1
ATOM 2895 C C . SER A 1 367 ? 23.430 -16.408 4.876 1.00 60.88 367 SER A C 1
ATOM 2897 O O . SER A 1 367 ? 23.176 -17.362 5.612 1.00 60.88 367 SER A O 1
ATOM 2899 N N . ALA A 1 368 ? 22.531 -15.442 4.660 1.00 70.06 368 ALA A N 1
ATOM 2900 C CA . ALA A 1 368 ? 21.190 -15.455 5.240 1.00 70.06 368 ALA A CA 1
ATOM 2901 C C . ALA A 1 368 ? 20.195 -16.205 4.329 1.00 70.06 368 ALA A C 1
ATOM 2903 O O . ALA A 1 368 ? 20.273 -16.064 3.112 1.00 70.06 368 ALA A O 1
ATOM 2904 N N . PRO A 1 369 ? 19.227 -16.964 4.881 1.00 78.25 369 PRO A N 1
ATOM 2905 C CA . PRO A 1 369 ? 18.163 -17.574 4.088 1.00 78.25 369 PRO A CA 1
ATOM 2906 C C . PRO A 1 369 ? 17.361 -16.530 3.298 1.00 78.25 369 PRO A C 1
ATOM 2908 O O . PRO A 1 369 ? 16.956 -15.506 3.859 1.00 78.25 369 PRO A O 1
ATOM 2911 N N . HIS A 1 370 ? 17.063 -16.833 2.030 1.00 79.75 370 HIS A N 1
ATOM 2912 C CA . HIS A 1 370 ? 16.301 -15.964 1.121 1.00 79.75 370 HIS A CA 1
ATOM 2913 C C . HIS A 1 370 ? 14.984 -15.466 1.738 1.00 79.75 370 HIS A C 1
ATOM 2915 O O . HIS A 1 370 ? 14.628 -14.294 1.618 1.00 79.75 370 HIS A O 1
ATOM 2921 N N . ASP A 1 371 ? 14.295 -16.336 2.477 1.00 80.56 371 ASP A N 1
ATOM 2922 C CA . ASP A 1 371 ? 13.051 -16.025 3.173 1.00 80.56 371 ASP A CA 1
ATOM 2923 C C . ASP A 1 371 ? 13.235 -14.852 4.159 1.00 80.56 371 ASP A C 1
ATOM 2925 O O . ASP A 1 371 ? 12.413 -13.933 4.199 1.00 80.56 371 ASP A O 1
ATOM 2929 N N . ILE A 1 372 ? 14.325 -14.840 4.940 1.00 82.12 372 ILE A N 1
ATOM 2930 C CA . ILE A 1 372 ? 14.606 -13.781 5.926 1.00 82.12 372 ILE A CA 1
ATOM 2931 C C . ILE A 1 372 ? 14.887 -12.456 5.218 1.00 82.12 372 ILE A C 1
ATOM 2933 O O . ILE A 1 372 ? 14.409 -11.409 5.656 1.00 82.12 372 ILE A O 1
ATOM 2937 N N . ILE A 1 373 ? 15.622 -12.494 4.107 1.00 86.44 373 ILE A N 1
ATOM 2938 C CA . ILE A 1 373 ? 15.912 -11.307 3.296 1.00 86.44 373 ILE A CA 1
ATOM 2939 C C . ILE A 1 373 ? 14.611 -10.747 2.716 1.00 86.44 373 ILE A C 1
ATOM 2941 O O . ILE A 1 373 ? 14.354 -9.547 2.824 1.00 86.44 373 ILE A O 1
ATOM 2945 N N . TYR A 1 374 ? 13.743 -11.615 2.186 1.00 87.69 374 TYR A N 1
ATOM 2946 C CA . TYR A 1 374 ? 12.411 -11.236 1.720 1.00 87.69 374 TYR A CA 1
ATOM 2947 C C . TYR A 1 374 ? 11.594 -10.571 2.833 1.00 87.69 374 TYR A C 1
ATOM 2949 O O . TYR A 1 374 ? 11.045 -9.486 2.634 1.00 87.69 374 TYR A O 1
ATOM 2957 N N . LEU A 1 375 ? 11.547 -11.182 4.022 1.00 86.81 375 LEU A N 1
ATOM 2958 C CA . LEU A 1 375 ? 10.841 -10.637 5.182 1.00 86.81 375 LEU A CA 1
ATOM 2959 C C . LEU A 1 375 ? 11.407 -9.274 5.606 1.00 86.81 375 LEU A C 1
ATOM 2961 O O . LEU A 1 375 ? 10.636 -8.361 5.903 1.00 86.81 375 LEU A O 1
ATOM 2965 N N . GLY A 1 376 ? 12.733 -9.119 5.591 1.00 87.50 376 GLY A N 1
ATOM 2966 C CA . GLY A 1 376 ? 13.415 -7.860 5.878 1.00 87.50 376 GLY A CA 1
ATOM 2967 C C . GLY A 1 376 ? 13.030 -6.754 4.895 1.00 87.50 376 GLY A C 1
ATOM 2968 O O . GLY A 1 376 ? 12.679 -5.653 5.318 1.00 87.50 376 GLY A O 1
ATOM 2969 N N . ILE A 1 377 ? 13.003 -7.058 3.594 1.00 91.62 377 ILE A N 1
ATOM 2970 C CA . ILE A 1 377 ? 12.594 -6.108 2.549 1.00 91.62 377 ILE A CA 1
ATOM 2971 C C . ILE A 1 377 ? 11.110 -5.734 2.698 1.00 91.62 377 ILE A C 1
ATOM 2973 O O . ILE A 1 377 ? 10.769 -4.551 2.640 1.00 91.62 377 ILE A O 1
ATOM 2977 N N . VAL A 1 378 ? 10.222 -6.708 2.942 1.00 92.31 378 VAL A N 1
ATOM 2978 C CA . VAL A 1 378 ? 8.794 -6.438 3.199 1.00 92.31 378 VAL A CA 1
ATOM 2979 C C . VAL A 1 378 ? 8.632 -5.529 4.419 1.00 92.31 378 VAL A C 1
ATOM 2981 O O . VAL A 1 378 ? 7.921 -4.524 4.348 1.00 92.31 378 VAL A O 1
ATOM 2984 N N . GLY A 1 379 ? 9.300 -5.859 5.528 1.00 89.00 379 GLY A N 1
ATOM 2985 C CA . GLY A 1 379 ? 9.269 -5.073 6.759 1.00 89.00 379 GLY A CA 1
ATOM 2986 C C . GLY A 1 379 ? 9.754 -3.643 6.538 1.00 89.00 379 GLY A C 1
ATOM 2987 O O . GLY A 1 379 ? 9.108 -2.705 6.999 1.00 89.00 379 GLY A O 1
ATOM 2988 N N . PHE A 1 380 ? 10.827 -3.470 5.762 1.00 90.88 380 PHE A N 1
ATOM 2989 C CA . PHE A 1 380 ? 11.354 -2.166 5.370 1.00 90.88 380 PHE A CA 1
ATOM 2990 C C . PHE A 1 380 ? 10.322 -1.341 4.583 1.00 90.88 380 PHE A C 1
ATOM 2992 O O . PHE A 1 380 ? 10.009 -0.215 4.975 1.00 90.88 380 PHE A O 1
ATOM 2999 N N . PHE A 1 381 ? 9.731 -1.892 3.515 1.00 92.19 381 PHE A N 1
ATOM 3000 C CA . PHE A 1 381 ? 8.726 -1.169 2.726 1.00 92.19 381 PHE A CA 1
ATOM 3001 C C . PHE A 1 381 ? 7.499 -0.787 3.555 1.00 92.19 381 PHE A C 1
ATOM 3003 O O . PHE A 1 381 ? 7.034 0.353 3.486 1.00 92.19 381 PHE A O 1
ATOM 3010 N N . VAL A 1 382 ? 6.991 -1.721 4.364 1.00 92.75 382 VAL A N 1
ATOM 3011 C CA . VAL A 1 382 ? 5.838 -1.476 5.236 1.00 92.75 382 VAL A CA 1
ATOM 3012 C C . VAL A 1 382 ? 6.162 -0.398 6.267 1.00 92.75 382 VAL A C 1
ATOM 3014 O O . VAL A 1 382 ? 5.383 0.542 6.412 1.00 92.75 382 VAL A O 1
ATOM 3017 N N . TYR A 1 383 ? 7.313 -0.486 6.937 1.00 89.50 383 TYR A N 1
ATOM 3018 C CA . TYR A 1 383 ? 7.740 0.481 7.947 1.00 89.50 383 TYR A CA 1
ATOM 3019 C C . TYR A 1 383 ? 7.755 1.903 7.386 1.00 89.50 383 TYR A C 1
ATOM 3021 O O . TYR A 1 383 ? 7.049 2.777 7.887 1.00 89.50 383 TYR A O 1
ATOM 3029 N N . PHE A 1 384 ? 8.486 2.130 6.294 1.00 86.81 384 PHE A N 1
ATOM 3030 C CA . PHE A 1 384 ? 8.592 3.467 5.720 1.00 86.81 384 PHE A CA 1
ATOM 3031 C C . PHE A 1 384 ? 7.277 3.966 5.130 1.00 86.81 384 PHE A C 1
ATOM 3033 O O . PHE A 1 384 ? 6.974 5.158 5.223 1.00 86.81 384 PHE A O 1
ATOM 3040 N N . LYS A 1 385 ? 6.450 3.073 4.575 1.00 88.56 385 LYS A N 1
ATOM 3041 C CA . LYS A 1 385 ? 5.131 3.464 4.082 1.00 88.56 385 LYS A CA 1
ATOM 3042 C C . LYS A 1 385 ? 4.206 3.903 5.212 1.00 88.56 385 LYS A C 1
ATOM 3044 O O . LYS A 1 385 ? 3.489 4.888 5.043 1.00 88.56 385 LYS A O 1
ATOM 3049 N N . LEU A 1 386 ? 4.227 3.212 6.350 1.00 87.38 386 LEU A N 1
ATOM 3050 C CA . LEU A 1 386 ? 3.450 3.589 7.530 1.00 87.38 386 LEU A CA 1
ATOM 3051 C C . LEU A 1 386 ? 3.955 4.895 8.139 1.00 87.38 386 LEU A C 1
ATOM 3053 O O . LEU A 1 386 ? 3.143 5.770 8.420 1.00 87.38 386 LEU A O 1
ATOM 3057 N N . THR A 1 387 ? 5.271 5.069 8.255 1.00 84.69 387 THR A N 1
ATOM 3058 C CA . THR A 1 387 ? 5.894 6.330 8.684 1.00 84.69 387 THR A CA 1
ATOM 3059 C C . THR A 1 387 ? 5.446 7.491 7.794 1.00 84.69 387 THR A C 1
ATOM 3061 O O . THR A 1 387 ? 4.998 8.513 8.305 1.00 84.69 387 THR A O 1
ATOM 3064 N N . ALA A 1 388 ? 5.455 7.325 6.469 1.00 83.62 388 ALA A N 1
ATOM 3065 C CA . ALA A 1 388 ? 4.995 8.362 5.546 1.00 83.62 388 ALA A CA 1
ATOM 3066 C C . ALA A 1 388 ? 3.491 8.668 5.681 1.00 83.62 388 ALA A C 1
ATOM 3068 O O . ALA A 1 388 ? 3.085 9.819 5.564 1.00 83.62 388 ALA A O 1
ATOM 3069 N N . VAL A 1 389 ? 2.645 7.661 5.930 1.00 84.56 389 VAL A N 1
ATOM 3070 C CA . VAL A 1 389 ? 1.186 7.852 6.056 1.00 84.56 389 VAL A CA 1
ATOM 3071 C C . VAL A 1 389 ? 0.785 8.430 7.417 1.00 84.56 389 VAL A C 1
ATOM 3073 O O . VAL A 1 389 ? -0.151 9.224 7.470 1.00 84.56 389 VAL A O 1
ATOM 3076 N N . LEU A 1 390 ? 1.460 8.039 8.501 1.00 83.94 390 LEU A N 1
ATOM 3077 C CA . LEU A 1 390 ? 1.109 8.422 9.874 1.00 83.94 390 LEU A CA 1
ATOM 3078 C C . LEU A 1 390 ? 1.832 9.688 10.349 1.00 83.94 390 LEU A C 1
ATOM 3080 O O . LEU A 1 390 ? 1.234 10.492 11.054 1.00 83.94 390 LEU A O 1
ATOM 3084 N N . LEU A 1 391 ? 3.103 9.860 9.975 1.00 76.56 391 LEU A N 1
ATOM 3085 C CA . LEU A 1 391 ? 3.954 10.970 10.425 1.00 76.56 391 LEU A CA 1
ATOM 3086 C C . LEU A 1 391 ? 4.176 12.031 9.336 1.00 76.56 391 LEU A C 1
ATOM 3088 O O . LEU A 1 391 ? 4.838 13.032 9.589 1.00 76.56 391 LEU A O 1
ATOM 3092 N N . ASN A 1 392 ? 3.638 11.819 8.128 1.00 72.38 392 ASN A N 1
ATOM 3093 C CA . ASN A 1 392 ? 3.749 12.718 6.971 1.00 72.38 392 ASN A CA 1
ATOM 3094 C C . ASN A 1 392 ? 5.197 13.101 6.589 1.00 72.38 392 ASN A C 1
ATOM 3096 O O . ASN A 1 392 ? 5.437 14.132 5.961 1.00 72.38 392 ASN A O 1
ATOM 3100 N N . VAL A 1 393 ? 6.175 12.265 6.952 1.00 69.94 393 VAL A N 1
ATOM 3101 C CA . VAL A 1 393 ? 7.583 12.445 6.573 1.00 69.94 393 VAL A CA 1
ATOM 3102 C C . VAL A 1 393 ? 7.757 11.974 5.128 1.00 69.94 393 VAL A C 1
ATOM 3104 O O . VAL A 1 393 ? 7.575 10.790 4.841 1.00 69.94 393 VAL A O 1
ATOM 3107 N N . GLN A 1 394 ? 8.072 12.895 4.209 1.00 58.97 394 GLN A N 1
ATOM 3108 C CA . GLN A 1 394 ? 8.058 12.613 2.766 1.00 58.97 394 GLN A CA 1
ATOM 3109 C C . GLN A 1 394 ? 9.318 11.915 2.225 1.00 58.97 394 GLN A C 1
ATOM 3111 O O . GLN A 1 394 ? 9.179 11.074 1.337 1.00 58.97 394 GLN A O 1
ATOM 3116 N N . ASP A 1 395 ? 10.519 12.209 2.742 1.00 61.56 395 ASP A N 1
ATOM 3117 C CA . ASP A 1 395 ? 11.749 11.521 2.313 1.00 61.56 395 ASP A CA 1
ATOM 3118 C C . ASP A 1 395 ? 12.761 11.323 3.464 1.00 61.56 395 ASP A C 1
ATOM 3120 O O . ASP A 1 395 ? 13.527 12.230 3.792 1.00 61.56 395 ASP A O 1
ATOM 3124 N N . PRO A 1 396 ? 12.796 10.132 4.083 1.00 63.59 396 PRO A N 1
ATOM 3125 C CA . PRO A 1 396 ? 13.775 9.802 5.114 1.00 63.59 396 PRO A CA 1
ATOM 3126 C C . PRO A 1 396 ? 15.188 9.518 4.571 1.00 63.59 396 PRO A C 1
ATOM 3128 O O . PRO A 1 396 ? 16.120 9.444 5.369 1.00 63.59 396 PRO A O 1
ATOM 3131 N N . PHE A 1 397 ? 15.381 9.377 3.249 1.00 65.62 397 PHE A N 1
ATOM 3132 C CA . PHE A 1 397 ? 16.710 9.191 2.644 1.00 65.62 397 PHE A CA 1
ATOM 3133 C C . PHE A 1 397 ? 17.418 10.500 2.286 1.00 65.62 397 PHE A C 1
ATOM 3135 O O . PHE A 1 397 ? 18.634 10.490 2.107 1.00 65.62 397 PHE A O 1
ATOM 3142 N N . ALA A 1 398 ? 16.696 11.622 2.239 1.00 67.56 398 ALA A N 1
ATOM 3143 C CA . ALA A 1 398 ? 17.250 12.939 1.929 1.00 67.56 398 ALA A CA 1
ATOM 3144 C C . ALA A 1 398 ? 18.542 13.302 2.705 1.00 67.56 398 ALA A C 1
ATOM 3146 O O . ALA A 1 398 ? 19.495 13.749 2.067 1.00 67.56 398 ALA A O 1
ATOM 3147 N N . PRO A 1 399 ? 18.661 13.093 4.036 1.00 67.00 399 PRO A N 1
ATOM 3148 C CA . PRO A 1 399 ? 19.905 13.408 4.744 1.00 67.00 399 PRO A CA 1
ATOM 3149 C C . PRO A 1 399 ? 21.087 12.521 4.321 1.00 67.00 399 PRO A C 1
ATOM 3151 O O . PRO A 1 399 ? 22.214 13.006 4.245 1.00 67.00 399 PRO A O 1
ATOM 3154 N N . PHE A 1 400 ? 20.843 11.246 4.005 1.00 71.69 400 PHE A N 1
ATOM 3155 C CA . PHE A 1 400 ? 21.886 10.322 3.550 1.00 71.69 400 PHE A CA 1
ATOM 3156 C C . PHE A 1 400 ? 22.351 10.642 2.129 1.00 71.69 400 PHE A C 1
ATOM 3158 O O . PHE A 1 400 ? 23.546 10.616 1.854 1.00 71.69 400 PHE A O 1
ATOM 3165 N N . GLU A 1 401 ? 21.418 10.975 1.238 1.00 70.94 401 GLU A N 1
ATOM 3166 C CA . GLU A 1 401 ? 21.725 11.398 -0.130 1.00 70.94 401 GLU A CA 1
ATOM 3167 C C . GLU A 1 401 ? 22.514 12.706 -0.136 1.00 70.94 401 GLU A C 1
ATOM 3169 O O . GLU A 1 401 ? 23.550 12.786 -0.785 1.00 70.94 401 GLU A O 1
ATOM 3174 N N . ASN A 1 402 ? 22.101 13.693 0.665 1.00 73.44 402 ASN A N 1
ATOM 3175 C CA . ASN A 1 402 ? 22.827 14.954 0.798 1.00 73.44 402 ASN A CA 1
ATOM 3176 C C . ASN A 1 402 ? 24.251 14.740 1.324 1.00 73.44 402 ASN A C 1
ATOM 3178 O O . ASN A 1 402 ? 25.181 15.385 0.844 1.00 73.44 402 ASN A O 1
ATOM 3182 N N . LEU A 1 403 ? 24.440 13.813 2.269 1.00 73.69 403 LEU A N 1
ATOM 3183 C CA . LEU A 1 403 ? 25.762 13.447 2.771 1.00 73.69 403 LEU A CA 1
ATOM 3184 C C . LEU A 1 403 ? 26.605 12.747 1.695 1.00 73.69 403 LEU A C 1
ATOM 3186 O O . LEU A 1 403 ? 27.762 13.103 1.493 1.00 73.69 403 LEU A O 1
ATOM 3190 N N . PHE A 1 404 ? 26.028 11.787 0.972 1.00 74.38 404 PHE A N 1
ATOM 3191 C CA . PHE A 1 404 ? 26.716 11.093 -0.116 1.00 74.38 404 PHE A CA 1
ATOM 3192 C C . PHE A 1 404 ? 27.113 12.058 -1.240 1.00 74.38 404 PHE A C 1
ATOM 3194 O O . PHE A 1 404 ? 28.256 12.044 -1.694 1.00 74.38 404 PHE A O 1
ATOM 3201 N N . CYS A 1 405 ? 26.205 12.946 -1.648 1.00 68.81 405 CYS A N 1
ATOM 3202 C CA . CYS A 1 405 ? 26.475 13.974 -2.645 1.00 68.81 405 CYS A CA 1
ATOM 3203 C C . CYS A 1 405 ? 27.537 14.973 -2.169 1.00 68.81 405 CYS A C 1
ATOM 3205 O O . CYS A 1 405 ? 28.402 15.360 -2.954 1.00 68.81 405 CYS A O 1
ATOM 3207 N N . ALA A 1 406 ? 27.513 15.356 -0.888 1.00 68.75 406 ALA A N 1
ATOM 3208 C CA . ALA A 1 406 ? 28.534 16.214 -0.297 1.00 68.75 406 ALA A CA 1
ATOM 3209 C C . ALA A 1 406 ? 29.926 15.571 -0.373 1.00 68.75 406 ALA A C 1
ATOM 3211 O O . ALA A 1 406 ? 30.872 16.231 -0.799 1.00 68.75 406 ALA A O 1
ATOM 3212 N N . VAL A 1 407 ? 30.033 14.291 -0.009 1.00 73.75 407 VAL A N 1
ATOM 3213 C CA . VAL A 1 407 ? 31.314 13.582 0.111 1.00 73.75 407 VAL A CA 1
ATOM 3214 C C . VAL A 1 407 ? 31.857 13.109 -1.240 1.00 73.75 407 VAL A C 1
ATOM 3216 O O . VAL A 1 407 ? 33.020 13.353 -1.542 1.00 73.75 407 VAL A O 1
ATOM 3219 N N . PHE A 1 408 ? 31.040 12.443 -2.060 1.00 70.62 408 PHE A N 1
ATOM 3220 C CA . PHE A 1 408 ? 31.513 11.726 -3.253 1.00 70.62 408 PHE A CA 1
ATOM 3221 C C . PHE A 1 408 ? 31.231 12.448 -4.572 1.00 70.62 408 PHE A C 1
ATOM 3223 O O . PHE A 1 408 ? 31.990 12.284 -5.521 1.00 70.62 408 PHE A O 1
ATOM 3230 N N . MET A 1 409 ? 30.168 13.255 -4.647 1.00 71.12 409 MET A N 1
ATOM 3231 C CA . MET A 1 409 ? 29.749 13.934 -5.888 1.00 71.12 409 MET A CA 1
ATOM 3232 C C . MET A 1 409 ? 30.172 15.407 -5.930 1.00 71.12 409 MET A C 1
ATOM 3234 O O . MET A 1 409 ? 29.598 16.201 -6.668 1.00 71.12 409 MET A O 1
ATOM 3238 N N . GLY A 1 410 ? 31.167 15.789 -5.124 1.00 67.19 410 GLY A N 1
ATOM 3239 C CA . GLY A 1 410 ? 31.740 17.134 -5.151 1.00 67.19 410 GLY A CA 1
ATOM 3240 C C . GLY A 1 410 ? 30.903 18.212 -4.458 1.00 67.19 410 GLY A C 1
ATOM 3241 O O . GLY A 1 410 ? 31.233 19.386 -4.581 1.00 67.19 410 GLY A O 1
ATOM 3242 N N . GLY A 1 411 ? 29.868 17.870 -3.680 1.00 71.75 411 GLY A N 1
ATOM 3243 C CA . GLY A 1 411 ? 29.045 18.877 -2.998 1.00 71.75 411 GLY A CA 1
ATOM 3244 C C . GLY A 1 411 ? 29.829 19.755 -2.008 1.00 71.75 411 GLY A C 1
ATOM 3245 O O . GLY A 1 411 ? 29.506 20.934 -1.857 1.00 71.75 411 GLY A O 1
ATOM 3246 N N . ILE A 1 412 ? 30.898 19.227 -1.395 1.00 71.38 412 ILE A N 1
ATOM 3247 C CA . ILE A 1 412 ? 31.852 20.012 -0.587 1.00 71.38 412 ILE A CA 1
ATOM 3248 C C . ILE A 1 412 ? 32.637 21.001 -1.462 1.00 71.38 412 ILE A C 1
ATOM 3250 O O . ILE A 1 412 ? 32.778 22.166 -1.092 1.00 71.38 412 ILE A O 1
ATOM 3254 N N . TRP A 1 413 ? 33.102 20.567 -2.637 1.00 67.56 413 TRP A N 1
ATOM 3255 C CA . TRP A 1 413 ? 33.835 21.412 -3.585 1.00 67.56 413 TRP A CA 1
ATOM 3256 C C . TRP A 1 413 ? 32.948 22.521 -4.159 1.00 67.56 413 TRP A C 1
ATOM 3258 O O . TRP A 1 413 ? 33.350 23.680 -4.210 1.00 67.56 413 TRP A O 1
ATOM 3268 N N . ASP A 1 414 ? 31.699 22.200 -4.482 1.00 73.31 414 ASP A N 1
ATOM 3269 C CA . ASP A 1 414 ? 30.698 23.154 -4.953 1.00 73.31 414 ASP A CA 1
ATOM 3270 C C . ASP A 1 414 ? 30.290 24.163 -3.872 1.00 73.31 414 ASP A C 1
ATOM 3272 O O . ASP A 1 414 ? 30.126 25.351 -4.154 1.00 73.31 414 ASP A O 1
ATOM 3276 N N . ALA A 1 415 ? 30.125 23.722 -2.620 1.00 71.00 415 ALA A N 1
ATOM 3277 C CA . ALA A 1 415 ? 29.847 24.617 -1.497 1.00 71.00 415 ALA A CA 1
ATOM 3278 C C . ALA A 1 415 ? 31.028 25.560 -1.222 1.00 71.00 415 ALA A C 1
ATOM 3280 O O . ALA A 1 415 ? 30.822 26.756 -1.008 1.00 71.00 415 ALA A O 1
ATOM 3281 N N . MET A 1 416 ? 32.257 25.045 -1.301 1.00 70.56 416 MET A N 1
ATOM 3282 C CA . MET A 1 416 ? 33.484 25.828 -1.172 1.00 70.56 416 MET A CA 1
ATOM 3283 C C . MET A 1 416 ? 33.646 26.823 -2.330 1.00 70.56 416 MET A C 1
ATOM 3285 O O . MET A 1 416 ? 33.913 27.998 -2.090 1.00 70.56 416 MET A O 1
ATOM 3289 N N . SER A 1 417 ? 33.403 26.403 -3.573 1.00 76.88 417 SER A N 1
ATOM 3290 C CA . SER A 1 417 ? 33.463 27.264 -4.759 1.00 76.88 417 SER A CA 1
ATOM 3291 C C . SER A 1 417 ? 32.414 28.385 -4.702 1.00 76.88 417 SER A C 1
ATOM 3293 O O . SER A 1 417 ? 32.741 29.553 -4.921 1.00 76.88 417 SER A O 1
ATOM 3295 N N . ARG A 1 418 ? 31.177 28.081 -4.275 1.00 76.88 418 ARG A N 1
ATOM 3296 C CA . ARG A 1 418 ? 30.129 29.090 -4.019 1.00 76.88 418 ARG A CA 1
ATOM 3297 C C . ARG A 1 418 ? 30.507 30.063 -2.902 1.00 76.88 418 ARG A C 1
ATOM 3299 O O . ARG A 1 418 ? 30.281 31.262 -3.048 1.00 76.88 418 ARG A O 1
ATOM 3306 N N . ALA A 1 419 ? 31.109 29.585 -1.813 1.00 74.56 419 ALA A N 1
ATOM 3307 C CA . ALA A 1 419 ? 31.578 30.444 -0.724 1.00 74.56 419 ALA A CA 1
ATOM 3308 C C . ALA A 1 419 ? 32.727 31.370 -1.168 1.00 74.56 419 ALA A C 1
ATOM 3310 O O . ALA A 1 419 ? 32.753 32.545 -0.801 1.00 74.56 419 ALA A O 1
ATOM 3311 N N . ILE A 1 420 ? 33.643 30.873 -2.004 1.00 80.00 420 ILE A N 1
ATOM 3312 C CA . ILE A 1 420 ? 34.735 31.660 -2.593 1.00 80.00 420 ILE A CA 1
ATOM 3313 C C . ILE A 1 420 ? 34.189 32.710 -3.571 1.00 80.00 420 ILE A C 1
ATOM 3315 O O . ILE A 1 420 ? 34.614 33.865 -3.516 1.00 80.00 420 ILE A O 1
ATOM 3319 N N . MET A 1 421 ? 33.231 32.346 -4.429 1.00 76.25 421 MET A N 1
ATOM 3320 C CA . MET A 1 421 ? 32.570 33.286 -5.345 1.00 76.25 421 MET A CA 1
ATOM 3321 C C . MET A 1 421 ? 31.812 34.377 -4.579 1.00 76.25 421 MET A C 1
ATOM 3323 O O . MET A 1 421 ? 32.029 35.555 -4.846 1.00 76.25 421 MET A O 1
ATOM 3327 N N . ALA A 1 422 ? 31.033 34.011 -3.557 1.00 76.31 422 ALA A N 1
ATOM 3328 C CA . ALA A 1 422 ? 30.331 34.968 -2.701 1.00 76.31 422 ALA A CA 1
ATOM 3329 C C . ALA A 1 422 ? 31.298 35.881 -1.919 1.00 76.31 422 ALA A C 1
ATOM 3331 O O . ALA A 1 422 ? 31.019 37.060 -1.713 1.00 76.31 422 ALA A O 1
ATOM 3332 N N . SER A 1 423 ? 32.460 35.365 -1.500 1.00 74.19 423 SER A N 1
ATOM 3333 C CA . SER A 1 423 ? 33.520 36.161 -0.864 1.00 74.19 423 SER A CA 1
ATOM 3334 C C . SER A 1 423 ? 34.166 37.154 -1.840 1.00 74.19 423 SER A C 1
ATOM 3336 O O . SER A 1 423 ? 34.379 38.317 -1.492 1.00 74.19 423 SER A O 1
ATOM 3338 N N . ARG A 1 424 ? 34.422 36.738 -3.090 1.00 76.06 424 ARG A N 1
ATOM 3339 C CA . ARG A 1 424 ? 34.902 37.631 -4.162 1.00 76.06 424 ARG A CA 1
ATOM 3340 C C . ARG A 1 424 ? 33.888 38.720 -4.500 1.00 76.06 424 ARG A C 1
ATOM 3342 O O . ARG A 1 424 ? 34.280 39.871 -4.654 1.00 76.06 424 ARG A O 1
ATOM 3349 N N . GLU A 1 425 ? 32.608 38.377 -4.566 1.00 76.44 425 GLU A N 1
ATOM 3350 C CA . GLU A 1 425 ? 31.531 39.325 -4.852 1.00 76.44 425 GLU A CA 1
ATOM 3351 C C . GLU A 1 425 ? 31.379 40.363 -3.729 1.00 76.44 425 GLU A C 1
ATOM 3353 O O . GLU A 1 425 ? 31.327 41.561 -3.999 1.00 76.44 425 GLU A O 1
ATOM 3358 N N . ARG A 1 426 ? 31.463 39.942 -2.456 1.00 71.81 426 ARG A N 1
ATOM 3359 C CA . ARG A 1 426 ? 31.512 40.870 -1.309 1.00 71.81 426 ARG A CA 1
ATOM 3360 C C . ARG A 1 426 ? 32.728 41.799 -1.348 1.00 71.81 426 ARG A C 1
ATOM 3362 O O . ARG A 1 426 ? 32.590 42.979 -1.039 1.00 71.81 426 ARG A O 1
ATOM 3369 N N . ARG A 1 427 ? 33.906 41.303 -1.750 1.00 69.50 427 ARG A N 1
ATOM 3370 C CA . ARG A 1 427 ? 35.112 42.138 -1.923 1.00 69.50 427 ARG A CA 1
ATOM 3371 C C . ARG A 1 427 ? 34.966 43.151 -3.062 1.00 69.50 427 ARG A C 1
ATOM 3373 O O . ARG A 1 427 ? 35.376 44.294 -2.897 1.00 69.50 427 ARG A O 1
ATOM 3380 N N . ALA A 1 428 ? 34.343 42.767 -4.176 1.00 68.69 428 ALA A N 1
ATOM 3381 C CA . ALA A 1 428 ? 34.090 43.664 -5.305 1.00 68.69 428 ALA A CA 1
ATOM 3382 C C . ALA A 1 428 ? 33.077 44.776 -4.965 1.00 68.69 428 ALA A C 1
ATOM 3384 O O . ALA A 1 428 ? 33.230 45.912 -5.413 1.00 68.69 428 ALA A O 1
ATOM 3385 N N . VAL A 1 429 ? 32.064 44.474 -4.144 1.00 65.62 429 VAL A N 1
ATOM 3386 C CA . VAL A 1 429 ? 31.113 45.476 -3.629 1.00 65.62 429 VAL A CA 1
ATOM 3387 C C . VAL A 1 429 ? 31.783 46.412 -2.616 1.00 65.62 429 VAL A C 1
ATOM 3389 O O . VAL A 1 429 ? 31.563 47.619 -2.678 1.00 65.62 429 VAL A O 1
ATOM 3392 N N . GLY A 1 430 ? 32.658 45.891 -1.747 1.00 58.78 430 GLY A N 1
ATOM 3393 C CA . GLY A 1 430 ? 33.457 46.700 -0.817 1.00 58.78 430 GLY A CA 1
ATOM 3394 C C . GLY A 1 430 ? 34.389 47.692 -1.525 1.00 58.78 430 GLY A C 1
ATOM 3395 O O . GLY A 1 430 ? 34.395 48.868 -1.182 1.00 58.78 430 GLY A O 1
ATOM 3396 N N . GLN A 1 431 ? 35.087 47.262 -2.582 1.00 57.19 431 GLN A N 1
ATOM 3397 C CA . GLN A 1 431 ? 35.955 48.146 -3.380 1.00 57.19 431 GLN A CA 1
ATOM 3398 C C . GLN A 1 431 ? 35.188 49.222 -4.166 1.00 57.19 431 GLN A C 1
ATOM 3400 O O . GLN A 1 431 ? 35.707 50.315 -4.378 1.00 57.19 431 GLN A O 1
ATOM 3405 N N . LYS A 1 432 ? 33.945 48.954 -4.594 1.00 53.97 432 LYS A N 1
ATOM 3406 C CA . LYS A 1 432 ? 33.095 49.981 -5.226 1.00 53.97 432 LYS A CA 1
ATOM 3407 C C . LYS A 1 432 ? 32.595 51.036 -4.235 1.00 53.97 432 LYS A C 1
ATOM 3409 O O . LYS A 1 432 ? 32.396 52.173 -4.646 1.00 53.97 432 LYS A O 1
ATOM 3414 N N . ALA A 1 433 ? 32.400 50.676 -2.966 1.00 53.59 433 ALA A N 1
ATOM 3415 C CA . ALA A 1 433 ? 32.025 51.626 -1.919 1.00 53.59 433 ALA A CA 1
ATOM 3416 C C . ALA A 1 433 ? 33.212 52.503 -1.474 1.00 53.59 433 ALA A C 1
ATOM 3418 O O . ALA A 1 433 ? 33.015 53.666 -1.143 1.00 53.59 433 ALA A O 1
ATOM 3419 N N . GLU A 1 434 ? 34.438 51.973 -1.517 1.00 51.16 434 GLU A N 1
ATOM 3420 C CA . GLU A 1 434 ? 35.660 52.694 -1.127 1.00 51.16 434 GLU A CA 1
ATOM 3421 C C . GLU A 1 434 ? 36.148 53.684 -2.206 1.00 51.16 434 GLU A C 1
ATOM 3423 O O . GLU A 1 434 ? 36.688 54.738 -1.884 1.00 51.16 434 GLU A O 1
ATOM 3428 N N . ASN A 1 435 ? 35.875 53.408 -3.488 1.00 49.91 435 ASN A N 1
ATOM 3429 C CA . ASN A 1 435 ? 36.222 54.299 -4.608 1.00 49.91 435 ASN A CA 1
ATOM 3430 C C . ASN A 1 435 ? 35.174 55.399 -4.891 1.00 49.91 435 ASN A C 1
ATOM 3432 O O . ASN A 1 435 ? 35.318 56.153 -5.852 1.00 49.91 435 ASN A O 1
ATOM 3436 N N . GLY A 1 436 ? 34.118 55.499 -4.079 1.00 49.06 436 GLY A N 1
ATOM 3437 C CA . GLY A 1 436 ? 33.082 56.532 -4.163 1.00 49.06 436 GLY A CA 1
ATOM 3438 C C . GLY A 1 436 ? 33.299 57.666 -3.159 1.00 49.06 436 GLY A C 1
ATOM 3439 O O . GLY A 1 436 ? 32.417 57.936 -2.348 1.00 49.06 436 GLY A O 1
ATOM 3440 N N . ALA A 1 437 ? 34.466 58.313 -3.172 1.00 40.69 437 ALA A N 1
ATOM 3441 C CA . ALA A 1 437 ? 34.713 59.501 -2.357 1.00 40.69 437 ALA A CA 1
ATOM 3442 C C . ALA A 1 437 ? 34.098 60.761 -3.011 1.00 40.69 437 ALA A C 1
ATOM 3444 O O . ALA A 1 437 ? 34.518 61.175 -4.086 1.00 40.69 437 ALA A O 1
ATOM 3445 N N . LEU A 1 438 ? 33.076 61.302 -2.331 1.00 45.25 438 LEU A N 1
ATOM 3446 C CA . LEU A 1 438 ? 32.560 62.687 -2.254 1.00 45.25 438 LEU A CA 1
ATOM 3447 C C . LEU A 1 438 ? 32.878 63.676 -3.407 1.00 45.25 438 LEU A C 1
ATOM 3449 O O . LEU A 1 438 ? 34.039 64.049 -3.579 1.00 45.25 438 LEU A O 1
ATOM 3453 N N . PRO A 1 439 ? 31.867 64.251 -4.097 1.00 41.12 439 PRO A N 1
ATOM 3454 C CA . PRO A 1 439 ? 32.078 65.453 -4.894 1.00 41.12 439 PRO A CA 1
ATOM 3455 C C . PRO A 1 439 ? 32.235 66.679 -3.979 1.00 41.12 439 PRO A C 1
ATOM 3457 O O . PRO A 1 439 ? 31.414 66.939 -3.100 1.00 41.12 439 PRO A O 1
ATOM 3460 N N . THR A 1 440 ? 33.310 67.427 -4.206 1.00 42.78 440 THR A N 1
ATOM 3461 C CA . THR A 1 440 ? 33.596 68.747 -3.642 1.00 42.78 440 THR A CA 1
ATOM 3462 C C . THR A 1 440 ? 32.504 69.757 -4.011 1.00 42.78 440 THR A C 1
ATOM 3464 O O . THR A 1 440 ? 32.159 69.912 -5.182 1.00 42.78 440 THR A O 1
ATOM 3467 N N . GLU A 1 441 ? 31.974 70.473 -3.014 1.00 45.06 441 GLU A N 1
ATOM 3468 C CA . GLU A 1 441 ? 31.109 71.640 -3.227 1.00 45.06 441 GLU A CA 1
ATOM 3469 C C . GLU A 1 441 ? 31.849 72.743 -4.011 1.00 45.06 441 GLU A C 1
ATOM 3471 O O . GLU A 1 441 ? 33.022 73.012 -3.728 1.00 45.06 441 GLU A O 1
ATOM 3476 N N . PRO A 1 442 ? 31.191 73.440 -4.955 1.00 43.56 442 PRO A N 1
ATOM 3477 C CA . PRO A 1 442 ? 31.768 74.619 -5.578 1.00 43.56 442 PRO A CA 1
ATOM 3478 C C . PRO A 1 442 ? 31.600 75.835 -4.657 1.00 43.56 442 PRO A C 1
ATOM 3480 O O . PRO A 1 442 ? 30.495 76.178 -4.231 1.00 43.56 442 PRO A O 1
ATOM 3483 N N . LYS A 1 443 ? 32.711 76.527 -4.385 1.00 40.69 443 LYS A N 1
ATOM 3484 C CA . LYS A 1 443 ? 32.697 77.873 -3.803 1.00 40.69 443 LYS A CA 1
ATOM 3485 C C . LYS A 1 443 ? 31.964 78.829 -4.751 1.00 40.69 443 LYS A C 1
ATOM 3487 O O . LYS A 1 443 ? 32.345 78.962 -5.910 1.00 40.69 443 LYS A O 1
ATOM 3492 N N . LYS A 1 444 ? 30.941 79.510 -4.231 1.00 40.84 444 LYS A N 1
ATOM 3493 C CA . LYS A 1 444 ? 30.421 80.765 -4.786 1.00 40.84 444 LYS A CA 1
ATOM 3494 C C . LYS A 1 444 ? 31.486 81.848 -4.631 1.00 40.84 444 LYS A C 1
ATOM 3496 O O . LYS A 1 444 ? 31.906 82.080 -3.505 1.00 40.84 444 LYS A O 1
ATOM 3501 N N . GLU A 1 445 ? 31.809 82.551 -5.704 1.00 42.03 445 GLU 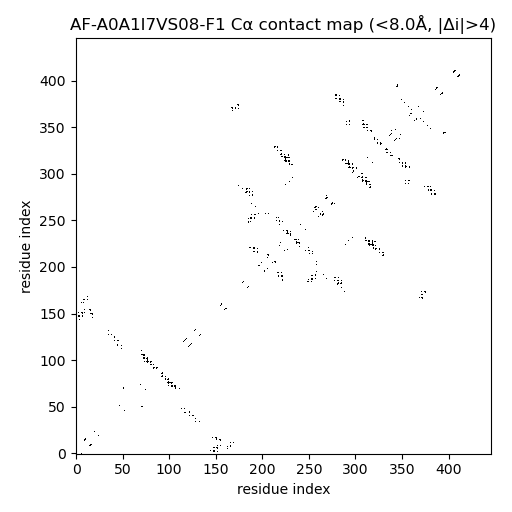A N 1
ATOM 3502 C CA . GLU A 1 445 ? 32.184 83.968 -5.682 1.00 42.03 445 GLU A CA 1
ATOM 3503 C C . GLU A 1 445 ? 31.683 84.594 -6.996 1.00 42.03 445 GLU A C 1
ATOM 3505 O O . GLU A 1 445 ? 31.558 83.885 -7.992 1.00 42.03 445 GLU A O 1
ATOM 3510 N N . GLN A 1 446 ? 31.265 85.857 -6.891 1.00 33.31 446 GLN A N 1
ATOM 3511 C CA . GLN A 1 446 ? 30.410 86.663 -7.782 1.00 33.31 446 GLN A CA 1
ATOM 3512 C C . GLN A 1 446 ? 30.496 86.437 -9.294 1.00 33.31 446 GLN A C 1
ATOM 3514 O O . GLN A 1 446 ? 31.619 86.360 -9.836 1.00 33.31 446 GLN A O 1
#

Sequence (446 aa):
MTTKIKATAYRLAGGSKTVYSADYEEKISTFNSFKKQIEKLIGLVVTLVTDNLATELKQKVSRDTVDSGMNKFEKVGQALYKYSSQIEDDSAVAVLKAAKEVFDDAGQKHRSFRTNMLEKVQKPMKEWIETNAKHVSKELKSVDSKRDELDCAINKLRKKPDDLEVQIGAAGRVQRLRMYPYFDLAHYILMTISVRDDLATGASLFSRKHPLSCWLSSMLMCFAGSISANFLLGEPVIAPFKRHDDILLATIVWYFVFYSPFDIVYKVSKLLPVKVVLCVLKEVRRTSKVVHGVSHASKLYPSSYLVHILVGTAKGAGSGILRTLEQLVRGVWIPAHNEVLRPSFSTKACCVASVILVLDRHSRYISAPHDIIYLGIVGFFVYFKLTAVLLNVQDPFAPFENLFCAVFMGGIWDAMSRAIMASRERRAVGQKAENGALPTEPKKEQ